Protein AF-C1EJH1-F1 (afdb_monomer)

pLDDT: mean 73.09, std 24.06, range [27.28, 98.69]

Secondary structure (DSSP, 8-state):
---------------------------PPPP---------------------------PPPPPP----------------TT--HHHHHHHHHS--HHHHHHHHHHHHHHHHHHHHHHHHHHHHHHHHHHHHHHTTSEEE-SSSS-EEEEEHHHHHHHHHH-TT-PPPHHHHHHHHHHHTTS-HHHHHHHHHHTTT--SEEEEETTHHHHHHHHHHHHHHHHHHHHHHHHHHHTTSHHHHTTT--HHHHHHH-TT--TT-SS--HHHHHHHHHHHHHHHHHHHHHH-SSS-SSTT--HHHHHHHHHHHHHHHHHHHT--HHHHHHHHHHHHHHHHHHHHHHHTT--EEESS--BTTB-TTHHHHHHHHHHHHHHHHHHHHHHHHHHTTPPSSSS---PPPP----PPPP---TTS----------PPP---------------------------------------PPPPP----PPPP---HHHHHHHHHHHHHHHHHHHHHHHHHHHHHHHHHHHHHHHHHHSPPHHHHHHHHHHHHS-HHHHHHHHHHHHHHHHHTGGGS-HHHHHHH-SSPPPHHHHHHHHHHHHHHHHHHHHHHHHHHHHHHHHHHHHHTTS--------------------------

Foldseek 3Di:
DPDDDDDDDDDDDDDDDDDDDDDDDDDDDDDDDDDDDDDDDDDDDDDDDDDDDDDDDDDDDDDDDDDDDDDDDDDDDDDDVPDDVVVVVVVVVPPPVVNVLQVVLLVVLLVVLLVVLLQVQLVVQLVLVQLLVLLQFKFFDPPPLQKDKDQQLQVVLCVVPNPVSDDPPVVVVVVVVVVVPDPPVVCVVVCVVCVSVRSIRIDHPCRSVVRSVLLSCLAVLLLVVVVVQLQVLLPPVVCLAPVDPPVRSQVPRPQAFPCGLAHDPVLLVVLVVLLSVLSSVLSQCNRPPPRPCPPDDLVNSQVVLQVSLVVSCVNQGVGPSLQVSLQVQLPVVVVVVLCCCVPVVRMATPDDDPSRHNNNVSSSRSSVNSSSNNVSQNSSCVSCVVSVHDDGSHDRDRPHRPPPDDPDPPPPVPPDPDDDDDDDDDDDDDDDDDDDDDDDDDDDDDDDDDDDDDDDDDDDDDDDDDDDDDDDDDDDDDDDPDDPPVVVVVVVVVVVLVVVVVVLVVLVVVLVVVVVVLVVLLLLLDFAPQVVVVVVCVVVPDPVCVVVVVVVLVCCVVPPLVVDDPSNSSNNDNDDDDPVSNVVSVVSVVVSVVVVVVSVVSVVVSVVVVVVSVVVPPDDPPPPDDDDDDDDDDDDDDDDDDDD

Organism: Micromonas commoda (strain RCC299 / NOUM17 / CCMP2709) (NCBI:txid296587)

Structure (mmCIF, N/CA/C/O backbone):
data_AF-C1EJH1-F1
#
_entry.id   AF-C1EJH1-F1
#
loop_
_atom_site.group_PDB
_atom_site.id
_atom_site.type_symbol
_atom_site.label_atom_id
_atom_site.label_alt_id
_atom_site.label_comp_id
_atom_site.label_asym_id
_atom_site.label_entity_id
_atom_site.label_seq_id
_atom_site.pdbx_PDB_ins_code
_atom_site.Cartn_x
_atom_site.Cartn_y
_atom_site.Cartn_z
_atom_site.occupancy
_atom_site.B_iso_or_equiv
_atom_site.auth_seq_id
_atom_site.auth_comp_id
_atom_site.auth_asym_id
_atom_site.auth_atom_id
_atom_site.pdbx_PDB_model_num
ATOM 1 N N . MET A 1 1 ? 18.820 15.569 -5.818 1.00 30.77 1 MET A N 1
ATOM 2 C CA . MET A 1 1 ? 19.125 16.672 -4.866 1.00 30.77 1 MET A CA 1
ATOM 3 C C . MET A 1 1 ? 17.969 17.104 -3.935 1.00 30.77 1 MET A C 1
ATOM 5 O O . MET A 1 1 ? 18.160 18.037 -3.172 1.00 30.77 1 MET A O 1
ATOM 9 N N . TRP A 1 2 ? 16.808 16.431 -3.879 1.00 27.72 2 TRP A N 1
ATOM 10 C CA . TRP A 1 2 ? 15.700 16.804 -2.962 1.00 27.72 2 TRP A CA 1
ATOM 11 C C . TRP A 1 2 ? 15.635 16.005 -1.639 1.00 27.72 2 TRP A C 1
ATOM 13 O O . TRP A 1 2 ? 14.628 16.042 -0.941 1.00 27.72 2 TRP A O 1
ATOM 23 N N . ALA A 1 3 ? 16.705 15.296 -1.260 1.00 33.50 3 ALA A N 1
ATOM 24 C CA . ALA A 1 3 ? 16.705 14.400 -0.095 1.00 33.50 3 ALA A CA 1
ATOM 25 C C . ALA A 1 3 ? 17.981 14.478 0.768 1.00 33.50 3 ALA A C 1
ATOM 27 O O . ALA A 1 3 ? 18.499 13.455 1.203 1.00 33.50 3 ALA A O 1
ATOM 28 N N . LEU A 1 4 ? 18.495 15.681 1.045 1.00 31.20 4 LEU A N 1
ATOM 29 C CA . LEU A 1 4 ? 19.572 15.866 2.027 1.00 31.20 4 LEU A CA 1
ATOM 30 C C . LEU A 1 4 ? 19.236 16.987 3.015 1.00 31.20 4 LEU A C 1
ATOM 32 O O . LEU A 1 4 ? 19.604 18.141 2.830 1.00 31.20 4 LEU A O 1
ATOM 36 N N . ALA A 1 5 ? 18.559 16.613 4.098 1.00 27.28 5 ALA A N 1
ATOM 37 C CA . ALA A 1 5 ? 18.646 17.315 5.373 1.00 27.28 5 ALA A CA 1
ATOM 38 C C . ALA A 1 5 ? 18.456 16.297 6.510 1.00 27.28 5 ALA A C 1
ATOM 40 O O . ALA A 1 5 ? 17.319 15.929 6.811 1.00 27.28 5 ALA A O 1
ATOM 41 N N . PRO A 1 6 ? 19.531 15.804 7.151 1.00 42.44 6 PRO A N 1
ATOM 42 C CA . PRO A 1 6 ? 19.397 15.100 8.406 1.00 42.44 6 PRO A CA 1
ATOM 43 C C . PRO A 1 6 ? 19.318 16.092 9.565 1.00 42.44 6 PRO A C 1
ATOM 45 O O . PRO A 1 6 ? 20.044 17.084 9.650 1.00 42.44 6 PRO A O 1
ATOM 48 N N . ALA A 1 7 ? 18.422 15.753 10.482 1.00 33.81 7 ALA A N 1
ATOM 49 C CA . ALA A 1 7 ? 18.310 16.302 11.813 1.00 33.81 7 ALA A CA 1
ATOM 50 C C . ALA A 1 7 ? 19.667 16.315 12.539 1.00 33.81 7 ALA A C 1
ATOM 52 O O . ALA A 1 7 ? 20.223 15.268 12.867 1.00 33.81 7 ALA A O 1
ATOM 53 N N . LEU A 1 8 ? 20.158 17.510 12.861 1.00 30.53 8 LEU A N 1
ATOM 54 C CA . LEU A 1 8 ? 21.131 17.714 13.929 1.00 30.53 8 LEU A CA 1
ATOM 55 C C . LEU A 1 8 ? 20.372 18.223 15.156 1.00 30.53 8 LEU A C 1
ATOM 57 O O . LEU A 1 8 ? 20.209 19.424 15.362 1.00 30.53 8 LEU A O 1
ATOM 61 N N . GLY A 1 9 ? 19.871 17.283 15.959 1.00 31.33 9 GLY A N 1
ATOM 62 C CA . GLY A 1 9 ? 19.553 17.553 17.358 1.00 31.33 9 GLY A CA 1
ATOM 63 C C . GLY A 1 9 ? 20.850 17.794 18.147 1.00 31.33 9 GLY A C 1
ATOM 64 O O . GLY A 1 9 ? 21.896 17.243 17.789 1.00 31.33 9 GLY A O 1
ATOM 65 N N . PRO A 1 10 ? 20.830 18.631 19.196 1.00 34.19 10 PRO A N 1
ATOM 66 C CA . PRO A 1 10 ? 22.038 18.977 19.933 1.00 34.19 10 PRO A CA 1
ATOM 67 C C . PRO A 1 10 ? 22.596 17.754 20.674 1.00 34.19 10 PRO A C 1
ATOM 69 O O . PRO A 1 10 ? 21.930 17.155 21.513 1.00 34.19 10 PRO A O 1
ATOM 72 N N . ARG A 1 11 ? 23.849 17.399 20.363 1.00 32.12 11 ARG A N 1
ATOM 73 C CA . ARG A 1 11 ? 24.659 16.439 21.124 1.00 32.12 11 ARG A CA 1
ATOM 74 C C . ARG A 1 11 ? 24.927 16.996 22.525 1.00 32.12 11 ARG A C 1
ATOM 76 O O . ARG A 1 11 ? 25.729 17.917 22.677 1.00 32.12 11 ARG A O 1
ATOM 83 N N . GLU A 1 12 ? 24.319 16.390 23.538 1.00 32.16 12 GLU A N 1
ATOM 84 C CA . GLU A 1 12 ? 24.797 16.466 24.918 1.00 32.16 12 GLU A CA 1
ATOM 85 C C . GLU A 1 12 ? 26.183 15.807 24.995 1.00 32.16 12 GLU A C 1
ATOM 87 O O . GLU A 1 12 ? 26.357 14.624 24.699 1.00 32.16 12 GLU A O 1
ATOM 92 N N . ARG A 1 13 ? 27.202 16.597 25.347 1.00 32.41 13 ARG A N 1
ATOM 93 C CA . ARG A 1 13 ? 28.521 16.080 25.717 1.00 32.41 13 ARG A CA 1
ATOM 94 C C . ARG A 1 13 ? 28.478 15.682 27.187 1.00 32.41 13 ARG A C 1
ATOM 96 O O . ARG A 1 13 ? 28.413 16.547 28.054 1.00 32.41 13 ARG A O 1
ATOM 103 N N . ALA A 1 14 ? 28.581 14.384 27.448 1.00 33.09 14 ALA A N 1
ATOM 104 C CA . ALA A 1 14 ? 29.063 13.884 28.724 1.00 33.09 14 ALA A CA 1
ATOM 105 C C . ALA A 1 14 ? 30.534 14.308 28.885 1.00 33.09 14 ALA A C 1
ATOM 107 O O . ALA A 1 14 ? 31.383 13.931 28.077 1.00 33.09 14 ALA A O 1
ATOM 108 N N . VAL A 1 15 ? 30.825 15.110 29.909 1.00 32.56 15 VAL A N 1
ATOM 109 C CA . VAL A 1 15 ? 32.185 15.367 30.392 1.00 32.56 15 VAL A CA 1
ATOM 110 C C . VAL A 1 15 ? 32.234 14.961 31.856 1.00 32.56 15 VAL A C 1
ATOM 112 O O . VAL A 1 15 ? 31.387 15.351 32.656 1.00 32.56 15 VAL A O 1
ATOM 115 N N . SER A 1 16 ? 33.230 14.132 32.147 1.00 32.09 16 SER A N 1
ATOM 116 C CA . SER A 1 16 ? 33.605 13.600 33.447 1.00 32.09 16 SER A CA 1
ATOM 117 C C . SER A 1 16 ? 33.819 14.687 34.498 1.00 32.09 16 SER A C 1
ATOM 119 O O . SER A 1 16 ? 34.498 15.684 34.247 1.00 32.09 16 SER A O 1
ATOM 121 N N . GLU A 1 17 ? 33.329 14.431 35.707 1.00 32.72 17 GLU A N 1
ATOM 122 C CA . GLU A 1 17 ? 33.696 15.172 36.907 1.00 32.72 17 GLU A CA 1
ATOM 123 C C . GLU A 1 17 ? 35.190 14.983 37.220 1.00 32.72 17 GLU A C 1
ATOM 125 O O . GLU A 1 17 ? 35.638 13.897 37.584 1.00 32.72 17 GLU A O 1
ATOM 130 N N . SER A 1 18 ? 35.965 16.065 37.149 1.00 33.28 18 SER A N 1
ATOM 131 C CA . SER A 1 18 ? 37.193 16.200 37.928 1.00 33.28 18 SER A CA 1
ATOM 132 C C . SER A 1 18 ? 37.259 17.594 38.545 1.00 33.28 18 SER A C 1
ATOM 134 O O . SER A 1 18 ? 37.080 18.603 37.869 1.00 33.28 18 SER A O 1
ATOM 136 N N . ARG A 1 19 ? 37.493 17.596 39.857 1.00 33.97 19 ARG A N 1
ATOM 137 C CA . ARG A 1 19 ? 37.612 18.717 40.797 1.00 33.97 19 ARG A CA 1
ATOM 138 C C . ARG A 1 19 ? 38.368 19.949 40.272 1.00 33.97 19 ARG A C 1
ATOM 140 O O . ARG A 1 19 ? 39.470 19.817 39.758 1.00 33.97 19 ARG A O 1
ATOM 147 N N . GLY A 1 20 ? 37.878 21.130 40.669 1.00 30.69 20 GLY A N 1
ATOM 148 C CA . GLY A 1 20 ? 38.735 22.237 41.115 1.00 30.69 20 GLY A CA 1
ATOM 149 C C . GLY A 1 20 ? 38.479 23.609 40.480 1.00 30.69 20 GLY A C 1
ATOM 150 O O . GLY A 1 20 ? 38.650 23.781 39.285 1.00 30.69 20 GLY A O 1
ATOM 151 N N . GLY A 1 21 ? 38.199 24.608 41.329 1.00 30.22 21 GLY A N 1
ATOM 152 C CA . GLY A 1 21 ? 38.791 25.946 41.174 1.00 30.22 21 GLY A CA 1
ATOM 153 C C . GLY A 1 21 ? 37.998 27.034 40.439 1.00 30.22 21 GLY A C 1
ATOM 154 O O . GLY A 1 21 ? 38.168 27.240 39.250 1.00 30.22 21 GLY A O 1
ATOM 155 N N . ILE A 1 22 ? 37.205 27.786 41.211 1.00 33.47 22 ILE A N 1
ATOM 156 C CA . ILE A 1 22 ? 37.147 29.265 41.292 1.00 33.47 22 ILE A CA 1
ATOM 157 C C . ILE A 1 22 ? 37.414 30.077 40.001 1.00 33.47 22 ILE A C 1
ATOM 159 O O . ILE A 1 22 ? 38.546 30.199 39.551 1.00 33.47 22 ILE A O 1
ATOM 163 N N . GLY A 1 23 ? 36.402 30.835 39.558 1.00 30.97 23 GLY A N 1
ATOM 164 C CA . GLY A 1 23 ? 36.593 32.000 38.685 1.00 30.97 23 GLY A CA 1
ATOM 165 C C . GLY A 1 23 ? 35.280 32.648 38.247 1.00 30.97 23 GLY A C 1
ATOM 166 O O . GLY A 1 23 ? 34.603 32.149 37.358 1.00 30.97 23 GLY A O 1
ATOM 167 N N . ARG A 1 24 ? 34.896 33.758 38.890 1.00 35.34 24 ARG A N 1
ATOM 168 C CA . ARG A 1 24 ? 33.700 34.558 38.568 1.00 35.34 24 ARG A CA 1
ATOM 169 C C . ARG A 1 24 ? 33.836 35.219 37.194 1.00 35.34 24 ARG A C 1
ATOM 171 O O . ARG A 1 24 ? 34.768 35.992 37.021 1.00 35.34 24 ARG A O 1
ATOM 178 N N . PHE A 1 25 ? 32.831 35.092 36.328 1.00 30.38 25 PHE A N 1
ATOM 179 C CA . PHE A 1 25 ? 32.495 36.139 35.357 1.00 30.38 25 PHE A CA 1
ATOM 180 C C . PHE A 1 25 ? 30.972 36.254 35.190 1.00 30.38 25 PHE A C 1
ATOM 182 O O . PHE A 1 25 ? 30.255 35.270 35.037 1.00 30.38 25 PHE A O 1
ATOM 189 N N . ARG A 1 26 ? 30.483 37.490 35.336 1.00 36.41 26 ARG A N 1
ATOM 190 C CA . ARG A 1 26 ? 29.085 37.925 35.209 1.00 36.41 26 ARG A CA 1
ATOM 191 C C . ARG A 1 26 ? 28.746 38.064 33.728 1.00 36.41 26 ARG A C 1
ATOM 193 O O . ARG A 1 26 ? 29.386 38.879 33.075 1.00 36.41 26 ARG A O 1
ATOM 200 N N . GLU A 1 27 ? 27.661 37.451 33.263 1.00 33.56 27 GLU A N 1
ATOM 201 C CA . GLU A 1 27 ? 27.009 37.863 32.015 1.00 33.56 27 GLU A CA 1
ATOM 202 C C . GLU A 1 27 ? 25.487 37.960 32.156 1.00 33.56 27 GLU A C 1
ATOM 204 O O . GLU A 1 27 ? 24.825 37.184 32.847 1.00 33.56 27 GLU A O 1
ATOM 209 N N . ARG A 1 28 ? 24.963 39.034 31.561 1.00 30.11 28 ARG A N 1
ATOM 210 C CA . ARG A 1 28 ? 23.601 39.554 31.687 1.00 30.11 28 ARG A CA 1
ATOM 211 C C . ARG A 1 28 ? 22.670 38.807 30.728 1.00 30.11 28 ARG A C 1
ATOM 213 O O . ARG A 1 28 ? 22.976 38.683 29.549 1.00 30.11 28 ARG A O 1
ATOM 220 N N . ARG A 1 29 ? 21.493 38.387 31.208 1.00 30.97 29 ARG A N 1
ATOM 221 C CA . ARG A 1 29 ? 20.389 37.909 30.356 1.00 30.97 29 ARG A CA 1
ATOM 222 C C . ARG A 1 29 ? 19.698 39.089 29.674 1.00 30.97 29 ARG A C 1
ATOM 224 O O . ARG A 1 29 ? 19.120 39.928 30.360 1.00 30.97 29 ARG A O 1
ATOM 231 N N . PHE A 1 30 ? 19.682 39.088 28.344 1.00 29.56 30 PHE A N 1
ATOM 232 C CA . PHE A 1 30 ? 18.676 39.784 27.543 1.00 29.56 30 PHE A CA 1
ATOM 233 C C . PHE A 1 30 ? 17.573 38.785 27.165 1.00 29.56 30 PHE A C 1
ATOM 235 O O . PHE A 1 30 ? 17.845 37.738 26.583 1.00 29.56 30 PHE A O 1
ATOM 242 N N . LEU A 1 31 ? 16.330 39.101 27.531 1.00 30.08 31 LEU A N 1
ATOM 243 C CA . LEU A 1 31 ? 15.117 38.418 27.080 1.00 30.08 31 LEU A CA 1
ATOM 244 C C . LEU A 1 31 ? 14.571 39.181 25.870 1.00 30.08 31 LEU A C 1
ATOM 246 O O . LEU A 1 31 ? 14.210 40.347 26.003 1.00 30.08 31 LEU A O 1
ATOM 250 N N . LEU A 1 32 ? 14.470 38.525 24.715 1.00 28.95 32 LEU A N 1
ATOM 251 C CA . LEU A 1 32 ? 13.699 39.023 23.577 1.00 28.95 32 LEU A CA 1
ATOM 252 C C . LEU A 1 32 ? 12.573 38.039 23.267 1.00 28.95 32 LEU A C 1
ATOM 254 O O . LEU A 1 32 ? 12.783 36.924 22.798 1.00 28.95 32 LEU A O 1
ATOM 258 N N . SER A 1 33 ? 11.362 38.487 23.580 1.00 30.20 33 SER A N 1
ATOM 259 C CA . SER A 1 33 ? 10.090 37.889 23.203 1.00 30.20 33 SER A CA 1
ATOM 260 C C . SER A 1 33 ? 9.748 38.247 21.756 1.00 30.20 33 SER A C 1
ATOM 262 O O . SER A 1 33 ? 9.619 39.430 21.439 1.00 30.20 33 SER A O 1
ATOM 264 N N . THR A 1 34 ? 9.495 37.262 20.900 1.00 29.55 34 THR A N 1
ATOM 265 C CA . THR A 1 34 ? 8.888 37.488 19.582 1.00 29.55 34 THR A CA 1
ATOM 266 C C . THR A 1 34 ? 7.441 36.995 19.574 1.00 29.55 34 THR A C 1
ATOM 268 O O . THR A 1 34 ? 7.141 35.804 19.595 1.00 29.55 34 THR A O 1
ATOM 271 N N . ARG A 1 35 ? 6.516 37.964 19.567 1.00 30.08 35 ARG A N 1
ATOM 272 C CA . ARG A 1 35 ? 5.097 37.789 19.230 1.00 30.08 35 ARG A CA 1
ATOM 273 C C . ARG A 1 35 ? 4.972 37.615 17.716 1.00 30.08 35 ARG A C 1
ATOM 275 O O . ARG A 1 35 ? 5.335 38.525 16.978 1.00 30.08 35 ARG A O 1
ATOM 282 N N . VAL A 1 36 ? 4.374 36.517 17.257 1.00 30.34 36 VAL A N 1
ATOM 283 C CA . VAL A 1 36 ? 3.947 36.365 15.857 1.00 30.34 36 VAL A CA 1
ATOM 284 C C . VAL A 1 36 ? 2.446 36.644 15.755 1.00 30.34 36 VAL A C 1
ATOM 286 O O . VAL A 1 36 ? 1.614 35.930 16.312 1.00 30.34 36 VAL A O 1
ATOM 289 N N . ARG A 1 37 ? 2.118 37.734 15.052 1.00 28.91 37 ARG A N 1
ATOM 290 C CA . ARG A 1 37 ? 0.768 38.170 14.667 1.00 28.91 37 ARG A CA 1
ATOM 291 C C . ARG A 1 37 ? 0.235 37.257 13.556 1.00 28.91 37 ARG A C 1
ATOM 293 O O . ARG A 1 37 ? 0.826 37.182 12.485 1.00 28.91 37 ARG A O 1
ATOM 300 N N . ARG A 1 38 ? -0.918 36.624 13.784 1.00 30.23 38 ARG A N 1
ATOM 301 C CA . ARG A 1 38 ? -1.699 35.906 12.764 1.00 30.23 38 ARG A CA 1
ATOM 302 C C . ARG A 1 38 ? -2.661 36.905 12.113 1.00 30.23 38 ARG A C 1
ATOM 304 O O . ARG A 1 38 ? -3.591 37.362 12.773 1.00 30.23 38 ARG A O 1
ATOM 311 N N . ARG A 1 39 ? -2.425 37.287 10.852 1.00 29.36 39 ARG A N 1
ATOM 312 C CA . ARG A 1 39 ? -3.415 38.025 10.049 1.00 29.36 39 ARG A CA 1
ATOM 313 C C . ARG A 1 39 ? -4.393 37.033 9.422 1.00 29.36 39 ARG A C 1
ATOM 315 O O . ARG A 1 39 ? -3.994 36.048 8.811 1.00 29.36 39 ARG A O 1
ATOM 322 N N . ARG A 1 40 ? -5.669 37.322 9.647 1.00 30.80 40 ARG A N 1
ATOM 323 C CA . ARG A 1 40 ? -6.866 36.699 9.086 1.00 30.80 40 ARG A CA 1
ATOM 324 C C . ARG A 1 40 ? -7.254 37.531 7.859 1.00 30.80 40 ARG A C 1
ATOM 326 O O . ARG A 1 40 ? -7.234 38.755 7.959 1.00 30.80 40 ARG A O 1
ATOM 333 N N . ALA A 1 41 ? -7.570 36.892 6.741 1.00 29.66 41 ALA A N 1
ATOM 334 C CA . ALA A 1 41 ? -8.164 37.549 5.583 1.00 29.66 41 ALA A CA 1
ATOM 335 C C . ALA A 1 41 ? -9.447 36.797 5.215 1.00 29.66 41 ALA A C 1
ATOM 337 O O . ALA A 1 41 ? -9.413 35.595 4.957 1.00 29.66 41 ALA A O 1
ATOM 338 N N . GLU A 1 42 ? -10.564 37.517 5.258 1.00 32.00 42 GLU A N 1
ATOM 339 C CA . GLU A 1 42 ? -11.883 37.140 4.753 1.00 32.00 42 GLU A CA 1
ATOM 340 C C . GLU A 1 42 ? -12.322 38.225 3.749 1.00 32.00 42 GLU A C 1
ATOM 342 O O . GLU A 1 42 ? -12.109 39.405 4.019 1.00 32.00 42 GLU A O 1
ATOM 347 N N . ALA A 1 43 ? -12.977 37.774 2.665 1.00 29.84 43 ALA A N 1
ATOM 348 C CA . ALA A 1 43 ? -13.869 38.482 1.722 1.00 29.84 43 ALA A CA 1
ATOM 349 C C . ALA A 1 43 ? -13.246 39.565 0.787 1.00 29.84 43 ALA A C 1
ATOM 351 O O . ALA A 1 43 ? -12.309 40.245 1.168 1.00 29.84 43 ALA A O 1
ATOM 352 N N . ALA A 1 44 ? -13.684 39.796 -0.465 1.00 30.50 44 ALA A N 1
ATOM 353 C CA . ALA A 1 44 ? -14.964 39.504 -1.122 1.00 30.50 44 ALA A CA 1
ATOM 354 C C . ALA A 1 44 ? -14.891 39.514 -2.684 1.00 30.50 44 ALA A C 1
ATOM 356 O O . ALA A 1 44 ? -14.081 40.223 -3.265 1.00 30.50 44 ALA A O 1
ATOM 357 N N . SER A 1 45 ? -15.792 38.738 -3.312 1.00 30.73 45 SER A N 1
ATOM 358 C CA . SER A 1 45 ? -16.715 39.036 -4.443 1.00 30.73 45 SER A CA 1
ATOM 359 C C . SER A 1 45 ? -16.327 39.968 -5.619 1.00 30.73 45 SER A C 1
ATOM 361 O O . SER A 1 45 ? -16.219 41.169 -5.407 1.00 30.73 45 SER A O 1
ATOM 363 N N . SER A 1 46 ? -16.445 39.490 -6.876 1.00 29.77 46 SER A N 1
ATOM 364 C CA . SER A 1 46 ? -17.412 40.037 -7.866 1.00 29.77 46 SER A CA 1
ATOM 365 C C . SER A 1 46 ? -17.644 39.109 -9.083 1.00 29.77 46 SER A C 1
ATOM 367 O O . SER A 1 46 ? -16.891 38.177 -9.347 1.00 29.77 46 SER A O 1
ATOM 369 N N . SER A 1 47 ? -18.771 39.349 -9.752 1.00 30.78 47 SER A N 1
ATOM 370 C CA . SER A 1 47 ? -19.524 38.567 -10.742 1.00 30.78 47 SER A CA 1
ATOM 371 C C . SER A 1 47 ? -19.000 38.577 -12.186 1.00 30.78 47 SER A C 1
ATOM 373 O O . SER A 1 47 ? -18.560 39.622 -12.658 1.00 30.78 47 SER A O 1
ATOM 375 N N . GLN A 1 48 ? -19.290 37.515 -12.954 1.00 31.17 48 GLN A N 1
ATOM 376 C CA . GLN A 1 48 ? -19.768 37.661 -14.339 1.00 31.17 48 GLN A CA 1
ATOM 377 C C . GLN A 1 48 ? -20.573 36.436 -14.807 1.00 31.17 48 GLN A C 1
ATOM 379 O O . GLN A 1 48 ? -20.078 35.310 -14.836 1.00 31.17 48 GLN A O 1
ATOM 384 N N . ASP A 1 49 ? -21.826 36.695 -15.183 1.00 33.59 49 ASP A N 1
ATOM 385 C CA . ASP A 1 49 ? -22.703 35.813 -15.948 1.00 33.59 49 ASP A CA 1
ATOM 386 C C . ASP A 1 49 ? -22.128 35.528 -17.341 1.00 33.59 49 ASP A C 1
ATOM 388 O O . ASP A 1 49 ? -21.671 36.449 -18.021 1.00 33.59 49 ASP A O 1
ATOM 392 N N . LYS A 1 50 ? -22.271 34.283 -17.816 1.00 33.47 50 LYS A N 1
ATOM 393 C CA . LYS A 1 50 ? -22.664 33.989 -19.205 1.00 33.47 50 LYS A CA 1
ATOM 394 C C . LYS A 1 50 ? -23.120 32.539 -19.377 1.00 33.47 50 LYS A C 1
ATOM 396 O O . LYS A 1 50 ? -22.499 31.581 -18.931 1.00 33.47 50 LYS A O 1
ATOM 401 N N . SER A 1 51 ? -24.253 32.434 -20.056 1.00 32.81 51 SER A N 1
ATOM 402 C CA . SER A 1 51 ? -24.997 31.249 -20.466 1.00 32.81 51 SER A CA 1
ATOM 403 C C . SER A 1 51 ? -24.226 30.297 -21.386 1.00 32.81 51 SER A C 1
ATOM 405 O O . SER A 1 51 ? -23.559 30.748 -22.315 1.00 32.81 51 SER A O 1
ATOM 407 N N . GLY A 1 52 ? -24.472 28.990 -21.254 1.00 30.38 52 GLY A N 1
ATOM 408 C CA . GLY A 1 52 ? -24.123 28.000 -22.276 1.00 30.38 52 GLY A CA 1
ATOM 409 C C . GLY A 1 52 ? -24.646 26.600 -21.950 1.00 30.38 52 GLY A C 1
ATOM 410 O O . GLY A 1 52 ? -24.059 25.882 -21.150 1.00 30.38 52 GLY A O 1
ATOM 411 N N . LYS A 1 53 ? -25.767 26.215 -22.571 1.00 35.44 53 LYS A N 1
ATOM 412 C CA . LYS A 1 53 ? -26.334 24.856 -22.560 1.00 35.44 53 LYS A CA 1
ATOM 413 C C . LYS A 1 53 ? -25.371 23.865 -23.231 1.00 35.44 53 LYS A C 1
ATOM 415 O O . LYS A 1 53 ? -25.029 24.074 -24.389 1.00 35.44 53 LYS A O 1
ATOM 420 N N . SER A 1 54 ? 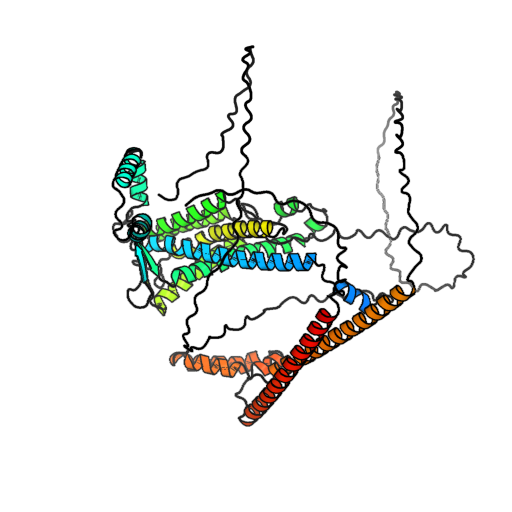-25.083 22.725 -22.601 1.00 32.03 54 SER A N 1
ATOM 421 C CA . SER A 1 54 ? -24.975 21.447 -23.323 1.00 32.03 54 SER A CA 1
ATOM 422 C C . SER A 1 54 ? -25.192 20.255 -22.380 1.00 32.03 54 SER A C 1
ATOM 424 O O . SER A 1 54 ? -24.815 20.254 -21.210 1.00 32.03 54 SER A O 1
ATOM 426 N N . SER A 1 55 ? -25.921 19.275 -22.895 1.00 36.41 55 SER A N 1
ATOM 427 C CA . SER A 1 55 ? -26.443 18.088 -22.230 1.00 36.41 55 SER A CA 1
ATOM 428 C C . SER A 1 55 ? -25.549 16.874 -22.492 1.00 36.41 55 SER A C 1
ATOM 430 O O . SER A 1 55 ? -25.347 16.524 -23.652 1.00 36.41 55 SER A O 1
ATOM 432 N N . ALA A 1 56 ? -25.104 16.172 -21.444 1.00 36.75 56 ALA A N 1
ATOM 433 C CA . ALA A 1 56 ? -24.569 14.808 -21.547 1.00 36.75 56 ALA A CA 1
ATOM 434 C C . ALA A 1 56 ? -24.795 14.012 -20.238 1.00 36.75 56 ALA A C 1
ATOM 436 O O . ALA A 1 56 ? -24.805 14.602 -19.152 1.00 36.75 56 ALA A O 1
ATOM 437 N N . PRO A 1 57 ? -25.029 12.685 -20.305 1.00 36.03 57 PRO A N 1
ATOM 438 C CA . PRO A 1 57 ? -25.648 11.926 -19.221 1.00 36.03 57 PRO A CA 1
ATOM 439 C C . PRO A 1 57 ? -24.641 11.481 -18.150 1.00 36.03 57 PRO A C 1
ATOM 441 O O . PRO A 1 57 ? -23.634 10.833 -18.435 1.00 36.03 57 PRO A O 1
ATOM 444 N N . LYS A 1 58 ? -24.955 11.764 -16.881 1.00 34.25 58 LYS A N 1
ATOM 445 C CA . LYS A 1 58 ? -24.199 11.277 -15.718 1.00 34.25 58 LYS A CA 1
ATOM 446 C C . LYS A 1 58 ? -24.422 9.770 -15.523 1.00 34.25 58 LYS A C 1
ATOM 448 O O . LYS A 1 58 ? -25.529 9.334 -15.205 1.00 34.25 58 LYS A O 1
ATOM 453 N N . LYS A 1 59 ? -23.354 8.981 -15.683 1.00 37.50 59 LYS A N 1
ATOM 454 C CA . LYS A 1 59 ? -23.284 7.568 -15.276 1.00 37.50 59 LYS A CA 1
ATOM 455 C C . LYS A 1 59 ? -23.420 7.461 -13.750 1.00 37.50 59 LYS A C 1
ATOM 457 O O . LYS A 1 59 ? -22.774 8.199 -13.010 1.00 37.50 59 LYS A O 1
ATOM 462 N N . LYS A 1 60 ? -24.275 6.545 -13.289 1.00 42.72 60 LYS A N 1
ATOM 463 C CA . LYS A 1 60 ? -24.458 6.201 -11.870 1.00 42.72 60 LYS A CA 1
ATOM 464 C C . LYS A 1 60 ? -23.283 5.338 -11.379 1.00 42.72 60 LYS A C 1
ATOM 466 O O . LYS A 1 60 ? -22.862 4.461 -12.134 1.00 42.72 60 LYS A O 1
ATOM 471 N N . PRO A 1 61 ? -22.792 5.511 -10.140 1.00 45.84 61 PRO A N 1
ATOM 472 C CA . PRO A 1 61 ? -21.879 4.549 -9.527 1.00 45.84 61 PRO A CA 1
ATOM 473 C C . PRO A 1 61 ? -22.625 3.261 -9.108 1.00 45.84 61 PRO A C 1
ATOM 475 O O . PRO A 1 61 ? -23.826 3.320 -8.819 1.00 45.84 61 PRO A O 1
ATOM 478 N N . PRO A 1 62 ? -21.952 2.095 -9.082 1.00 45.50 62 PRO A N 1
ATOM 479 C CA . PRO A 1 62 ? -22.555 0.832 -8.656 1.00 45.50 62 PRO A CA 1
ATOM 480 C C . PRO A 1 62 ? -22.782 0.778 -7.129 1.00 45.50 62 PRO A C 1
ATOM 482 O O . PRO A 1 62 ? -22.069 1.447 -6.379 1.00 45.50 62 PRO A O 1
ATOM 485 N N . PRO A 1 63 ? -23.758 -0.017 -6.647 1.00 38.06 63 PRO A N 1
ATOM 486 C CA . PRO A 1 63 ? -24.028 -0.168 -5.221 1.00 38.06 63 PRO A CA 1
ATOM 487 C C . PRO A 1 63 ? -22.954 -1.019 -4.529 1.00 38.06 63 PRO A C 1
ATOM 489 O O . PRO A 1 63 ? -22.598 -2.103 -4.991 1.00 38.06 63 PRO A O 1
ATOM 492 N N . SER A 1 64 ? -22.474 -0.535 -3.385 1.00 31.19 64 SER A N 1
ATOM 493 C CA . SER A 1 64 ? -21.595 -1.262 -2.476 1.00 31.19 64 SER A CA 1
ATOM 494 C C . SER A 1 64 ? -22.353 -2.387 -1.759 1.00 31.19 64 SER A C 1
ATOM 496 O O . SER A 1 64 ? -23.425 -2.193 -1.184 1.00 31.19 64 SER A O 1
ATOM 498 N N . VAL A 1 65 ? -21.779 -3.589 -1.800 1.00 29.33 65 VAL A N 1
ATOM 499 C CA . VAL A 1 65 ? -22.257 -4.776 -1.084 1.00 29.33 65 VAL A CA 1
ATOM 500 C C . VAL A 1 65 ? -21.797 -4.685 0.373 1.00 29.33 65 VAL A C 1
ATOM 502 O O . VAL A 1 65 ? -20.612 -4.792 0.674 1.00 29.33 65 VAL A O 1
ATOM 505 N N . LEU A 1 66 ? -22.747 -4.486 1.286 1.00 30.09 66 LEU A N 1
ATOM 506 C CA . LEU A 1 66 ? -22.554 -4.626 2.730 1.00 30.09 66 LEU A CA 1
ATOM 507 C C . LEU A 1 66 ? -22.526 -6.119 3.095 1.00 30.09 66 LEU A C 1
ATOM 509 O O . LEU A 1 66 ? -23.568 -6.772 3.134 1.00 30.09 66 LEU A O 1
ATOM 513 N N . VAL A 1 67 ? -21.339 -6.653 3.386 1.00 30.94 67 VAL A N 1
ATOM 514 C CA . VAL A 1 67 ? -21.172 -7.964 4.030 1.00 30.94 67 VAL A CA 1
ATOM 515 C C . VAL A 1 67 ? -21.262 -7.759 5.542 1.00 30.94 67 VAL A C 1
ATOM 517 O O . VAL A 1 67 ? -20.340 -7.250 6.172 1.00 30.94 67 VAL A O 1
ATOM 520 N N . GLY A 1 68 ? -22.411 -8.110 6.120 1.00 28.45 68 GLY A N 1
ATOM 521 C CA . GLY A 1 68 ? -22.626 -8.136 7.562 1.00 28.45 68 GLY A CA 1
ATOM 522 C C . GLY A 1 68 ? -22.512 -9.556 8.103 1.00 28.45 68 GLY A C 1
ATOM 523 O O . GLY A 1 68 ? -23.320 -10.411 7.756 1.00 28.45 68 GLY A O 1
ATOM 524 N N . THR A 1 69 ? -21.560 -9.796 9.002 1.00 34.00 69 THR A N 1
ATOM 525 C CA . THR A 1 69 ? -21.542 -10.987 9.862 1.00 34.00 69 THR A CA 1
ATOM 526 C C . THR A 1 69 ? -21.129 -10.583 11.270 1.00 34.00 69 THR A C 1
ATOM 528 O O . THR A 1 69 ? -20.019 -10.087 11.454 1.00 34.00 69 THR A O 1
ATOM 531 N N . ASN A 1 70 ? -22.046 -10.748 12.232 1.00 30.62 70 ASN A N 1
ATOM 532 C CA . ASN A 1 70 ? -21.827 -11.304 13.579 1.00 30.62 70 ASN A CA 1
ATOM 533 C C . ASN A 1 70 ? -23.056 -11.029 14.466 1.00 30.62 70 ASN A C 1
ATOM 535 O O . ASN A 1 70 ? -23.106 -10.049 15.205 1.00 30.62 70 ASN A O 1
ATOM 539 N N . PHE A 1 71 ? -24.046 -11.924 14.394 1.00 27.73 71 PHE A N 1
ATOM 540 C CA . PHE A 1 71 ? -25.031 -12.110 15.460 1.00 27.73 71 PHE A CA 1
ATOM 541 C C . PHE A 1 71 ? -24.466 -13.156 16.425 1.00 27.73 71 PHE A C 1
ATOM 543 O O . PHE A 1 71 ? -24.273 -14.309 16.046 1.00 27.73 71 PHE A O 1
ATOM 550 N N . VAL A 1 72 ? -24.182 -12.749 17.660 1.00 30.75 72 VAL A N 1
ATOM 551 C CA . VAL A 1 72 ? -23.880 -13.664 18.766 1.00 30.75 72 VAL A CA 1
ATOM 552 C C . VAL A 1 72 ? -25.189 -13.913 19.506 1.00 30.75 72 VAL A C 1
ATOM 554 O O . VAL A 1 72 ? -25.793 -12.978 20.029 1.00 30.75 72 VAL A O 1
ATOM 557 N N . ALA A 1 73 ? -25.640 -15.166 19.522 1.00 33.62 73 ALA A N 1
ATOM 558 C CA . ALA A 1 73 ? -26.757 -15.607 20.345 1.00 33.62 73 ALA A CA 1
ATOM 559 C C . ALA A 1 73 ? -26.320 -15.603 21.820 1.00 33.62 73 ALA A C 1
ATOM 561 O O . ALA A 1 73 ? -25.412 -16.337 22.207 1.00 33.62 73 ALA A O 1
ATOM 562 N N . GLY A 1 74 ? -26.934 -14.739 22.631 1.00 30.09 74 GLY A N 1
ATOM 563 C CA . GLY A 1 74 ? -26.762 -14.742 24.081 1.00 30.09 74 GLY A CA 1
ATOM 564 C C . GLY A 1 74 ? -27.541 -15.898 24.707 1.00 30.09 74 GLY A C 1
ATOM 565 O O . GLY A 1 74 ? -28.704 -16.112 24.378 1.00 30.09 74 GLY A O 1
ATOM 566 N N . SER A 1 75 ? -26.888 -16.639 25.598 1.00 33.84 75 SER A N 1
ATOM 567 C CA . SER A 1 75 ? -27.466 -17.736 26.374 1.00 33.84 75 SER A CA 1
ATOM 568 C C . SER A 1 75 ? -28.613 -17.255 27.268 1.00 33.84 75 SER A C 1
ATOM 570 O O . SER A 1 75 ? -28.424 -16.362 28.096 1.00 33.84 75 SER A O 1
ATOM 572 N N . GLU A 1 76 ? -29.783 -17.879 27.134 1.00 40.09 76 GLU A N 1
ATOM 573 C CA . GLU A 1 76 ? -30.921 -17.701 28.034 1.00 40.09 76 GLU A CA 1
ATOM 574 C C . GLU A 1 76 ? -30.584 -18.237 29.433 1.00 40.09 76 GLU A C 1
ATOM 576 O O . GLU A 1 76 ? -30.407 -19.438 29.631 1.00 40.09 76 GLU A O 1
ATOM 581 N N . GLY A 1 77 ? -30.507 -17.348 30.423 1.00 41.31 77 GLY A N 1
ATOM 582 C CA . GLY A 1 77 ? -30.279 -17.721 31.815 1.00 41.31 77 GLY A CA 1
ATOM 583 C C . GLY A 1 77 ? -30.957 -16.751 32.776 1.00 41.31 77 GLY A C 1
ATOM 584 O O . GLY A 1 77 ? -30.505 -15.626 32.940 1.00 41.31 77 GLY A O 1
ATOM 585 N N . VAL A 1 78 ? -32.008 -17.246 33.440 1.00 39.38 78 VAL A N 1
ATOM 586 C CA . VAL A 1 78 ? -32.729 -16.660 34.590 1.00 39.38 78 VAL A CA 1
ATOM 587 C C . VAL A 1 78 ? -33.608 -15.438 34.272 1.00 39.38 78 VAL A C 1
ATOM 589 O O . VAL A 1 78 ? -33.188 -14.284 34.308 1.00 39.38 78 VAL A O 1
ATOM 592 N N . LYS A 1 79 ? -34.899 -15.710 34.029 1.00 38.31 79 LYS A N 1
ATOM 593 C CA . LYS A 1 79 ? -35.969 -14.706 33.927 1.00 38.31 79 LYS A CA 1
ATOM 594 C C . LYS A 1 79 ? -36.196 -14.043 35.289 1.00 38.31 79 LYS A C 1
ATOM 596 O O . LYS A 1 79 ? -36.873 -14.603 36.148 1.00 38.31 79 LYS A O 1
ATOM 601 N N . ASN A 1 80 ? -35.640 -12.850 35.473 1.00 45.56 80 ASN A N 1
ATOM 602 C CA . ASN A 1 80 ? -35.999 -11.973 36.582 1.00 45.56 80 ASN A CA 1
ATOM 603 C C . ASN A 1 80 ? -37.388 -11.373 36.283 1.00 45.56 80 ASN A C 1
ATOM 605 O O . ASN A 1 80 ? -37.570 -10.759 35.232 1.00 45.56 80 ASN A O 1
ATOM 609 N N . LYS A 1 81 ? -38.381 -11.602 37.153 1.00 46.56 81 LYS A N 1
ATOM 610 C CA . LYS A 1 81 ? -39.797 -11.248 36.900 1.00 46.56 81 LYS A CA 1
ATOM 611 C C . LYS A 1 81 ? -40.080 -9.738 36.859 1.00 46.56 81 LYS A C 1
ATOM 613 O O . LYS A 1 81 ? -41.141 -9.359 36.380 1.00 46.56 81 LYS A O 1
ATOM 618 N N . ASP A 1 82 ? -39.113 -8.909 37.244 1.00 52.81 82 ASP A N 1
ATOM 619 C CA . ASP A 1 82 ? -39.235 -7.444 37.248 1.00 52.81 82 ASP A CA 1
ATOM 620 C C . ASP A 1 82 ? -38.524 -6.768 36.058 1.00 52.81 82 ASP A C 1
ATOM 622 O O . ASP A 1 82 ? -38.369 -5.547 36.023 1.00 52.81 82 ASP A O 1
ATOM 626 N N . TYR A 1 83 ? -38.062 -7.539 35.066 1.00 47.03 83 TYR A N 1
ATOM 627 C CA . TYR A 1 83 ? -37.426 -6.973 33.877 1.00 47.03 83 TYR A CA 1
ATOM 628 C C . TYR A 1 83 ? -38.485 -6.386 32.938 1.00 47.03 83 TYR A C 1
ATOM 630 O O . TYR A 1 83 ? -39.203 -7.127 32.268 1.00 47.03 83 TYR A O 1
ATOM 638 N N . ASN A 1 84 ? -38.580 -5.055 32.881 1.00 54.25 84 ASN A N 1
ATOM 639 C CA . ASN A 1 84 ? -39.389 -4.350 31.892 1.00 54.25 84 ASN A CA 1
ATOM 640 C C . ASN A 1 84 ? -38.569 -4.164 30.596 1.00 54.25 84 ASN A C 1
ATOM 642 O O . ASN A 1 84 ? -37.699 -3.289 30.540 1.00 54.25 84 ASN A O 1
ATOM 646 N N . PRO A 1 85 ? -38.825 -4.950 29.532 1.00 54.44 85 PRO A N 1
ATOM 647 C CA . PRO A 1 85 ? -38.042 -4.895 28.300 1.00 54.44 85 PRO A CA 1
ATOM 648 C C . PRO A 1 85 ? -38.248 -3.594 27.511 1.00 54.44 85 PRO A C 1
ATOM 650 O O . PRO A 1 85 ? -37.493 -3.336 26.576 1.00 54.44 85 PRO A O 1
ATOM 653 N N . TYR A 1 86 ? -39.246 -2.773 27.857 1.00 50.47 86 TYR A N 1
ATOM 654 C CA . TYR A 1 86 ? -39.506 -1.509 27.170 1.00 50.47 86 TYR A CA 1
ATOM 655 C C . TYR A 1 86 ? -38.618 -0.372 27.684 1.00 50.47 86 TYR A C 1
ATOM 657 O O . TYR A 1 86 ? -38.061 0.365 26.878 1.00 50.47 86 TYR A O 1
ATOM 665 N N . THR A 1 87 ? -38.395 -0.247 28.993 1.00 54.88 87 THR A N 1
ATOM 666 C CA . THR A 1 87 ? -37.591 0.861 29.544 1.00 54.88 87 THR A CA 1
ATOM 667 C C . THR A 1 87 ? -36.098 0.705 29.264 1.00 54.88 87 THR A C 1
ATOM 669 O O . THR A 1 87 ? -35.424 1.689 28.982 1.00 54.88 87 THR A O 1
ATOM 672 N N . ASP A 1 88 ? -35.583 -0.526 29.267 1.00 52.72 88 ASP A N 1
ATOM 673 C CA . ASP A 1 88 ? -34.153 -0.796 29.056 1.00 52.72 88 ASP A CA 1
ATOM 674 C C . ASP A 1 88 ? -33.759 -0.717 27.568 1.00 52.72 88 ASP A C 1
ATOM 676 O O . ASP A 1 88 ? -32.632 -0.371 27.223 1.00 52.72 88 ASP A O 1
ATOM 680 N N . LYS A 1 89 ? -34.713 -0.970 26.661 1.00 49.09 89 LYS A N 1
ATOM 681 C CA . LYS A 1 89 ? -34.515 -0.824 25.212 1.00 49.09 89 LYS A CA 1
ATOM 682 C C . LYS A 1 89 ? -34.558 0.646 24.780 1.00 49.09 89 LYS A C 1
ATOM 684 O O . LYS A 1 89 ? -33.719 1.053 23.988 1.00 49.09 89 LYS A O 1
ATOM 689 N N . PHE A 1 90 ? -35.445 1.450 25.376 1.00 49.44 90 PHE A N 1
ATOM 690 C CA . PHE A 1 90 ? -35.465 2.906 25.184 1.00 49.44 90 PHE A CA 1
ATOM 691 C C . PHE A 1 90 ? -34.274 3.612 25.852 1.00 49.44 90 PHE A C 1
ATOM 693 O O . PHE A 1 90 ? -33.746 4.563 25.285 1.00 49.44 90 PHE A O 1
ATOM 700 N N . ALA A 1 91 ? -33.790 3.129 27.003 1.00 52.56 91 ALA A N 1
ATOM 701 C CA . ALA A 1 91 ? -32.564 3.641 27.624 1.00 52.56 91 ALA A CA 1
ATOM 702 C C . ALA A 1 91 ? -31.290 3.274 26.834 1.00 52.56 91 ALA A C 1
ATOM 704 O O . ALA A 1 91 ? -30.307 4.007 26.887 1.00 52.56 91 ALA A O 1
ATOM 705 N N . LYS A 1 92 ? -31.309 2.172 26.069 1.00 50.31 92 LYS A N 1
ATOM 706 C CA . LYS A 1 92 ? -30.221 1.783 25.154 1.00 50.31 92 LYS A CA 1
ATOM 707 C C . LYS A 1 92 ? -30.210 2.541 23.825 1.00 50.31 92 LYS A C 1
ATOM 709 O O . LYS A 1 92 ? -29.147 2.625 23.216 1.00 50.31 92 LYS A O 1
ATOM 714 N N . ASP A 1 93 ? -31.361 3.043 23.374 1.00 47.88 93 ASP A N 1
ATOM 715 C CA . ASP A 1 93 ? -31.508 3.737 22.084 1.00 47.88 93 ASP A CA 1
ATOM 716 C C . ASP A 1 93 ? -31.107 5.221 22.134 1.00 47.88 93 ASP A C 1
ATOM 718 O O . ASP A 1 93 ? -30.877 5.821 21.084 1.00 47.88 93 ASP A O 1
ATOM 722 N N . TRP A 1 94 ? -30.914 5.803 23.324 1.00 53.44 94 TRP A N 1
ATOM 723 C CA . TRP A 1 94 ? -30.102 7.015 23.458 1.00 53.44 94 TRP A CA 1
ATOM 724 C C . TRP A 1 94 ? -28.641 6.616 23.297 1.00 53.44 94 TRP A C 1
ATOM 726 O O . TRP A 1 94 ? -27.920 6.373 24.264 1.00 53.44 94 TRP A O 1
ATOM 736 N N . SER A 1 95 ? -28.225 6.490 22.038 1.00 60.00 95 SER A N 1
ATOM 737 C CA . SER A 1 95 ? -26.829 6.351 21.663 1.00 60.00 95 SER A CA 1
ATOM 738 C C . SER A 1 95 ? -26.039 7.433 22.385 1.00 60.00 95 SER A C 1
ATOM 740 O O . SER A 1 95 ? -26.241 8.618 22.114 1.00 60.00 95 SER A O 1
ATOM 742 N N . ASP A 1 96 ? -25.183 7.017 23.318 1.00 76.81 96 ASP A N 1
ATOM 743 C CA . ASP A 1 96 ? -24.219 7.887 23.979 1.00 76.81 96 ASP A CA 1
ATOM 744 C C . ASP A 1 96 ? -23.601 8.802 22.900 1.00 76.81 96 ASP A C 1
ATOM 746 O O . ASP A 1 96 ? -22.991 8.287 21.950 1.00 76.81 96 ASP A O 1
ATOM 750 N N . PRO A 1 97 ? -23.825 10.131 22.951 1.00 83.88 97 PRO A N 1
ATOM 751 C CA . PRO A 1 97 ? -23.362 11.039 21.907 1.00 83.88 97 PRO A CA 1
ATOM 752 C C . PRO A 1 97 ? -21.843 10.943 21.717 1.00 83.88 97 PRO A C 1
ATOM 754 O O . PRO A 1 97 ? -21.344 11.138 20.603 1.00 83.88 97 PRO A O 1
ATOM 757 N N . ASP A 1 98 ? -21.105 10.544 22.758 1.00 87.62 98 ASP A N 1
ATOM 758 C CA . ASP A 1 98 ? -19.681 10.253 22.650 1.00 87.62 98 ASP A CA 1
ATOM 759 C C . ASP A 1 98 ? -19.406 8.959 21.874 1.00 87.62 98 ASP A C 1
ATOM 761 O O . ASP A 1 98 ? -18.461 8.916 21.082 1.00 87.62 98 ASP A O 1
ATOM 765 N N . ALA A 1 99 ? -20.233 7.921 22.012 1.00 87.38 99 ALA A N 1
ATOM 766 C CA . ALA A 1 99 ? -20.113 6.691 21.230 1.00 87.38 99 ALA A CA 1
ATOM 767 C C . ALA A 1 99 ? -20.374 6.933 19.735 1.00 87.38 99 ALA A C 1
ATOM 769 O O . ALA A 1 99 ? -19.625 6.439 18.885 1.00 87.38 99 ALA A O 1
ATOM 770 N N . GLU A 1 100 ? -21.383 7.738 19.386 1.00 89.31 100 GLU A N 1
ATOM 771 C CA . GLU A 1 100 ? -21.607 8.127 17.990 1.00 89.31 100 GLU A CA 1
ATOM 772 C C . GLU A 1 100 ? -20.455 8.961 17.433 1.00 89.31 100 GLU A C 1
ATOM 774 O O . GLU A 1 100 ? -19.996 8.723 16.310 1.00 89.31 100 GLU A O 1
ATOM 779 N N . ARG A 1 101 ? -19.972 9.934 18.212 1.00 92.94 101 ARG A N 1
ATOM 780 C CA . ARG A 1 101 ? -18.830 10.768 17.837 1.00 92.94 101 ARG A CA 1
ATOM 781 C C . ARG A 1 101 ? -17.584 9.919 17.602 1.00 92.94 101 ARG A C 1
ATOM 783 O O . ARG A 1 101 ? -16.921 10.099 16.581 1.00 92.94 101 ARG A O 1
ATOM 790 N N . LYS A 1 102 ? -17.292 8.964 18.490 1.00 92.44 102 LYS A N 1
ATOM 791 C CA . LYS A 1 102 ? -16.181 8.012 18.340 1.00 92.44 102 LYS A CA 1
ATOM 792 C C . LYS A 1 102 ? -16.334 7.164 17.082 1.00 92.44 102 LYS A C 1
ATOM 794 O O . LYS A 1 102 ? -15.390 7.058 16.308 1.00 92.44 102 LYS A O 1
ATOM 799 N N . LYS A 1 103 ? -17.530 6.629 16.816 1.00 93.00 103 LYS A N 1
ATOM 800 C CA . LYS A 1 103 ? -17.818 5.841 15.605 1.00 93.00 103 LYS A CA 1
ATOM 801 C C . LYS A 1 103 ? -17.611 6.652 14.322 1.00 93.00 103 LYS A C 1
ATOM 803 O O . LYS A 1 103 ? -17.004 6.156 13.368 1.00 93.00 103 LYS A O 1
ATOM 808 N N . ARG A 1 104 ? -18.087 7.903 14.287 1.00 94.75 104 ARG A N 1
ATOM 809 C CA . ARG A 1 104 ? -17.845 8.820 13.159 1.00 94.75 104 ARG A CA 1
ATOM 810 C C . ARG A 1 104 ? -16.358 9.131 13.011 1.00 94.75 104 ARG A C 1
ATOM 812 O O . ARG A 1 104 ? -15.845 9.081 11.894 1.00 94.75 104 ARG A O 1
ATOM 819 N N . GLY A 1 105 ? -15.663 9.376 14.121 1.00 95.12 105 GLY A N 1
ATOM 820 C CA . GLY A 1 105 ? -14.223 9.611 14.124 1.00 95.12 105 GLY A CA 1
ATOM 821 C C . GLY A 1 105 ? -13.436 8.421 13.578 1.00 95.12 105 GLY A C 1
ATOM 822 O O . GLY A 1 105 ? -12.564 8.601 12.736 1.00 95.12 105 GLY A O 1
ATOM 823 N N . GLU A 1 106 ? -13.791 7.201 13.983 1.00 94.88 106 GLU A N 1
ATOM 824 C CA . GLU A 1 106 ? -13.163 5.957 13.523 1.00 94.88 106 GLU A CA 1
ATOM 825 C C . GLU A 1 106 ? -13.326 5.759 12.011 1.00 94.88 106 GLU A C 1
ATOM 827 O O . GLU A 1 106 ? -12.372 5.432 11.302 1.00 94.88 106 GLU A O 1
ATOM 832 N N . THR A 1 107 ? -14.543 6.001 11.515 1.00 95.94 107 THR A N 1
ATOM 833 C CA . THR A 1 107 ? -14.880 5.902 10.087 1.00 95.94 107 THR A CA 1
ATOM 834 C C . THR A 1 107 ? -14.118 6.947 9.276 1.00 95.94 107 THR A C 1
ATOM 836 O O . THR A 1 107 ? -13.593 6.654 8.201 1.00 95.94 107 THR A O 1
ATOM 839 N N . THR A 1 108 ? -14.007 8.162 9.815 1.00 96.38 108 THR A N 1
ATOM 840 C CA . THR A 1 108 ? -13.269 9.255 9.176 1.00 96.38 108 THR A CA 1
ATOM 841 C C . THR A 1 108 ? -11.769 8.965 9.155 1.00 96.38 108 THR A C 1
ATOM 843 O O . THR A 1 108 ? -11.136 9.131 8.117 1.00 96.38 108 THR A O 1
ATOM 846 N N . ALA A 1 109 ? -11.204 8.463 10.258 1.00 96.56 109 ALA A N 1
ATOM 847 C CA . ALA A 1 109 ? -9.802 8.058 10.326 1.00 96.56 109 ALA A CA 1
ATOM 848 C C . ALA A 1 109 ? -9.483 6.952 9.310 1.00 96.56 109 ALA A C 1
ATOM 850 O O . ALA A 1 109 ? -8.469 7.036 8.631 1.00 96.56 109 ALA A O 1
ATOM 851 N N . LEU A 1 110 ? -10.364 5.956 9.148 1.00 96.94 110 LEU A N 1
ATOM 852 C CA . LEU A 1 110 ? -10.185 4.884 8.157 1.00 96.94 110 LEU A CA 1
ATOM 853 C C . LEU A 1 110 ? -10.279 5.383 6.718 1.00 96.94 110 LEU A C 1
ATOM 855 O O . LEU A 1 110 ? -9.479 4.986 5.877 1.00 96.94 110 LEU A O 1
ATOM 859 N N . SER A 1 111 ? -11.219 6.283 6.446 1.00 97.88 111 SER A N 1
ATOM 860 C CA . SER A 1 111 ? -11.367 6.872 5.114 1.00 97.88 111 SER A CA 1
ATOM 861 C C . SER A 1 111 ? -10.137 7.702 4.739 1.00 97.88 111 SER A C 1
ATOM 863 O O . SER A 1 111 ? -9.617 7.576 3.634 1.00 97.88 111 SER A O 1
ATOM 865 N N . TYR A 1 112 ? -9.636 8.519 5.669 1.00 98.25 112 TYR A N 1
ATOM 866 C CA . TYR A 1 112 ? -8.435 9.324 5.447 1.00 98.25 112 TYR A CA 1
ATOM 867 C C . TYR A 1 112 ? -7.165 8.488 5.376 1.00 98.25 112 TYR A C 1
ATOM 869 O O . TYR A 1 112 ? -6.307 8.805 4.566 1.00 98.25 112 TYR A O 1
ATOM 877 N N . GLU A 1 113 ? -7.065 7.401 6.139 1.00 98.31 113 GLU A N 1
ATOM 878 C CA . GLU A 1 113 ? -5.968 6.445 6.003 1.00 98.31 113 GLU A CA 1
ATOM 879 C C . GLU A 1 113 ? -5.935 5.868 4.586 1.00 98.31 113 GLU A C 1
ATOM 881 O O . GLU A 1 113 ? -4.912 5.973 3.920 1.00 98.31 113 GLU A O 1
ATOM 886 N N . ALA A 1 114 ? -7.062 5.356 4.080 1.00 98.56 114 ALA A N 1
ATOM 887 C CA . ALA A 1 114 ? -7.138 4.831 2.719 1.00 98.56 114 ALA A CA 1
ATOM 888 C C . ALA A 1 114 ? -6.763 5.892 1.667 1.00 98.56 114 ALA A C 1
ATOM 890 O O . ALA A 1 114 ? -5.980 5.612 0.765 1.00 98.56 114 ALA A O 1
ATOM 891 N N . ILE A 1 115 ? -7.254 7.128 1.799 1.00 98.44 115 ILE A N 1
ATOM 892 C CA . ILE A 1 115 ? -6.897 8.220 0.878 1.00 98.44 115 ILE A CA 1
ATOM 893 C C . ILE A 1 115 ? -5.397 8.536 0.950 1.00 98.44 115 ILE A C 1
ATOM 895 O O . ILE A 1 115 ? -4.749 8.665 -0.085 1.00 98.44 115 ILE A O 1
ATOM 899 N N . SER A 1 116 ? -4.830 8.644 2.152 1.00 98.31 116 SER A N 1
ATOM 900 C CA . SER A 1 116 ? -3.404 8.916 2.339 1.00 98.31 116 SER A CA 1
ATOM 901 C C . SER A 1 116 ? -2.530 7.800 1.775 1.00 98.31 116 SER A C 1
ATOM 903 O O . SER A 1 116 ? -1.555 8.099 1.093 1.00 98.31 116 SER A O 1
ATOM 905 N N . MET A 1 117 ? -2.895 6.536 2.004 1.00 98.50 117 MET A N 1
ATOM 906 C CA . MET A 1 117 ? -2.169 5.388 1.460 1.00 98.50 117 MET A CA 1
ATOM 907 C C . MET A 1 117 ? -2.259 5.336 -0.064 1.00 98.50 117 MET A C 1
ATOM 909 O O . MET A 1 117 ? -1.241 5.136 -0.720 1.00 98.50 117 MET A O 1
ATOM 913 N N . TYR A 1 118 ? -3.442 5.594 -0.629 1.00 98.62 118 TYR A N 1
ATOM 914 C CA . TYR A 1 118 ? -3.615 5.681 -2.076 1.00 98.62 118 TYR A CA 1
ATOM 915 C C . TYR A 1 118 ? -2.707 6.751 -2.679 1.00 98.62 118 TYR A C 1
ATOM 917 O O . TYR A 1 118 ? -1.959 6.464 -3.603 1.00 98.62 118 TYR A O 1
ATOM 925 N N . LEU A 1 119 ? -2.740 7.976 -2.145 1.00 98.19 119 LEU A N 1
ATOM 926 C CA . LEU A 1 119 ? -1.946 9.087 -2.672 1.00 98.19 119 LEU A CA 1
ATOM 927 C C . LEU A 1 119 ? -0.443 8.847 -2.509 1.00 98.19 119 LEU A C 1
ATOM 929 O O . LEU A 1 119 ? 0.309 9.073 -3.450 1.00 98.19 119 LEU A O 1
ATOM 933 N N . ALA A 1 120 ? -0.006 8.365 -1.343 1.00 97.50 120 ALA A N 1
ATOM 934 C CA . ALA A 1 120 ? 1.403 8.083 -1.093 1.00 97.50 120 ALA A CA 1
ATOM 935 C C . ALA A 1 120 ? 1.944 7.038 -2.077 1.00 97.50 120 ALA A C 1
ATOM 937 O O . ALA A 1 120 ? 2.984 7.260 -2.693 1.00 97.50 120 ALA A O 1
ATOM 938 N N . SER A 1 121 ? 1.220 5.934 -2.278 1.00 97.69 121 SER A N 1
ATOM 939 C CA . SER A 1 121 ? 1.640 4.883 -3.206 1.00 97.69 121 SER A CA 1
ATOM 940 C C . SER A 1 121 ? 1.453 5.271 -4.673 1.00 97.69 121 SER A C 1
ATOM 942 O O . SER A 1 121 ? 2.301 4.923 -5.482 1.00 97.69 121 SER A O 1
ATOM 944 N N . ALA A 1 122 ? 0.421 6.040 -5.029 1.00 97.06 122 ALA A N 1
ATOM 945 C CA . ALA A 1 122 ? 0.229 6.544 -6.391 1.00 97.06 122 ALA A CA 1
ATOM 946 C C . ALA A 1 122 ? 1.326 7.531 -6.820 1.00 97.06 122 ALA A C 1
ATOM 948 O O . ALA A 1 122 ? 1.599 7.654 -8.009 1.00 97.06 122 ALA A O 1
ATOM 949 N N . ILE A 1 123 ? 1.950 8.229 -5.864 1.00 94.75 123 ILE A N 1
ATOM 950 C CA . ILE A 1 123 ? 3.098 9.109 -6.113 1.00 94.75 123 ILE A CA 1
ATOM 951 C C . ILE A 1 123 ? 4.400 8.307 -6.108 1.00 94.75 123 ILE A C 1
ATOM 953 O O . ILE A 1 123 ? 5.197 8.435 -7.029 1.00 94.75 123 ILE A O 1
ATOM 957 N N . LEU A 1 124 ? 4.627 7.483 -5.082 1.00 94.12 124 LEU A N 1
ATOM 958 C CA . LEU A 1 124 ? 5.884 6.749 -4.931 1.00 94.12 124 LEU A CA 1
ATOM 959 C C . LEU A 1 124 ? 6.046 5.644 -5.983 1.00 94.12 124 LEU A C 1
ATOM 961 O O . LEU A 1 124 ? 7.144 5.455 -6.487 1.00 94.12 124 LEU A O 1
ATOM 965 N N . GLY A 1 125 ? 4.968 4.937 -6.324 1.00 95.00 125 GLY A N 1
ATOM 966 C CA . GLY A 1 125 ? 4.973 3.810 -7.257 1.00 95.00 125 GLY A CA 1
ATOM 967 C C . GLY A 1 125 ? 5.626 4.138 -8.598 1.00 95.00 125 GLY A C 1
ATOM 968 O O . GLY A 1 125 ? 6.642 3.529 -8.906 1.00 95.00 125 GLY A O 1
ATOM 969 N N . PRO A 1 126 ? 5.142 5.149 -9.343 1.00 94.25 126 PRO A N 1
ATOM 970 C CA . PRO A 1 126 ? 5.759 5.566 -10.601 1.00 94.25 126 PRO A CA 1
ATOM 971 C C . PRO A 1 126 ? 7.233 5.967 -10.477 1.00 94.25 126 PRO A C 1
ATOM 973 O O . PRO A 1 126 ? 8.008 5.713 -11.389 1.00 94.25 126 PRO A O 1
ATOM 976 N N . LEU A 1 127 ? 7.641 6.576 -9.355 1.00 91.56 127 LEU A N 1
ATOM 977 C CA . LEU A 1 127 ? 9.044 6.952 -9.131 1.00 91.56 127 LEU A CA 1
ATOM 978 C C . LEU A 1 127 ? 9.950 5.726 -8.975 1.00 91.56 127 LEU A C 1
ATOM 980 O O . LEU A 1 127 ? 11.093 5.745 -9.431 1.00 91.56 127 LEU A O 1
ATOM 984 N N . LEU A 1 128 ? 9.447 4.685 -8.306 1.00 94.12 128 LEU A N 1
ATOM 985 C CA . LEU A 1 128 ? 10.153 3.416 -8.147 1.00 94.12 128 LEU A CA 1
ATOM 986 C C . LEU A 1 128 ? 10.179 2.641 -9.456 1.00 94.12 128 LEU A C 1
ATOM 988 O O . LEU A 1 128 ? 11.237 2.201 -9.888 1.00 94.12 128 LEU A O 1
ATOM 992 N N . ASP A 1 129 ? 9.025 2.536 -10.099 1.00 93.94 129 ASP A N 1
ATOM 993 C CA . ASP A 1 129 ? 8.852 1.808 -11.344 1.00 93.94 129 ASP A CA 1
ATOM 994 C C . ASP A 1 129 ? 9.702 2.389 -12.483 1.00 93.94 129 ASP A C 1
ATOM 996 O O . ASP A 1 129 ? 10.377 1.652 -13.198 1.00 93.94 129 ASP A O 1
ATOM 1000 N N . HIS A 1 130 ? 9.818 3.719 -12.544 1.00 91.69 130 HIS A N 1
ATOM 1001 C CA . HIS A 1 130 ? 10.737 4.389 -13.458 1.00 91.69 130 HIS A CA 1
ATOM 1002 C C . HIS A 1 130 ? 12.190 3.918 -13.312 1.00 91.69 130 HIS A C 1
ATOM 1004 O O . HIS A 1 130 ? 12.917 3.919 -14.302 1.00 91.69 130 HIS A O 1
ATOM 1010 N N . GLN A 1 131 ? 12.636 3.479 -12.127 1.00 91.69 131 GLN A N 1
ATOM 1011 C CA . GLN A 1 131 ? 13.989 2.934 -11.998 1.00 91.69 131 GLN A CA 1
ATOM 1012 C C . GLN A 1 131 ? 14.171 1.683 -12.869 1.00 91.69 131 GLN A C 1
ATOM 1014 O O . GLN A 1 131 ? 15.233 1.516 -13.457 1.00 91.69 131 GLN A O 1
ATOM 1019 N N . HIS A 1 132 ? 13.151 0.834 -13.032 1.00 94.50 132 HIS A N 1
ATOM 1020 C CA . HIS A 1 132 ? 13.240 -0.326 -13.929 1.00 94.50 132 HIS A CA 1
ATOM 1021 C C . HIS A 1 132 ? 13.294 0.090 -15.398 1.00 94.50 132 HIS A C 1
ATOM 1023 O O . HIS A 1 132 ? 14.121 -0.442 -16.134 1.00 94.50 132 HIS A O 1
ATOM 1029 N N . SER A 1 133 ? 12.521 1.095 -15.816 1.00 92.06 133 SER A N 1
ATOM 1030 C CA . SER A 1 133 ? 12.638 1.640 -17.179 1.00 92.06 133 SER A CA 1
ATOM 1031 C C . SER A 1 133 ? 13.986 2.324 -17.426 1.00 92.06 133 SER A C 1
ATOM 1033 O O . SER A 1 133 ? 14.610 2.118 -18.462 1.00 92.06 133 SER A O 1
ATOM 1035 N N . ARG A 1 134 ? 14.502 3.081 -16.451 1.00 89.69 134 ARG A N 1
ATOM 1036 C CA . ARG A 1 134 ? 15.814 3.749 -16.522 1.00 89.69 134 ARG A CA 1
ATOM 1037 C C . ARG A 1 134 ? 16.972 2.763 -16.693 1.00 89.69 134 ARG A C 1
ATOM 1039 O O . ARG A 1 134 ? 17.974 3.093 -17.333 1.00 89.69 134 ARG A O 1
ATOM 1046 N N . PHE A 1 135 ? 16.856 1.575 -16.111 1.00 91.69 135 PHE A N 1
ATOM 1047 C CA . PHE A 1 135 ? 17.851 0.513 -16.239 1.00 91.69 135 PHE A CA 1
ATOM 1048 C C . PHE A 1 135 ? 17.544 -0.478 -17.368 1.00 91.69 135 PHE A C 1
ATOM 1050 O O . PHE A 1 135 ? 18.176 -1.527 -17.410 1.00 91.69 135 PHE A O 1
ATOM 1057 N N . ASP A 1 136 ? 16.657 -0.142 -18.310 1.00 92.50 136 ASP A N 1
ATOM 1058 C CA . ASP A 1 136 ? 16.345 -0.997 -19.467 1.00 92.50 136 ASP A CA 1
ATOM 1059 C C . ASP A 1 136 ? 15.844 -2.393 -19.055 1.00 92.50 136 ASP A C 1
ATOM 1061 O O . ASP A 1 136 ? 16.150 -3.400 -19.682 1.00 92.50 136 ASP A O 1
ATOM 1065 N N . VAL A 1 137 ? 15.135 -2.469 -17.925 1.00 94.00 137 VAL A N 1
ATOM 1066 C CA . VAL A 1 137 ? 14.572 -3.719 -17.394 1.00 94.00 137 VAL A CA 1
ATOM 1067 C C . VAL A 1 137 ? 13.104 -3.860 -17.784 1.00 94.00 137 VAL A C 1
ATOM 1069 O O . VAL A 1 137 ? 12.633 -4.976 -17.989 1.00 94.00 137 VAL A O 1
ATOM 1072 N N . LEU A 1 138 ? 12.380 -2.741 -17.885 1.00 94.06 138 LEU A N 1
ATOM 1073 C CA . LEU A 1 138 ? 10.941 -2.698 -18.136 1.00 94.06 138 LEU A CA 1
ATOM 1074 C C . LEU A 1 138 ? 10.597 -1.672 -19.217 1.00 94.06 138 LEU A C 1
ATOM 1076 O O . LEU A 1 138 ? 10.956 -0.497 -19.102 1.00 94.06 138 LEU A O 1
ATOM 1080 N N . HIS A 1 139 ? 9.809 -2.100 -20.205 1.00 93.75 139 HIS A N 1
ATOM 1081 C CA . HIS A 1 139 ? 9.402 -1.288 -21.350 1.00 93.75 139 HIS A CA 1
ATOM 1082 C C . HIS A 1 139 ? 7.885 -1.229 -21.495 1.00 93.75 139 HIS A C 1
ATOM 1084 O O . HIS A 1 139 ? 7.227 -2.251 -21.689 1.00 93.75 139 HIS A O 1
ATOM 1090 N N . TYR A 1 140 ? 7.327 -0.019 -21.442 1.00 93.12 140 TYR A N 1
ATOM 1091 C CA . TYR A 1 140 ? 5.919 0.221 -21.750 1.00 93.12 140 TYR A CA 1
ATOM 1092 C C . TYR A 1 140 ? 5.671 0.164 -23.257 1.00 93.12 140 TYR A C 1
ATOM 1094 O O . TYR A 1 140 ? 6.434 0.735 -24.031 1.00 93.12 140 TYR A O 1
ATOM 1102 N N . GLU A 1 141 ? 4.570 -0.463 -23.674 1.00 89.94 141 GLU A N 1
ATOM 1103 C CA . GLU A 1 141 ? 4.202 -0.511 -25.093 1.00 89.94 141 GLU A CA 1
ATOM 1104 C C . GLU A 1 141 ? 3.829 0.879 -25.627 1.00 89.94 141 GLU A C 1
ATOM 1106 O O . GLU A 1 141 ? 3.073 1.618 -24.993 1.00 89.94 141 GLU A O 1
ATOM 1111 N N . ASP A 1 142 ? 4.307 1.240 -26.818 1.00 76.25 142 ASP A N 1
ATOM 1112 C CA . ASP A 1 142 ? 4.140 2.592 -27.380 1.00 76.25 142 ASP A CA 1
ATOM 1113 C C . ASP A 1 142 ? 2.702 2.913 -27.814 1.00 76.25 142 ASP A C 1
ATOM 1115 O O . ASP A 1 142 ? 2.306 4.080 -27.892 1.00 76.25 142 ASP A O 1
ATOM 1119 N N . SER A 1 143 ? 1.887 1.890 -28.082 1.00 62.56 143 SER A N 1
ATOM 1120 C CA . SER A 1 143 ? 0.520 2.057 -28.578 1.00 62.56 143 SER A CA 1
ATOM 1121 C C . SER A 1 143 ? -0.512 1.485 -27.602 1.00 62.56 143 SER A C 1
ATOM 1123 O O . SER A 1 143 ? -0.488 0.316 -27.242 1.00 62.56 143 SER A O 1
ATOM 1125 N N . GLY A 1 144 ? -1.437 2.329 -27.133 1.00 67.44 144 GLY A N 1
ATOM 1126 C CA . GLY A 1 144 ? -2.596 1.907 -26.329 1.00 67.44 144 GLY A CA 1
ATOM 1127 C C . GLY A 1 144 ? -2.361 1.697 -24.826 1.00 67.44 144 GLY A C 1
ATOM 1128 O O . GLY A 1 144 ? -3.334 1.722 -24.074 1.00 67.44 144 GLY A O 1
ATOM 1129 N N . SER A 1 145 ? -1.113 1.585 -24.359 1.00 68.06 145 SER A N 1
ATOM 1130 C CA . SER A 1 145 ? -0.788 1.396 -22.930 1.00 68.06 145 SER A CA 1
ATOM 1131 C C . SER A 1 145 ? -1.010 2.648 -22.066 1.00 68.06 145 SER A C 1
ATOM 1133 O O . SER A 1 145 ? -1.082 2.563 -20.839 1.00 68.06 145 SER A O 1
ATOM 1135 N N . GLY A 1 146 ? -1.120 3.824 -22.697 1.00 81.25 146 GLY A N 1
ATOM 1136 C CA . GLY A 1 146 ? -1.169 5.106 -21.999 1.00 81.25 146 GLY A CA 1
ATOM 1137 C C . GLY A 1 146 ? 0.177 5.516 -21.397 1.00 81.25 146 GLY A C 1
ATOM 1138 O O . GLY A 1 146 ? 0.173 6.117 -20.320 1.00 81.25 146 GLY A O 1
ATOM 1139 N N . ARG A 1 147 ? 1.295 5.177 -22.062 1.00 88.56 147 ARG A N 1
ATOM 1140 C CA . ARG A 1 147 ? 2.659 5.639 -21.747 1.00 88.56 147 ARG A CA 1
ATOM 1141 C C . ARG A 1 147 ? 2.694 7.163 -21.583 1.00 88.56 147 ARG A C 1
ATOM 1143 O O . ARG A 1 147 ? 2.165 7.912 -22.404 1.00 88.56 147 ARG A O 1
ATOM 1150 N N . VAL A 1 148 ? 3.314 7.615 -20.501 1.00 85.75 148 VAL A N 1
ATOM 1151 C CA . VAL A 1 148 ? 3.510 9.013 -20.124 1.00 85.75 148 VAL A CA 1
ATOM 1152 C C . VAL A 1 148 ? 4.985 9.221 -19.839 1.00 85.75 148 VAL A C 1
ATOM 1154 O O . VAL A 1 148 ? 5.568 8.554 -18.988 1.00 85.75 148 VAL A O 1
ATOM 1157 N N . ILE A 1 149 ? 5.562 10.195 -20.530 1.00 86.94 149 ILE A N 1
ATOM 1158 C CA . ILE A 1 149 ? 6.936 10.631 -20.331 1.00 86.94 149 ILE A CA 1
ATOM 1159 C C . ILE A 1 149 ? 6.873 12.043 -19.750 1.00 86.94 149 ILE A C 1
ATOM 1161 O O . ILE A 1 149 ? 6.425 12.977 -20.416 1.00 86.94 149 ILE A O 1
ATOM 1165 N N . LEU A 1 150 ? 7.274 12.202 -18.490 1.00 83.50 150 LEU A N 1
ATOM 1166 C CA . LEU A 1 150 ? 7.353 13.497 -17.819 1.00 83.50 150 LEU A CA 1
ATOM 1167 C C . LEU A 1 150 ? 8.812 13.923 -17.723 1.00 83.50 150 LEU A C 1
ATOM 1169 O O . LEU A 1 150 ? 9.570 13.412 -16.905 1.00 83.50 150 LEU A O 1
ATOM 1173 N N . ASN A 1 151 ? 9.203 14.901 -18.527 1.00 85.75 151 ASN A N 1
ATOM 1174 C CA . ASN A 1 151 ? 10.518 15.516 -18.423 1.00 85.75 151 ASN A CA 1
ATOM 1175 C C . ASN A 1 151 ? 10.513 16.532 -17.269 1.00 85.75 151 ASN A C 1
ATOM 1177 O O . ASN A 1 151 ? 10.145 17.692 -17.459 1.00 85.75 151 ASN A O 1
ATOM 1181 N N . PHE A 1 152 ? 10.858 16.101 -16.051 1.00 76.75 152 PHE A N 1
ATOM 1182 C CA . PHE A 1 152 ? 10.855 16.983 -14.883 1.00 76.75 152 PHE A CA 1
ATOM 1183 C C . PHE A 1 152 ? 11.803 18.173 -15.024 1.00 76.75 152 PHE A C 1
ATOM 1185 O O . PHE A 1 152 ? 11.372 19.261 -14.650 1.00 76.75 152 PHE A O 1
ATOM 1192 N N . PRO A 1 153 ? 13.035 18.042 -15.556 1.00 76.88 153 PRO A N 1
ATOM 1193 C CA . PRO A 1 153 ? 13.879 19.191 -15.853 1.00 76.88 153 PRO A CA 1
ATOM 1194 C C . PRO A 1 153 ? 13.160 20.216 -16.717 1.00 76.88 153 PRO A C 1
ATOM 1196 O O . PRO A 1 153 ? 13.134 21.383 -16.356 1.00 76.88 153 PRO A O 1
ATOM 1199 N N . GLU A 1 154 ? 12.501 19.790 -17.792 1.00 79.06 154 GLU A N 1
ATOM 1200 C CA . GLU A 1 154 ? 11.761 20.692 -18.674 1.00 79.06 154 GLU A CA 1
ATOM 1201 C C . GLU A 1 154 ? 10.535 21.310 -17.986 1.00 79.06 154 GLU A C 1
ATOM 1203 O O . GLU A 1 154 ? 10.306 22.514 -18.089 1.00 79.06 154 GLU A O 1
ATOM 1208 N N . VAL A 1 155 ? 9.756 20.519 -17.243 1.00 78.00 155 VAL A N 1
ATOM 1209 C CA . VAL A 1 155 ? 8.571 21.000 -16.513 1.00 78.00 155 VAL A CA 1
ATOM 1210 C C . VAL A 1 155 ? 8.966 21.971 -15.400 1.00 78.00 155 VAL A C 1
ATOM 1212 O O . VAL A 1 155 ? 8.370 23.039 -15.273 1.00 78.00 155 VAL A O 1
ATOM 1215 N N . ALA A 1 156 ? 9.975 21.627 -14.602 1.00 73.56 156 ALA A N 1
ATOM 1216 C CA . ALA A 1 156 ? 10.488 22.462 -13.524 1.00 73.56 156 ALA A CA 1
ATOM 1217 C C . ALA A 1 156 ? 11.149 23.723 -14.079 1.00 73.56 156 ALA A C 1
ATOM 1219 O O . ALA A 1 156 ? 10.915 24.804 -13.550 1.00 73.56 156 ALA A O 1
ATOM 1220 N N . ALA A 1 157 ? 11.914 23.605 -15.165 1.00 75.94 157 ALA A N 1
ATOM 1221 C CA . ALA A 1 157 ? 12.505 24.741 -15.849 1.00 75.94 157 ALA A CA 1
ATOM 1222 C C . ALA A 1 157 ? 11.428 25.700 -16.359 1.00 75.94 157 ALA A C 1
ATOM 1224 O O . ALA A 1 157 ? 11.506 26.896 -16.090 1.00 75.94 157 ALA A O 1
ATOM 1225 N N . LYS A 1 158 ? 10.377 25.182 -17.005 1.00 81.81 158 LYS A N 1
ATOM 1226 C CA . LYS A 1 158 ? 9.254 25.999 -17.476 1.00 81.81 158 LYS A CA 1
ATOM 1227 C C . LYS A 1 158 ? 8.472 26.652 -16.337 1.00 81.81 158 LYS A C 1
ATOM 1229 O O . LYS A 1 158 ? 8.048 27.799 -16.450 1.00 81.81 158 LYS A O 1
ATOM 1234 N N . ALA A 1 159 ? 8.291 25.934 -15.229 1.00 80.19 159 ALA A N 1
ATOM 1235 C CA . ALA A 1 159 ? 7.573 26.431 -14.059 1.00 80.19 159 ALA A CA 1
ATOM 1236 C C . ALA A 1 159 ? 8.367 27.482 -13.264 1.00 80.19 159 ALA A C 1
ATOM 1238 O O . ALA A 1 159 ? 7.780 28.439 -12.767 1.00 80.19 159 ALA A O 1
ATOM 1239 N N . LEU A 1 160 ? 9.683 27.302 -13.125 1.00 76.12 160 LEU A N 1
ATOM 1240 C CA . LEU A 1 160 ? 10.551 28.184 -12.340 1.00 76.12 160 LEU A CA 1
ATOM 1241 C C . LEU A 1 160 ? 11.059 29.382 -13.146 1.00 76.12 160 LEU A C 1
ATOM 1243 O O . LEU A 1 160 ? 11.203 30.466 -12.586 1.00 76.12 160 LEU A O 1
ATOM 1247 N N . TRP A 1 161 ? 11.327 29.195 -14.440 1.00 80.75 161 TRP A N 1
ATOM 1248 C CA . TRP A 1 161 ? 12.054 30.163 -15.270 1.00 80.75 161 TRP A CA 1
ATOM 1249 C C . TRP A 1 161 ? 11.263 30.671 -16.480 1.00 80.75 161 TRP A C 1
ATOM 1251 O O . TRP A 1 161 ? 11.789 31.435 -17.283 1.00 80.75 161 TRP A O 1
ATOM 1261 N N . GLY A 1 162 ? 9.986 30.303 -16.591 1.00 79.44 162 GLY A N 1
ATOM 1262 C CA . GLY A 1 162 ? 9.113 30.741 -17.677 1.00 79.44 162 GLY A CA 1
ATOM 1263 C C . GLY A 1 162 ? 9.222 29.869 -18.934 1.00 79.44 162 GLY A C 1
ATOM 1264 O O . GLY A 1 162 ? 9.915 28.855 -18.925 1.00 79.44 162 GLY A O 1
ATOM 1265 N N . PRO A 1 163 ? 8.524 30.232 -20.025 1.00 80.38 163 PRO A N 1
ATOM 1266 C CA . PRO A 1 163 ? 8.309 29.365 -21.192 1.00 80.38 163 PRO A CA 1
ATOM 1267 C C . PRO A 1 163 ? 9.589 28.805 -21.821 1.00 80.38 163 PRO A C 1
ATOM 1269 O O . PRO A 1 163 ? 9.577 27.684 -22.329 1.00 80.38 163 PRO A O 1
ATOM 1272 N N . ASP A 1 164 ? 10.678 29.570 -21.737 1.00 79.06 164 ASP A N 1
ATOM 1273 C CA . ASP A 1 164 ? 11.966 29.247 -22.350 1.00 79.06 164 ASP A CA 1
ATOM 1274 C C . ASP A 1 164 ? 12.810 28.289 -21.493 1.00 79.06 164 ASP A C 1
ATOM 1276 O O . ASP A 1 164 ? 13.788 27.726 -21.976 1.00 79.06 164 ASP A O 1
ATOM 1280 N N . GLY A 1 165 ? 12.451 28.084 -20.219 1.00 73.50 165 GLY A N 1
ATOM 1281 C CA . GLY A 1 165 ? 13.116 27.131 -19.328 1.00 73.50 165 GLY A CA 1
ATOM 1282 C C . GLY A 1 165 ? 14.582 27.449 -19.003 1.00 73.50 165 GLY A C 1
ATOM 1283 O O . GLY A 1 165 ? 15.290 26.600 -18.462 1.00 73.50 165 GLY A O 1
ATOM 1284 N N . VAL A 1 166 ? 15.067 28.652 -19.315 1.00 75.81 166 VAL A N 1
ATOM 1285 C CA . VAL A 1 166 ? 16.470 29.019 -19.094 1.00 75.81 166 VAL A CA 1
ATOM 1286 C C . VAL A 1 166 ? 16.640 29.616 -17.693 1.00 75.81 166 VAL A C 1
ATOM 1288 O O . VAL A 1 166 ? 16.090 30.687 -17.425 1.00 75.81 166 VAL A O 1
ATOM 1291 N N . PRO A 1 167 ? 17.407 28.980 -16.785 1.00 74.81 167 PRO A N 1
ATOM 1292 C CA . PRO A 1 167 ? 17.702 29.574 -15.490 1.00 74.81 167 PRO A CA 1
ATOM 1293 C C . PRO A 1 167 ? 18.515 30.871 -15.663 1.00 74.81 167 PRO A C 1
ATOM 1295 O O . PRO A 1 167 ? 19.399 30.937 -16.520 1.00 74.81 167 PRO A O 1
ATOM 1298 N N . PRO A 1 168 ? 18.281 31.904 -14.834 1.00 78.19 168 PRO A N 1
ATOM 1299 C CA . PRO A 1 168 ? 19.095 33.107 -14.849 1.00 78.19 168 PRO A CA 1
ATOM 1300 C C . PRO A 1 168 ? 20.566 32.760 -14.594 1.00 78.19 168 PRO A C 1
ATOM 1302 O O . PRO A 1 168 ? 20.873 31.886 -13.782 1.00 78.19 168 PRO A O 1
ATOM 1305 N N . ALA A 1 169 ? 21.488 33.490 -15.227 1.00 80.06 169 ALA A N 1
ATOM 1306 C CA . ALA A 1 169 ? 22.931 33.241 -15.119 1.00 80.06 169 ALA A CA 1
ATOM 1307 C C . ALA A 1 169 ? 23.443 33.181 -13.663 1.00 80.06 169 ALA A C 1
ATOM 1309 O O . ALA A 1 169 ? 24.372 32.439 -13.355 1.00 80.06 169 ALA A O 1
ATOM 1310 N N . SER A 1 170 ? 22.804 33.911 -12.745 1.00 75.25 170 SER A N 1
ATOM 1311 C CA . SER A 1 170 ? 23.116 33.895 -11.312 1.00 75.25 170 SER A CA 1
ATOM 1312 C C . SER A 1 170 ? 22.853 32.545 -10.632 1.00 75.25 170 SER A C 1
ATOM 1314 O O . SER A 1 170 ? 23.551 32.197 -9.680 1.00 75.25 170 SER A O 1
ATOM 1316 N N . VAL A 1 171 ? 21.870 31.783 -11.113 1.00 69.50 171 VAL A N 1
ATOM 1317 C CA . VAL A 1 171 ? 21.501 30.460 -10.593 1.00 69.50 171 VAL A CA 1
ATOM 1318 C C . VAL A 1 171 ? 22.485 29.408 -11.085 1.00 69.50 171 VAL A C 1
ATOM 1320 O O . VAL A 1 171 ? 22.941 28.596 -10.288 1.00 69.50 171 VAL A O 1
ATOM 1323 N N . VAL A 1 172 ? 22.882 29.475 -12.359 1.00 78.06 172 VAL A N 1
ATOM 1324 C CA . VAL A 1 172 ? 23.924 28.603 -12.930 1.00 78.06 172 VAL A CA 1
ATOM 1325 C C . VAL A 1 172 ? 25.240 28.785 -12.166 1.00 78.06 172 VAL A C 1
ATOM 1327 O O . VAL A 1 172 ? 25.761 27.832 -11.599 1.00 78.06 172 VAL A O 1
ATOM 1330 N N . GLN A 1 173 ? 25.682 30.034 -11.985 1.00 76.19 173 GLN A N 1
ATOM 1331 C CA . GLN A 1 173 ? 26.878 30.358 -11.193 1.00 76.19 173 GLN A CA 1
ATOM 1332 C C . GLN A 1 173 ? 26.777 29.940 -9.716 1.00 76.19 173 GLN A C 1
ATOM 1334 O O . GLN A 1 173 ? 27.787 29.804 -9.022 1.00 76.19 173 GLN A O 1
ATOM 1339 N N . TRP A 1 174 ? 25.567 29.824 -9.166 1.00 76.38 174 TRP A N 1
ATOM 1340 C CA . TRP A 1 174 ? 25.370 29.293 -7.820 1.00 76.38 174 TRP A CA 1
ATOM 1341 C C . TRP A 1 174 ? 25.508 27.768 -7.797 1.00 76.38 174 TRP A C 1
ATOM 1343 O O . TRP A 1 174 ? 26.213 27.261 -6.929 1.00 76.38 174 TRP A O 1
ATOM 1353 N N . PHE A 1 175 ? 24.926 27.056 -8.767 1.00 73.56 175 PHE A N 1
ATOM 1354 C CA . PHE A 1 175 ? 25.098 25.608 -8.913 1.00 73.56 175 PHE A CA 1
ATOM 1355 C C . PHE A 1 175 ? 26.564 25.219 -9.101 1.00 73.56 175 PHE A C 1
ATOM 1357 O O . PHE A 1 175 ? 27.030 24.330 -8.394 1.00 73.56 175 PHE A O 1
ATOM 1364 N N . ASP A 1 176 ? 27.308 25.936 -9.944 1.00 76.50 176 ASP A N 1
ATOM 1365 C CA . ASP A 1 176 ? 28.741 25.690 -10.155 1.00 76.50 176 ASP A CA 1
ATOM 1366 C C . ASP A 1 176 ? 29.542 25.843 -8.852 1.00 76.50 176 ASP A C 1
ATOM 1368 O O . ASP A 1 176 ? 30.416 25.037 -8.538 1.00 76.50 176 ASP A O 1
ATOM 1372 N N . ARG A 1 177 ? 29.198 26.848 -8.032 1.00 78.12 177 ARG A N 1
ATOM 1373 C CA . ARG A 1 177 ? 29.817 27.053 -6.712 1.00 78.12 177 ARG A CA 1
ATOM 1374 C C . ARG A 1 177 ? 29.451 25.967 -5.709 1.00 78.12 177 ARG A C 1
ATOM 1376 O O . ARG A 1 177 ? 30.279 25.640 -4.870 1.00 78.12 177 ARG A O 1
ATOM 1383 N N . VAL A 1 178 ? 28.231 25.436 -5.760 1.00 72.00 178 VAL A N 1
ATOM 1384 C CA . VAL A 1 178 ? 27.810 24.329 -4.890 1.00 72.00 178 VAL A CA 1
ATOM 1385 C C . VAL A 1 178 ? 28.513 23.039 -5.301 1.00 72.00 178 VAL A C 1
ATOM 1387 O O . VAL A 1 178 ? 29.047 22.362 -4.427 1.00 72.00 178 VAL A O 1
ATOM 1390 N N . HIS A 1 179 ? 28.579 22.736 -6.602 1.00 70.81 179 HIS A N 1
ATOM 1391 C CA . HIS A 1 179 ? 29.303 21.573 -7.122 1.00 70.81 179 HIS A CA 1
ATOM 1392 C C . HIS A 1 179 ? 30.790 21.619 -6.762 1.00 70.81 179 HIS A C 1
ATOM 1394 O O . HIS A 1 179 ? 31.334 20.618 -6.315 1.00 70.81 179 HIS A O 1
ATOM 1400 N N . ALA A 1 180 ? 31.425 22.793 -6.830 1.00 77.00 180 ALA A N 1
ATOM 1401 C CA . ALA A 1 180 ? 32.829 22.966 -6.445 1.00 77.00 180 ALA A CA 1
ATOM 1402 C C . ALA A 1 180 ? 33.128 22.691 -4.953 1.00 77.00 180 ALA A C 1
ATOM 1404 O O . ALA A 1 180 ? 34.291 22.591 -4.571 1.00 77.00 180 ALA A O 1
ATOM 1405 N N . VAL A 1 181 ? 32.104 22.604 -4.096 1.00 79.69 181 VAL A N 1
ATOM 1406 C CA . VAL A 1 181 ? 32.241 22.323 -2.653 1.00 79.69 181 VAL A CA 1
ATOM 1407 C C . VAL A 1 181 ? 31.930 20.852 -2.331 1.00 79.69 181 VAL A C 1
ATOM 1409 O O . VAL A 1 181 ? 32.120 20.410 -1.195 1.00 79.69 181 VAL A O 1
ATOM 1412 N N . ILE A 1 182 ? 31.474 20.070 -3.313 1.00 73.06 182 ILE A N 1
ATOM 1413 C CA . ILE A 1 182 ? 31.225 18.640 -3.140 1.00 73.06 182 ILE A CA 1
ATOM 1414 C C . ILE A 1 182 ? 32.580 17.905 -3.083 1.00 73.06 182 ILE A C 1
ATOM 1416 O O . ILE A 1 182 ? 33.408 18.090 -3.970 1.00 73.06 182 ILE A O 1
ATOM 1420 N N . PRO A 1 183 ? 32.852 17.088 -2.044 1.00 82.69 183 PRO A N 1
ATOM 1421 C CA . PRO A 1 183 ? 34.093 16.318 -1.961 1.00 82.69 183 PRO A CA 1
ATOM 1422 C C . PRO A 1 183 ? 34.256 15.375 -3.161 1.00 82.69 183 PRO A C 1
ATOM 1424 O O . PRO A 1 183 ? 33.291 14.709 -3.530 1.00 82.69 183 PRO A O 1
ATOM 1427 N N . GLU A 1 184 ? 35.478 15.239 -3.690 1.00 74.44 184 GLU A N 1
ATOM 1428 C CA . GLU A 1 184 ? 35.786 14.465 -4.914 1.00 74.44 184 GLU A CA 1
ATOM 1429 C C . GLU A 1 184 ? 35.311 12.994 -4.881 1.00 74.44 184 GLU A C 1
ATOM 1431 O O . GLU A 1 184 ? 35.049 12.418 -5.925 1.00 74.44 184 GLU A O 1
ATOM 1436 N N . GLY A 1 185 ? 35.097 12.386 -3.707 1.00 67.94 185 GLY A N 1
ATOM 1437 C CA . GLY A 1 185 ? 34.530 11.029 -3.600 1.00 67.94 185 GLY A CA 1
ATOM 1438 C C . GLY A 1 185 ? 32.998 10.955 -3.527 1.00 67.94 185 GLY A C 1
ATOM 1439 O O . GLY A 1 185 ? 32.423 9.882 -3.701 1.00 67.94 185 GLY A O 1
ATOM 1440 N N . LEU A 1 186 ? 32.314 12.066 -3.233 1.00 68.31 186 LEU A N 1
ATOM 1441 C CA . LEU A 1 186 ? 30.850 12.100 -3.192 1.00 68.31 186 LEU A CA 1
ATOM 1442 C C . LEU A 1 186 ? 30.276 12.196 -4.608 1.00 68.31 186 LEU A C 1
ATOM 1444 O O . LEU A 1 186 ? 29.230 11.608 -4.862 1.00 68.31 186 LEU A O 1
ATOM 1448 N N . ASP A 1 187 ? 30.962 12.889 -5.518 1.00 66.94 187 ASP A N 1
ATOM 1449 C CA . ASP A 1 187 ? 30.534 12.996 -6.913 1.00 66.94 187 ASP A CA 1
ATOM 1450 C C . ASP A 1 187 ? 30.586 11.643 -7.623 1.00 66.94 187 ASP A C 1
ATOM 1452 O O . ASP A 1 187 ? 29.645 11.333 -8.340 1.00 66.94 187 ASP A O 1
ATOM 1456 N N . ASP A 1 188 ? 31.564 10.776 -7.354 1.00 64.00 188 ASP A N 1
ATOM 1457 C CA . ASP A 1 188 ? 31.579 9.413 -7.910 1.00 64.00 188 ASP A CA 1
ATOM 1458 C C . ASP A 1 188 ? 30.406 8.566 -7.397 1.00 64.00 188 ASP A C 1
ATOM 1460 O O . ASP A 1 188 ? 29.756 7.853 -8.161 1.00 64.00 188 ASP A O 1
ATOM 1464 N N . VAL A 1 189 ? 30.083 8.673 -6.104 1.00 56.47 189 VAL A N 1
ATOM 1465 C CA . VAL A 1 189 ? 28.961 7.946 -5.487 1.00 56.47 189 VAL A CA 1
ATOM 1466 C C . VAL A 1 189 ? 27.615 8.486 -5.968 1.00 56.47 189 VAL A C 1
ATOM 1468 O O . VAL A 1 189 ? 26.698 7.708 -6.230 1.00 56.47 189 VAL A O 1
ATOM 1471 N N . LEU A 1 190 ? 27.475 9.807 -6.097 1.00 59.28 190 LEU A N 1
ATOM 1472 C CA . LEU A 1 190 ? 26.280 10.441 -6.646 1.00 59.28 190 LEU A CA 1
ATOM 1473 C C . LEU A 1 190 ? 26.143 10.119 -8.128 1.00 59.28 190 LEU A C 1
ATOM 1475 O O . LEU A 1 190 ? 25.063 9.733 -8.555 1.00 59.28 190 LEU A O 1
ATOM 1479 N N . SER A 1 191 ? 27.225 10.200 -8.891 1.00 64.75 191 SER A N 1
ATOM 1480 C CA . SER A 1 191 ? 27.246 9.828 -10.301 1.00 64.75 191 SER A CA 1
ATOM 1481 C C . SER A 1 191 ? 26.828 8.378 -10.460 1.00 64.75 191 SER A C 1
ATOM 1483 O O . SER A 1 191 ? 25.922 8.136 -11.240 1.00 64.75 191 SER A O 1
ATOM 1485 N N . ALA A 1 192 ? 27.375 7.453 -9.656 1.00 61.91 192 ALA A N 1
ATOM 1486 C CA . ALA A 1 192 ? 26.980 6.044 -9.591 1.00 61.91 192 ALA A CA 1
ATOM 1487 C C . ALA A 1 192 ? 25.485 5.860 -9.252 1.00 61.91 192 ALA A C 1
ATOM 1489 O O . ALA A 1 192 ? 24.766 5.152 -9.956 1.00 61.91 192 ALA A O 1
ATOM 1490 N N . ALA A 1 193 ? 24.992 6.524 -8.202 1.00 54.97 193 ALA A N 1
ATOM 1491 C CA . ALA A 1 193 ? 23.599 6.428 -7.754 1.00 54.97 193 ALA A CA 1
ATOM 1492 C C . ALA A 1 193 ? 22.601 7.053 -8.751 1.00 54.97 193 ALA A C 1
ATOM 1494 O O . ALA A 1 193 ? 21.470 6.586 -8.902 1.00 54.97 193 ALA A O 1
ATOM 1495 N N . PHE A 1 194 ? 23.027 8.090 -9.466 1.00 67.12 194 PHE A N 1
ATOM 1496 C CA . PHE A 1 194 ? 22.261 8.802 -10.484 1.00 67.12 194 PHE A CA 1
ATOM 1497 C C . PHE A 1 194 ? 22.691 8.417 -11.915 1.00 67.12 194 PHE A C 1
ATOM 1499 O O . PHE A 1 194 ? 22.327 9.109 -12.865 1.00 67.12 194 PHE A O 1
ATOM 1506 N N . VAL A 1 195 ? 23.390 7.282 -12.111 1.00 67.19 195 VAL A N 1
ATOM 1507 C CA . VAL A 1 195 ? 23.762 6.769 -13.448 1.00 67.19 195 VAL A CA 1
ATOM 1508 C C . VAL A 1 195 ? 22.496 6.593 -14.281 1.00 67.19 195 VAL A C 1
ATOM 1510 O O . VAL A 1 195 ? 21.654 5.764 -13.945 1.00 67.19 195 VAL A O 1
ATOM 1513 N N . ARG A 1 196 ? 22.374 7.342 -15.383 1.00 69.25 196 ARG A N 1
ATOM 1514 C CA . ARG A 1 196 ? 21.196 7.388 -16.281 1.00 69.25 196 ARG A CA 1
ATOM 1515 C C . ARG A 1 196 ? 19.979 8.154 -15.751 1.00 69.25 196 ARG A C 1
ATOM 1517 O O . ARG A 1 196 ? 18.913 8.061 -16.346 1.00 69.25 196 ARG A O 1
ATOM 1524 N N . GLU A 1 197 ? 20.106 8.926 -14.673 1.00 74.19 197 GLU A N 1
ATOM 1525 C CA . GLU A 1 197 ? 19.034 9.834 -14.258 1.00 74.19 197 GLU A CA 1
ATOM 1526 C C . GLU A 1 197 ? 18.996 11.031 -15.212 1.00 74.19 197 GLU A C 1
ATOM 1528 O O . GLU A 1 197 ? 19.785 11.966 -15.104 1.00 74.19 197 GLU A O 1
ATOM 1533 N N . THR A 1 198 ? 18.078 10.999 -16.173 1.00 72.44 198 THR A N 1
ATOM 1534 C CA . THR A 1 198 ? 17.850 12.106 -17.115 1.00 72.44 198 THR A CA 1
ATOM 1535 C C . THR A 1 198 ? 16.826 13.112 -16.583 1.00 72.44 198 THR A C 1
ATOM 1537 O O . THR A 1 198 ? 16.584 14.137 -17.216 1.00 72.44 198 THR A O 1
ATOM 1540 N N . GLY A 1 199 ? 16.201 12.824 -15.432 1.00 72.31 199 GLY A N 1
ATOM 1541 C CA . GLY A 1 199 ? 15.045 13.554 -14.914 1.00 72.31 199 GLY A CA 1
ATOM 1542 C C . GLY A 1 199 ? 13.760 13.300 -15.711 1.00 72.31 199 GLY A C 1
ATOM 1543 O O . GLY A 1 199 ? 12.741 13.950 -15.470 1.00 72.31 199 GLY A O 1
ATOM 1544 N N . VAL A 1 200 ? 13.793 12.373 -16.668 1.00 83.44 200 VAL A N 1
ATOM 1545 C CA . VAL A 1 200 ? 12.633 11.967 -17.453 1.00 83.44 200 VAL A CA 1
ATOM 1546 C C . VAL A 1 200 ? 11.962 10.794 -16.760 1.00 83.44 200 VAL A C 1
ATOM 1548 O O . VAL A 1 200 ? 12.484 9.692 -16.788 1.00 83.44 200 VAL A O 1
ATOM 1551 N N . LEU A 1 201 ? 10.791 11.017 -16.174 1.00 87.25 201 LEU A N 1
ATOM 1552 C CA . LEU A 1 201 ? 9.978 9.953 -15.603 1.00 87.25 201 LEU A CA 1
ATOM 1553 C C . LEU A 1 201 ? 9.164 9.273 -16.694 1.00 87.25 201 LEU A C 1
ATOM 1555 O O . LEU A 1 201 ? 8.261 9.876 -17.273 1.00 87.25 201 LEU A O 1
ATOM 1559 N N . GLU A 1 202 ? 9.450 8.003 -16.918 1.00 89.38 202 GLU A N 1
ATOM 1560 C CA . GLU A 1 202 ? 8.654 7.135 -17.773 1.00 89.38 202 GLU A CA 1
ATOM 1561 C C . GLU A 1 202 ? 7.717 6.272 -16.924 1.00 89.38 202 GLU A C 1
ATOM 1563 O O . GLU A 1 202 ? 8.153 5.611 -15.986 1.00 89.38 202 GLU A O 1
ATOM 1568 N N . THR A 1 203 ? 6.420 6.312 -17.225 1.00 92.00 203 THR A N 1
ATOM 1569 C CA . THR A 1 203 ? 5.388 5.503 -16.561 1.00 92.00 203 THR A CA 1
ATOM 1570 C C . THR A 1 203 ? 4.159 5.368 -17.468 1.00 92.00 203 THR A C 1
ATOM 1572 O O . THR A 1 203 ? 4.161 5.870 -18.588 1.00 92.00 203 THR A O 1
ATOM 1575 N N . ALA A 1 204 ? 3.073 4.750 -17.005 1.00 92.94 204 ALA A N 1
ATOM 1576 C CA . ALA A 1 204 ? 1.785 4.747 -17.701 1.00 92.94 204 ALA A CA 1
ATOM 1577 C C . ALA A 1 204 ? 0.651 5.266 -16.804 1.00 92.94 204 ALA A C 1
ATOM 1579 O O . ALA A 1 204 ? 0.705 5.160 -15.580 1.00 92.94 204 ALA A O 1
ATOM 1580 N N . LEU A 1 205 ? -0.417 5.816 -17.395 1.00 92.38 205 LEU A N 1
ATOM 1581 C CA . LEU A 1 205 ? -1.524 6.442 -16.644 1.00 92.38 205 LEU A CA 1
ATOM 1582 C C . LEU A 1 205 ? -2.209 5.511 -15.629 1.00 92.38 205 LEU A C 1
ATOM 1584 O O . LEU A 1 205 ? -2.765 5.980 -14.634 1.00 92.38 205 LEU A O 1
ATOM 1588 N N . TRP A 1 206 ? -2.196 4.201 -15.874 1.00 94.38 206 TRP A N 1
ATOM 1589 C CA . TRP A 1 206 ? -2.787 3.204 -14.979 1.00 94.38 206 TRP A CA 1
ATOM 1590 C C . TRP A 1 206 ? -1.867 2.821 -13.812 1.00 94.38 206 TRP A C 1
ATOM 1592 O O . TRP A 1 206 ? -2.362 2.336 -12.794 1.00 94.38 206 TRP A O 1
ATOM 1602 N N . VAL A 1 207 ? -0.561 3.078 -13.913 1.00 95.06 207 VAL A N 1
ATOM 1603 C CA . VAL A 1 207 ? 0.443 2.693 -12.908 1.00 95.06 207 VAL A CA 1
ATOM 1604 C C . VAL A 1 207 ? 0.174 3.385 -11.568 1.00 95.06 207 VAL A C 1
ATOM 1606 O O . VAL A 1 207 ? -0.002 2.672 -10.577 1.00 95.06 207 VAL A O 1
ATOM 1609 N N . PRO A 1 208 ? -0.010 4.725 -11.490 1.00 96.00 208 PRO A N 1
ATOM 1610 C CA . PRO A 1 208 ? -0.417 5.375 -10.244 1.00 96.00 208 PRO A CA 1
ATOM 1611 C C . PRO A 1 208 ? -1.698 4.786 -9.636 1.00 96.00 208 PRO A C 1
ATOM 1613 O O . PRO A 1 208 ? -1.825 4.712 -8.415 1.00 96.00 208 PRO A O 1
ATOM 1616 N N . LEU A 1 209 ? -2.655 4.360 -10.471 1.00 96.88 209 LEU A N 1
ATOM 1617 C CA . LEU A 1 209 ? -3.929 3.807 -10.004 1.00 96.88 209 LEU A CA 1
ATOM 1618 C C . LEU A 1 209 ? -3.738 2.426 -9.364 1.00 96.88 209 LEU A C 1
ATOM 1620 O O . LEU A 1 209 ? -4.287 2.171 -8.290 1.00 96.88 209 LEU A O 1
ATOM 1624 N N . LEU A 1 210 ? -2.947 1.552 -9.996 1.00 97.00 210 LEU A N 1
ATOM 1625 C CA . LEU A 1 210 ? -2.646 0.221 -9.464 1.00 97.00 210 LEU A CA 1
ATOM 1626 C C . LEU A 1 210 ? -1.794 0.302 -8.198 1.00 97.00 210 LEU A C 1
ATOM 1628 O O . LEU A 1 210 ? -2.155 -0.308 -7.191 1.00 97.00 210 LEU A O 1
ATOM 1632 N N . PHE A 1 211 ? -0.731 1.110 -8.201 1.00 97.44 211 PHE A N 1
ATOM 1633 C CA . PHE A 1 211 ? 0.095 1.318 -7.011 1.00 97.44 211 PHE A CA 1
ATOM 1634 C C . PHE A 1 211 ? -0.697 1.964 -5.873 1.00 97.44 211 PHE A C 1
ATOM 1636 O O . PHE A 1 211 ? -0.586 1.529 -4.727 1.00 97.44 211 PHE A O 1
ATOM 1643 N N . GLY A 1 212 ? -1.550 2.951 -6.166 1.00 98.00 212 GLY A N 1
ATOM 1644 C CA . GLY A 1 212 ? -2.455 3.539 -5.180 1.00 98.00 212 GLY A CA 1
ATOM 1645 C C . GLY A 1 212 ? -3.403 2.499 -4.576 1.00 98.00 212 GLY A C 1
ATOM 1646 O O . GLY A 1 212 ? -3.541 2.413 -3.355 1.00 98.00 212 GLY A O 1
ATOM 1647 N N . GLY A 1 213 ? -4.016 1.656 -5.413 1.00 98.25 213 GLY A N 1
ATOM 1648 C CA . GLY A 1 213 ? -4.869 0.552 -4.966 1.00 98.25 213 GLY A CA 1
ATOM 1649 C C . GLY A 1 213 ? -4.125 -0.455 -4.083 1.00 98.25 213 GLY A C 1
ATOM 1650 O O . GLY A 1 213 ? -4.609 -0.802 -3.002 1.00 98.25 213 GLY A O 1
ATOM 1651 N N . ALA A 1 214 ? -2.926 -0.872 -4.495 1.00 97.94 214 ALA A N 1
ATOM 1652 C CA . ALA A 1 214 ? -2.066 -1.759 -3.717 1.00 97.94 214 ALA A CA 1
ATOM 1653 C C . ALA A 1 214 ? -1.686 -1.136 -2.364 1.00 97.94 214 ALA A C 1
ATOM 1655 O O . ALA A 1 214 ? -1.797 -1.796 -1.331 1.00 97.94 214 ALA A O 1
ATOM 1656 N N . GLY A 1 215 ? -1.339 0.154 -2.346 1.00 98.25 215 GLY A N 1
ATOM 1657 C CA . GLY A 1 215 ? -1.054 0.914 -1.129 1.00 98.25 215 GLY A CA 1
ATOM 1658 C C . GLY A 1 215 ? -2.188 0.857 -0.108 1.00 98.25 215 GLY A C 1
ATOM 1659 O O . GLY A 1 215 ? -1.945 0.624 1.077 1.00 98.25 215 GLY A O 1
ATOM 1660 N N . VAL A 1 216 ? -3.437 0.991 -0.566 1.00 98.56 216 VAL A N 1
ATOM 1661 C CA . VAL A 1 216 ? -4.627 0.852 0.288 1.00 98.56 216 VAL A CA 1
ATOM 1662 C C . VAL A 1 216 ? -4.764 -0.568 0.821 1.00 98.56 216 VAL A C 1
ATOM 1664 O O . VAL A 1 216 ? -4.924 -0.743 2.027 1.00 98.56 216 VAL A O 1
ATOM 1667 N N . VAL A 1 217 ? -4.704 -1.578 -0.051 1.00 98.12 217 VAL A N 1
ATOM 1668 C CA . VAL A 1 217 ? -4.897 -2.985 0.342 1.00 98.12 217 VAL A CA 1
ATOM 1669 C C . VAL A 1 217 ? -3.842 -3.418 1.355 1.00 98.12 217 VAL A C 1
ATOM 1671 O O . VAL A 1 217 ? -4.179 -3.993 2.391 1.00 98.12 217 VAL A O 1
ATOM 1674 N N . ILE A 1 218 ? -2.575 -3.106 1.087 1.00 98.25 218 ILE A N 1
ATOM 1675 C CA . ILE A 1 218 ? -1.457 -3.454 1.961 1.00 98.25 218 ILE A CA 1
ATOM 1676 C C . ILE A 1 218 ? -1.551 -2.647 3.256 1.00 98.25 218 ILE A C 1
ATOM 1678 O O . ILE A 1 218 ? -1.554 -3.235 4.336 1.00 98.25 218 ILE A O 1
ATOM 1682 N N . GLY A 1 219 ? -1.665 -1.319 3.172 1.00 98.00 219 GLY A N 1
ATOM 1683 C CA . GLY A 1 219 ? -1.669 -0.437 4.338 1.00 98.00 219 GLY A CA 1
ATOM 1684 C C . GLY A 1 219 ? -2.833 -0.714 5.287 1.00 98.00 219 GLY A C 1
ATOM 1685 O O . GLY A 1 219 ? -2.622 -1.101 6.441 1.00 98.00 219 GLY A O 1
ATOM 1686 N N . VAL A 1 220 ? -4.065 -0.611 4.780 1.00 98.06 220 VAL A N 1
ATOM 1687 C CA . VAL A 1 220 ? -5.282 -0.864 5.567 1.00 98.06 220 VAL A CA 1
ATOM 1688 C C . VAL A 1 220 ? -5.343 -2.328 6.014 1.00 98.06 220 VAL A C 1
ATOM 1690 O O . VAL A 1 220 ? -5.805 -2.622 7.115 1.00 98.06 220 VAL A O 1
ATOM 1693 N N . GLY A 1 221 ? -4.825 -3.264 5.212 1.00 97.88 221 GLY A N 1
ATOM 1694 C CA . GLY A 1 221 ? -4.696 -4.668 5.605 1.00 97.88 221 GLY A CA 1
ATOM 1695 C C . GLY A 1 221 ? -3.869 -4.857 6.881 1.00 97.88 221 GLY A C 1
ATOM 1696 O O . GLY A 1 221 ? -4.269 -5.625 7.760 1.00 97.88 221 GLY A O 1
ATOM 1697 N N . HIS A 1 222 ? -2.768 -4.114 7.037 1.00 97.94 222 HIS A N 1
ATOM 1698 C CA . HIS A 1 222 ? -1.962 -4.151 8.260 1.00 97.94 222 HIS A CA 1
ATOM 1699 C C . HIS A 1 222 ? -2.710 -3.581 9.462 1.00 97.94 222 HIS A C 1
ATOM 1701 O O . HIS A 1 222 ? -2.788 -4.241 10.498 1.00 97.94 222 HIS A O 1
ATOM 1707 N N . THR A 1 223 ? -3.326 -2.405 9.337 1.00 97.69 223 THR A N 1
ATOM 1708 C CA . THR A 1 223 ? -3.997 -1.764 10.479 1.00 97.69 223 THR A CA 1
ATOM 1709 C C . THR A 1 223 ? -5.281 -2.485 10.897 1.00 97.69 223 THR A C 1
ATOM 1711 O O . THR A 1 223 ? -5.587 -2.553 12.092 1.00 97.69 223 THR A O 1
ATOM 1714 N N . LEU A 1 224 ? -6.005 -3.108 9.959 1.00 96.75 224 LEU A N 1
ATOM 1715 C CA . LEU A 1 224 ? -7.120 -4.008 10.271 1.00 96.75 224 LEU A CA 1
ATOM 1716 C C . LEU A 1 224 ? -6.644 -5.295 10.956 1.00 96.75 224 LEU A C 1
ATOM 1718 O O . LEU A 1 224 ? -7.285 -5.749 11.909 1.00 96.75 224 LEU A O 1
ATOM 1722 N N . GLY A 1 225 ? -5.519 -5.860 10.509 1.00 96.50 225 GLY A N 1
ATOM 1723 C CA . GLY A 1 225 ? -4.874 -6.999 11.162 1.00 96.50 225 GLY A CA 1
ATOM 1724 C C . GLY A 1 225 ? -4.471 -6.682 12.605 1.00 96.50 225 GLY A C 1
ATOM 1725 O O . GLY A 1 225 ? -4.776 -7.452 13.520 1.00 96.50 225 GLY A O 1
ATOM 1726 N N . ASP A 1 226 ? -3.873 -5.512 12.824 1.00 96.31 226 ASP A N 1
ATOM 1727 C CA . ASP A 1 226 ? -3.506 -5.010 14.148 1.00 96.31 226 ASP A CA 1
ATOM 1728 C C . ASP A 1 226 ? -4.747 -4.807 15.031 1.00 96.31 226 ASP A C 1
ATOM 1730 O O . ASP A 1 226 ? -4.777 -5.259 16.176 1.00 96.31 226 ASP A O 1
ATOM 1734 N N . MET A 1 227 ? -5.817 -4.211 14.491 1.00 95.19 227 MET A N 1
ATOM 1735 C CA . MET A 1 227 ? -7.087 -4.048 15.206 1.00 95.19 227 MET A CA 1
ATOM 1736 C C . MET A 1 227 ? -7.675 -5.396 15.637 1.00 95.19 227 MET A C 1
ATOM 1738 O O . MET A 1 227 ? -8.165 -5.530 16.762 1.00 95.19 227 MET A O 1
ATOM 1742 N N . PHE A 1 228 ? -7.668 -6.394 14.751 1.00 94.88 228 PHE A N 1
ATOM 1743 C CA . PHE A 1 228 ? -8.170 -7.726 15.075 1.00 94.88 228 PHE A CA 1
ATOM 1744 C C . PHE A 1 228 ? -7.361 -8.361 16.212 1.00 94.88 228 PHE A C 1
ATOM 1746 O O . PHE A 1 228 ? -7.943 -8.916 17.147 1.00 94.88 228 PHE A O 1
ATOM 1753 N N . ARG A 1 229 ? -6.033 -8.224 16.176 1.00 93.50 229 ARG A N 1
ATOM 1754 C CA . ARG A 1 229 ? -5.137 -8.728 17.225 1.00 93.50 229 ARG A CA 1
ATOM 1755 C C . ARG A 1 229 ? -5.350 -8.043 18.559 1.00 93.50 229 ARG A C 1
ATOM 1757 O O . ARG A 1 229 ? -5.549 -8.739 19.545 1.00 93.50 229 ARG A O 1
ATOM 1764 N N . LEU A 1 230 ? -5.388 -6.714 18.589 1.00 93.81 230 LEU A N 1
ATOM 1765 C CA . LEU A 1 230 ? -5.630 -5.956 19.816 1.00 93.81 230 LEU A CA 1
ATOM 1766 C C . LEU A 1 230 ? -6.979 -6.326 20.442 1.00 93.81 230 LEU A C 1
ATOM 1768 O O . LEU A 1 230 ? -7.061 -6.566 21.644 1.00 93.81 230 LEU A O 1
ATOM 1772 N N . LYS A 1 231 ? -8.035 -6.450 19.629 1.00 92.25 231 LYS A N 1
ATOM 1773 C CA . LYS A 1 231 ? -9.363 -6.867 20.108 1.00 92.25 231 LYS A CA 1
ATOM 1774 C C . LYS A 1 231 ? -9.400 -8.309 20.601 1.00 92.25 231 LYS A C 1
ATOM 1776 O O . LYS A 1 231 ? -10.193 -8.615 21.489 1.00 92.25 231 LYS A O 1
ATOM 1781 N N . THR A 1 232 ? -8.606 -9.192 20.005 1.00 91.88 232 THR A N 1
ATOM 1782 C CA . THR A 1 232 ? -8.523 -10.597 20.421 1.00 91.88 232 THR A CA 1
ATOM 1783 C C . THR A 1 232 ? -7.713 -10.717 21.707 1.00 91.88 232 THR A C 1
ATOM 1785 O O . THR A 1 232 ? -8.219 -11.276 22.673 1.00 91.88 232 THR A O 1
ATOM 1788 N N . GLY A 1 233 ? -6.540 -10.084 21.777 1.00 90.06 233 GLY A N 1
ATOM 1789 C CA . GLY A 1 233 ? -5.698 -10.050 22.974 1.00 90.06 233 GLY A CA 1
ATOM 1790 C C . GLY A 1 233 ? -6.396 -9.411 24.175 1.00 90.06 233 GLY A C 1
ATOM 1791 O O . GLY A 1 233 ? -6.283 -9.909 25.287 1.00 90.06 233 GLY A O 1
ATOM 1792 N N . ALA A 1 234 ? -7.208 -8.369 23.967 1.00 89.00 234 ALA A N 1
ATOM 1793 C CA . ALA A 1 234 ? -7.985 -7.743 25.043 1.00 89.00 234 ALA A CA 1
ATOM 1794 C C . ALA A 1 234 ? -9.074 -8.653 25.643 1.00 89.00 234 ALA A C 1
ATOM 1796 O O . ALA A 1 234 ? -9.590 -8.363 26.724 1.00 89.00 234 ALA A O 1
ATOM 1797 N N . LYS A 1 235 ? -9.448 -9.733 24.943 1.00 86.94 235 LYS A N 1
ATOM 1798 C CA . LYS A 1 235 ? -10.401 -10.742 25.425 1.00 86.94 235 LYS A CA 1
ATOM 1799 C C . LYS A 1 235 ? -9.722 -11.921 26.119 1.00 86.94 235 LYS A C 1
ATOM 1801 O O . LYS A 1 235 ? -10.426 -12.723 26.725 1.00 86.94 235 LYS A O 1
ATOM 1806 N N . GLU A 1 236 ? -8.404 -12.062 26.014 1.00 84.94 236 GLU A N 1
ATOM 1807 C CA . GLU A 1 236 ? -7.682 -13.163 26.649 1.00 84.94 236 GLU A CA 1
ATOM 1808 C C . GLU A 1 236 ? -7.650 -12.965 28.174 1.00 84.94 236 GLU A C 1
ATOM 1810 O O . GLU A 1 236 ? -7.272 -11.898 28.665 1.00 84.94 236 GLU A O 1
ATOM 1815 N N . ASP A 1 237 ? -8.029 -14.005 28.933 1.00 66.19 237 ASP A N 1
ATOM 1816 C CA . ASP A 1 237 ? -8.228 -13.940 30.395 1.00 66.19 237 ASP A CA 1
ATOM 1817 C C . ASP A 1 237 ? -6.997 -13.398 31.156 1.00 66.19 237 ASP A C 1
ATOM 1819 O O . ASP A 1 237 ? -7.153 -12.722 32.175 1.00 66.19 237 ASP A O 1
ATOM 1823 N N . ARG A 1 238 ? -5.779 -13.589 30.619 1.00 77.44 238 ARG A N 1
ATOM 1824 C CA . ARG A 1 238 ? -4.515 -13.109 31.211 1.00 77.44 238 ARG A CA 1
ATOM 1825 C C . ARG A 1 238 ? -4.518 -11.603 31.512 1.00 77.44 238 ARG A C 1
ATOM 1827 O O . ARG A 1 238 ? -3.915 -11.186 32.497 1.00 77.44 238 ARG A O 1
ATOM 1834 N N . PHE A 1 239 ? -5.180 -10.787 30.693 1.00 75.19 239 PHE A N 1
ATOM 1835 C CA . PHE A 1 239 ? -5.225 -9.331 30.890 1.00 75.19 239 PHE A CA 1
ATOM 1836 C C . PHE A 1 239 ? -6.437 -8.867 31.703 1.00 75.19 239 PHE A C 1
ATOM 1838 O O . PHE A 1 239 ? -6.423 -7.772 32.266 1.00 75.19 239 PHE A O 1
ATOM 1845 N N . ILE A 1 240 ? -7.466 -9.711 31.802 1.00 67.88 240 ILE A N 1
ATOM 1846 C CA . ILE A 1 240 ? -8.715 -9.423 32.516 1.00 67.88 240 ILE A CA 1
ATOM 1847 C C . ILE A 1 240 ? -8.509 -9.542 34.031 1.00 67.88 240 ILE A C 1
ATOM 1849 O O . ILE A 1 240 ? -9.055 -8.752 34.802 1.00 67.88 240 ILE A O 1
ATOM 1853 N N . GLU A 1 241 ? -7.702 -10.508 34.471 1.00 62.19 241 GLU A N 1
ATOM 1854 C CA . GLU A 1 241 ? -7.474 -10.779 35.897 1.00 62.19 241 GLU A CA 1
ATOM 1855 C C . GLU A 1 241 ? -6.535 -9.762 36.566 1.00 62.19 241 GLU A C 1
ATOM 1857 O O . GLU A 1 241 ? -6.644 -9.516 37.767 1.00 62.19 241 GLU A O 1
ATOM 1862 N N . GLY A 1 242 ? -5.645 -9.128 35.796 1.00 63.91 242 GLY A N 1
ATOM 1863 C CA . GLY A 1 242 ? -4.587 -8.257 36.321 1.00 63.91 242 GLY A CA 1
ATOM 1864 C C . GLY A 1 242 ? -4.941 -6.776 36.479 1.00 63.91 242 GLY A C 1
ATOM 1865 O O . GLY A 1 242 ? -4.109 -6.024 36.983 1.00 63.91 242 GLY A O 1
ATOM 1866 N N . ASN A 1 243 ? -6.126 -6.330 36.032 1.00 73.94 243 ASN A N 1
ATOM 1867 C CA . ASN A 1 243 ? -6.444 -4.900 35.860 1.00 73.94 243 ASN A CA 1
ATOM 1868 C C . ASN A 1 243 ? -5.295 -4.145 35.155 1.00 73.94 243 ASN A C 1
ATOM 1870 O O . ASN A 1 243 ? -4.866 -3.069 35.581 1.00 73.94 243 ASN A O 1
ATOM 1874 N N . THR A 1 244 ? -4.730 -4.776 34.121 1.00 80.06 244 THR A N 1
ATOM 1875 C CA . THR A 1 244 ? -3.502 -4.317 33.477 1.00 80.06 244 THR A CA 1
ATOM 1876 C C . THR A 1 244 ? -3.745 -2.956 32.823 1.00 80.06 244 THR A C 1
ATOM 1878 O O . THR A 1 244 ? -4.663 -2.830 32.009 1.00 80.06 244 THR A O 1
ATOM 1881 N N . PRO A 1 245 ? -2.949 -1.918 33.139 1.00 87.44 245 PRO A N 1
ATOM 1882 C CA . PRO A 1 245 ? -3.120 -0.615 32.516 1.00 87.44 245 PRO A CA 1
ATOM 1883 C C . PRO A 1 245 ? -2.846 -0.719 31.011 1.00 87.44 245 PRO A C 1
ATOM 1885 O O . PRO A 1 245 ? -1.958 -1.458 30.582 1.00 87.44 245 PRO A O 1
ATOM 1888 N N . LEU A 1 246 ? -3.585 0.050 30.205 1.00 88.19 246 LEU A N 1
ATOM 1889 C CA . LEU A 1 246 ? -3.510 -0.008 28.741 1.00 88.19 246 LEU A CA 1
ATOM 1890 C C . LEU A 1 246 ? -2.075 0.041 28.172 1.00 88.19 246 LEU A C 1
ATOM 1892 O O . LEU A 1 246 ? -1.795 -0.768 27.291 1.00 88.19 246 LEU A O 1
ATOM 1896 N N . PRO A 1 247 ? -1.146 0.896 28.654 1.00 91.19 247 PRO A N 1
ATOM 1897 C CA . PRO A 1 247 ? 0.229 0.905 28.146 1.00 91.19 247 PRO A CA 1
ATOM 1898 C C . PRO A 1 247 ? 0.930 -0.448 28.290 1.00 91.19 247 PRO A C 1
ATOM 1900 O O . PRO A 1 247 ? 1.563 -0.919 27.349 1.00 91.19 247 PRO A O 1
ATOM 1903 N N . ARG A 1 248 ? 0.741 -1.113 29.436 1.00 91.38 248 ARG A N 1
ATOM 1904 C CA . ARG A 1 248 ? 1.315 -2.433 29.704 1.00 91.38 248 ARG A CA 1
ATOM 1905 C C . ARG A 1 248 ? 0.660 -3.515 28.845 1.00 91.38 248 ARG A C 1
ATOM 1907 O O . ARG A 1 248 ? 1.360 -4.368 28.316 1.00 91.38 248 ARG A O 1
ATOM 1914 N N . PHE A 1 249 ? -0.658 -3.444 28.637 1.00 92.69 249 PHE A N 1
ATOM 1915 C CA . PHE A 1 249 ? -1.342 -4.329 27.687 1.00 92.69 249 PHE A CA 1
ATOM 1916 C C . PHE A 1 249 ? -0.768 -4.184 26.272 1.00 92.69 249 PHE A C 1
ATOM 1918 O O . PHE A 1 249 ? -0.445 -5.182 25.640 1.00 92.69 249 PHE A O 1
ATOM 1925 N N . LEU A 1 250 ? -0.611 -2.955 25.775 1.00 93.06 250 LEU A N 1
ATOM 1926 C CA . LEU A 1 250 ? -0.080 -2.709 24.430 1.00 93.06 250 LEU A CA 1
ATOM 1927 C C . LEU A 1 250 ? 1.358 -3.211 24.270 1.00 93.06 250 LEU A C 1
ATOM 1929 O O . LEU A 1 250 ? 1.738 -3.618 23.171 1.00 93.06 250 LEU A O 1
ATOM 1933 N N . GLU A 1 251 ? 2.149 -3.170 25.342 1.00 93.38 251 GLU A N 1
ATOM 1934 C CA . GLU A 1 251 ? 3.519 -3.669 25.371 1.00 93.38 251 GLU A CA 1
ATOM 1935 C C . GLU A 1 251 ? 3.598 -5.199 25.378 1.00 93.38 251 GLU A C 1
ATOM 1937 O O . GLU A 1 251 ? 4.402 -5.762 24.636 1.00 93.38 251 GLU A O 1
ATOM 1942 N N . GLU A 1 252 ? 2.738 -5.857 26.156 1.00 92.88 252 GLU A N 1
ATOM 1943 C CA . GLU A 1 252 ? 2.698 -7.315 26.316 1.00 92.88 252 GLU A CA 1
ATOM 1944 C C . GLU A 1 252 ? 1.795 -8.021 25.282 1.00 92.88 252 GLU A C 1
ATOM 1946 O O . GLU A 1 252 ? 1.765 -9.253 25.228 1.00 92.88 252 GLU A O 1
ATOM 1951 N N . CYS A 1 253 ? 1.043 -7.272 24.465 1.00 91.69 253 CYS A N 1
ATOM 1952 C CA . CYS A 1 253 ? 0.087 -7.835 23.514 1.00 91.69 253 CYS A CA 1
ATOM 1953 C C . CYS A 1 253 ? 0.794 -8.765 22.509 1.00 91.69 253 CYS A C 1
ATOM 1955 O O . CYS A 1 253 ? 1.738 -8.344 21.825 1.00 91.69 253 CYS A O 1
ATOM 1957 N N . PRO A 1 254 ? 0.328 -10.018 22.349 1.00 89.94 254 PRO A N 1
ATOM 1958 C CA . PRO A 1 254 ? 0.947 -10.964 21.434 1.00 89.94 254 PRO A CA 1
ATOM 1959 C C . PRO A 1 254 ? 0.892 -10.451 19.992 1.00 89.94 254 PRO A C 1
ATOM 1961 O O . PRO A 1 254 ? -0.139 -9.984 19.505 1.00 89.94 254 PRO A O 1
ATOM 1964 N N . GLY A 1 255 ? 2.021 -10.559 19.289 1.00 89.94 255 GLY A N 1
ATOM 1965 C CA . GLY A 1 255 ? 2.132 -10.101 17.904 1.00 89.94 255 GLY A CA 1
ATOM 1966 C C . GLY A 1 255 ? 2.249 -8.585 17.743 1.00 89.94 255 GLY A C 1
ATOM 1967 O O . GLY A 1 255 ? 1.989 -8.101 16.641 1.00 89.94 255 GLY A O 1
ATOM 1968 N N . LYS A 1 256 ? 2.641 -7.860 18.802 1.00 95.19 256 LYS A N 1
ATOM 1969 C CA . LYS A 1 256 ? 3.116 -6.473 18.716 1.00 95.19 256 LYS A CA 1
ATOM 1970 C C . LYS A 1 256 ? 4.198 -6.357 17.628 1.00 95.19 256 LYS A C 1
ATOM 1972 O O . LYS A 1 256 ? 5.164 -7.124 17.676 1.00 95.19 256 LYS A O 1
ATOM 1977 N N . PRO A 1 257 ? 4.067 -5.421 16.669 1.00 95.88 257 PRO A N 1
ATOM 1978 C CA . PRO A 1 257 ? 5.126 -5.150 15.707 1.00 95.88 257 PRO A CA 1
ATOM 1979 C C . PRO A 1 257 ? 6.421 -4.744 16.398 1.00 95.88 257 PRO A C 1
ATOM 1981 O O . PRO A 1 257 ? 6.396 -4.083 17.437 1.00 95.88 257 PRO A O 1
ATOM 1984 N N . ARG A 1 258 ? 7.564 -5.119 15.817 1.00 95.19 258 ARG A N 1
ATOM 1985 C CA . ARG A 1 258 ? 8.893 -4.868 16.396 1.00 95.19 258 ARG A CA 1
ATOM 1986 C C . ARG A 1 258 ? 9.123 -3.397 16.742 1.00 95.19 258 ARG A C 1
ATOM 1988 O O . ARG A 1 258 ? 9.715 -3.094 17.771 1.00 95.19 258 ARG A O 1
ATOM 1995 N N . LEU A 1 259 ? 8.609 -2.503 15.904 1.00 93.81 259 LEU A N 1
ATOM 1996 C CA . LEU A 1 259 ? 8.704 -1.051 16.063 1.00 93.81 259 LEU A CA 1
ATOM 1997 C C . LEU A 1 259 ? 7.529 -0.439 16.841 1.00 93.81 259 LEU A C 1
ATOM 1999 O O . LEU A 1 259 ? 7.378 0.777 16.894 1.00 93.81 259 LEU A O 1
ATOM 2003 N N . GLY A 1 260 ? 6.687 -1.278 17.442 1.00 94.50 260 GLY A N 1
ATOM 2004 C CA . GLY A 1 260 ? 5.462 -0.871 18.109 1.00 94.50 260 GLY A CA 1
ATOM 2005 C C . GLY A 1 260 ? 4.288 -0.656 17.155 1.00 94.50 260 GLY A C 1
ATOM 2006 O O . GLY A 1 260 ? 4.385 -0.782 15.938 1.00 94.50 260 GLY A O 1
ATOM 2007 N N . TRP A 1 261 ? 3.137 -0.351 17.747 1.00 95.44 261 TRP A N 1
ATOM 2008 C CA . TRP A 1 261 ? 1.883 -0.139 17.020 1.00 95.44 261 TRP A CA 1
ATOM 2009 C C . TRP A 1 261 ? 1.808 1.224 16.314 1.00 95.44 261 TRP A C 1
ATOM 2011 O O . TRP A 1 261 ? 0.980 1.410 15.428 1.00 95.44 261 TRP A O 1
ATOM 2021 N N . GLU A 1 262 ? 2.660 2.168 16.716 1.00 95.25 262 GLU A N 1
ATOM 2022 C CA . GLU A 1 262 ? 2.800 3.507 16.137 1.00 95.25 262 GLU A CA 1
ATOM 2023 C C . GLU A 1 262 ? 4.291 3.759 15.880 1.00 95.25 262 GLU A C 1
ATOM 2025 O O . GLU A 1 262 ? 4.960 4.350 16.730 1.00 95.25 262 GLU A O 1
ATOM 2030 N N . PRO A 1 263 ? 4.845 3.262 14.761 1.00 96.75 263 PRO A N 1
ATOM 2031 C CA . PRO A 1 263 ? 6.258 3.444 14.467 1.00 96.75 263 PRO A CA 1
ATOM 2032 C C . PRO A 1 263 ? 6.583 4.931 14.292 1.00 96.75 263 PRO A C 1
ATOM 2034 O O . PRO A 1 263 ? 5.792 5.704 13.744 1.00 96.75 263 PRO A O 1
ATOM 2037 N N . GLU A 1 264 ? 7.768 5.336 14.743 1.00 96.44 264 GLU A N 1
ATOM 2038 C CA . GLU A 1 264 ? 8.244 6.705 14.566 1.00 96.44 264 GLU A CA 1
ATOM 2039 C C . GLU A 1 264 ? 8.497 7.021 13.087 1.00 96.44 264 GLU A C 1
ATOM 2041 O O . GLU A 1 264 ? 8.987 6.182 12.329 1.00 96.44 264 GLU A O 1
ATOM 2046 N N . TRP A 1 265 ? 8.236 8.267 12.682 1.00 96.75 265 TRP A N 1
ATOM 2047 C CA . TRP A 1 265 ? 8.400 8.708 11.293 1.00 96.75 265 TRP A CA 1
ATOM 2048 C C . TRP A 1 265 ? 9.809 8.484 10.745 1.00 96.75 265 TRP A C 1
ATOM 2050 O O . TRP A 1 265 ? 9.943 8.082 9.595 1.00 96.75 265 TRP A O 1
ATOM 2060 N N . GLY A 1 266 ? 10.852 8.680 11.559 1.00 96.44 266 GLY A N 1
ATOM 2061 C CA . GLY A 1 266 ? 12.227 8.399 11.141 1.00 96.44 266 GLY A CA 1
ATOM 2062 C C . GLY A 1 266 ? 12.413 6.941 10.718 1.00 96.44 266 GLY A C 1
ATOM 2063 O O . GLY A 1 266 ? 13.033 6.666 9.697 1.00 96.44 266 GLY A O 1
ATOM 2064 N N . VAL A 1 267 ? 11.796 6.007 11.443 1.00 96.19 267 VAL A N 1
ATOM 2065 C CA . VAL A 1 267 ? 11.867 4.582 11.115 1.00 96.19 267 VAL A CA 1
ATOM 2066 C C . VAL A 1 267 ? 11.006 4.241 9.899 1.00 96.19 267 VAL A C 1
ATOM 2068 O O . VAL A 1 267 ? 11.425 3.446 9.061 1.00 96.19 267 VAL A O 1
ATOM 2071 N N . VAL A 1 268 ? 9.838 4.875 9.754 1.00 97.56 268 VAL A N 1
ATOM 2072 C CA . VAL A 1 268 ? 8.999 4.747 8.549 1.00 97.56 268 VAL A CA 1
ATOM 2073 C C . VAL A 1 268 ? 9.762 5.206 7.306 1.00 97.56 268 VAL A C 1
ATOM 2075 O O . VAL A 1 268 ? 9.800 4.476 6.317 1.00 97.56 268 VAL A O 1
ATOM 2078 N N . TYR A 1 269 ? 10.417 6.368 7.359 1.00 97.19 269 TYR A N 1
ATOM 2079 C CA . TYR A 1 269 ? 11.214 6.882 6.245 1.00 97.19 269 TYR A CA 1
ATOM 2080 C C . TYR A 1 269 ? 12.408 5.986 5.928 1.00 97.19 269 TYR A C 1
ATOM 2082 O O . TYR A 1 269 ? 12.648 5.718 4.756 1.00 97.19 269 TYR A O 1
ATOM 2090 N N . SER A 1 270 ? 13.101 5.453 6.938 1.00 97.00 270 SER A N 1
ATOM 2091 C CA . SER A 1 270 ? 14.160 4.460 6.721 1.00 97.00 270 SER A CA 1
ATOM 2092 C C . SER A 1 270 ? 13.629 3.193 6.048 1.00 97.00 270 SER A C 1
ATOM 2094 O O . SER A 1 270 ? 14.252 2.686 5.121 1.00 97.00 270 SER A O 1
ATOM 2096 N N . GLY A 1 271 ? 12.456 2.704 6.460 1.00 97.81 271 GLY A N 1
ATOM 2097 C CA . GLY A 1 271 ? 11.810 1.551 5.835 1.00 97.81 271 GLY A CA 1
ATOM 2098 C C . GLY A 1 271 ? 11.468 1.806 4.364 1.00 97.81 271 GLY A C 1
ATOM 2099 O O . GLY A 1 271 ? 11.817 1.004 3.502 1.00 97.81 271 GLY A O 1
ATOM 2100 N N . ILE A 1 272 ? 10.844 2.946 4.058 1.00 97.88 272 ILE A N 1
ATOM 2101 C CA . ILE A 1 272 ? 10.535 3.349 2.676 1.00 97.88 272 ILE A CA 1
ATOM 2102 C C . ILE A 1 272 ? 11.819 3.530 1.860 1.00 97.88 272 ILE A C 1
ATOM 2104 O O . ILE A 1 272 ? 11.885 3.057 0.731 1.00 97.88 272 ILE A O 1
ATOM 2108 N N . GLY A 1 273 ? 12.847 4.161 2.430 1.00 96.75 273 GLY A N 1
ATOM 2109 C CA . GLY A 1 273 ? 14.133 4.378 1.772 1.00 96.75 273 GLY A CA 1
ATOM 2110 C C . GLY A 1 273 ? 14.845 3.072 1.425 1.00 96.75 273 GLY A C 1
ATOM 2111 O O . GLY A 1 273 ? 15.308 2.916 0.301 1.00 96.75 273 GLY A O 1
ATOM 2112 N N . LEU A 1 274 ? 14.876 2.101 2.341 1.00 97.44 274 LEU A N 1
ATOM 2113 C CA . LEU A 1 274 ? 15.459 0.781 2.078 1.00 97.44 274 LEU A CA 1
ATOM 2114 C C . LEU A 1 274 ? 14.660 -0.024 1.050 1.00 97.44 274 LEU A C 1
ATOM 2116 O O . LEU A 1 274 ? 15.257 -0.750 0.261 1.00 97.44 274 LEU A O 1
ATOM 2120 N N . PHE A 1 275 ? 13.332 0.115 1.032 1.00 98.25 275 PHE A N 1
ATOM 2121 C CA . PHE A 1 275 ? 12.501 -0.472 -0.018 1.00 98.25 275 PHE A CA 1
ATOM 2122 C C . PHE A 1 275 ? 12.786 0.174 -1.380 1.00 98.25 275 PHE A C 1
ATOM 2124 O O . PHE A 1 275 ? 13.030 -0.538 -2.348 1.00 98.25 275 PHE A O 1
ATOM 2131 N N . ALA A 1 276 ? 12.829 1.506 -1.447 1.00 96.81 276 ALA A N 1
ATOM 2132 C CA . ALA A 1 276 ? 13.155 2.233 -2.670 1.00 96.81 276 ALA A CA 1
ATOM 2133 C C . ALA A 1 276 ? 14.554 1.876 -3.193 1.00 96.81 276 ALA A C 1
ATOM 2135 O O . ALA A 1 276 ? 14.739 1.660 -4.387 1.00 96.81 276 ALA A O 1
ATOM 2136 N N . MET A 1 277 ? 15.523 1.751 -2.283 1.00 95.31 277 MET A N 1
ATOM 2137 C CA . MET A 1 277 ? 16.878 1.322 -2.607 1.00 95.31 277 MET A CA 1
ATOM 2138 C C . MET A 1 277 ? 16.899 -0.114 -3.131 1.00 95.31 277 MET A C 1
ATOM 2140 O O . MET A 1 277 ? 17.567 -0.368 -4.123 1.00 95.31 277 MET A O 1
ATOM 2144 N N . GLN A 1 278 ? 16.141 -1.040 -2.535 1.00 97.56 278 GLN A N 1
ATOM 2145 C CA . GLN A 1 278 ? 16.016 -2.393 -3.080 1.00 97.56 278 GLN A CA 1
ATOM 2146 C C . GLN A 1 278 ? 15.423 -2.378 -4.497 1.00 97.56 278 GLN A C 1
ATOM 2148 O O . GLN A 1 278 ? 15.932 -3.074 -5.369 1.00 97.56 278 GLN A O 1
ATOM 2153 N N . TYR A 1 279 ? 14.380 -1.578 -4.726 1.00 96.75 279 TYR A N 1
ATOM 2154 C CA . TYR A 1 279 ? 13.726 -1.452 -6.031 1.00 96.75 279 TYR A CA 1
ATOM 2155 C C . TYR A 1 279 ? 14.698 -0.937 -7.104 1.00 96.75 279 TYR A C 1
ATOM 2157 O O . TYR A 1 279 ? 14.755 -1.472 -8.208 1.00 96.75 279 TYR A O 1
ATOM 2165 N N . ALA A 1 280 ? 15.510 0.072 -6.773 1.00 94.06 280 ALA A N 1
ATOM 2166 C CA . ALA A 1 280 ? 16.552 0.569 -7.667 1.00 94.06 280 ALA A CA 1
ATOM 2167 C C . ALA A 1 280 ? 17.651 -0.481 -7.898 1.00 94.06 280 ALA A C 1
ATOM 2169 O O . ALA A 1 280 ? 18.044 -0.729 -9.037 1.00 94.06 280 ALA A O 1
ATOM 2170 N N . THR A 1 281 ? 18.112 -1.143 -6.832 1.00 94.75 281 THR A N 1
ATOM 2171 C CA . THR A 1 281 ? 19.121 -2.205 -6.910 1.00 94.75 281 THR A CA 1
ATOM 2172 C C . THR A 1 281 ? 18.651 -3.373 -7.771 1.00 94.75 281 THR A C 1
ATOM 2174 O O . THR A 1 281 ? 19.465 -3.919 -8.507 1.00 94.75 281 THR A O 1
ATOM 2177 N N . SER A 1 282 ? 17.368 -3.749 -7.748 1.00 96.50 282 SER A N 1
ATOM 2178 C CA . SER A 1 282 ? 16.878 -4.810 -8.634 1.00 96.50 282 SER A CA 1
ATOM 2179 C C . SER A 1 282 ? 16.971 -4.414 -10.108 1.00 96.50 282 SER A C 1
ATOM 2181 O O . SER A 1 282 ? 17.403 -5.230 -10.913 1.00 96.50 282 SER A O 1
ATOM 2183 N N . GLY A 1 283 ? 16.699 -3.148 -10.445 1.00 94.62 283 GLY A N 1
ATOM 2184 C CA . GLY A 1 283 ? 16.944 -2.613 -11.787 1.00 94.62 283 GLY A CA 1
ATOM 2185 C C . GLY A 1 283 ? 18.424 -2.655 -12.186 1.00 94.62 283 GLY A C 1
ATOM 2186 O O . GLY A 1 283 ? 18.760 -3.105 -13.275 1.00 94.62 283 GLY A O 1
ATOM 2187 N N . ILE A 1 284 ? 19.322 -2.246 -11.284 1.00 92.94 284 ILE A N 1
ATOM 2188 C CA . ILE A 1 284 ? 20.778 -2.247 -11.523 1.00 92.94 284 ILE A CA 1
ATOM 2189 C C . ILE A 1 284 ? 21.317 -3.666 -11.732 1.00 92.94 284 ILE A C 1
ATOM 2191 O O . ILE A 1 284 ? 22.158 -3.881 -12.601 1.00 92.94 284 ILE A O 1
ATOM 2195 N N . LEU A 1 285 ? 20.870 -4.626 -10.922 1.00 93.75 285 LEU A N 1
ATOM 2196 C CA . LEU A 1 285 ? 21.338 -6.010 -11.000 1.00 93.75 285 LEU A CA 1
ATOM 2197 C C . LEU A 1 285 ? 20.779 -6.746 -12.222 1.00 93.75 285 LEU A C 1
ATOM 2199 O O . LEU A 1 285 ? 21.467 -7.612 -12.749 1.00 93.75 285 LEU A O 1
ATOM 2203 N N . ALA A 1 286 ? 19.567 -6.403 -12.667 1.00 94.38 286 ALA A N 1
ATOM 2204 C CA . ALA A 1 286 ? 18.888 -7.057 -13.787 1.00 94.38 286 ALA A CA 1
ATOM 2205 C C . ALA A 1 286 ? 19.051 -6.332 -15.137 1.00 94.38 286 ALA A C 1
ATOM 2207 O O . ALA A 1 286 ? 18.461 -6.755 -16.128 1.00 94.38 286 ALA A O 1
ATOM 2208 N N . THR A 1 287 ? 19.806 -5.229 -15.195 1.00 93.00 287 THR A N 1
ATOM 2209 C CA . THR A 1 287 ? 19.995 -4.471 -16.441 1.00 93.00 287 THR A CA 1
ATOM 2210 C C . THR A 1 287 ? 20.731 -5.302 -17.490 1.00 93.00 287 THR A C 1
ATOM 2212 O O . THR A 1 287 ? 21.771 -5.897 -17.214 1.00 93.00 287 THR A O 1
ATOM 2215 N N . THR A 1 288 ? 20.228 -5.300 -18.721 1.00 88.56 288 THR A N 1
ATOM 2216 C CA . THR A 1 288 ? 20.885 -5.928 -19.880 1.00 88.56 288 THR A CA 1
ATOM 2217 C C . THR A 1 288 ? 21.861 -4.970 -20.571 1.00 88.56 288 THR A C 1
ATOM 2219 O O . THR A 1 288 ? 22.769 -5.390 -21.290 1.00 88.56 288 THR A O 1
ATOM 2222 N N . VAL A 1 289 ? 21.721 -3.664 -20.326 1.00 87.81 289 VAL A N 1
ATOM 2223 C CA . VAL A 1 289 ? 22.551 -2.621 -20.931 1.00 87.81 289 VAL A CA 1
ATOM 2224 C C . VAL A 1 289 ? 23.723 -2.314 -20.012 1.00 87.81 289 VAL A C 1
ATOM 2226 O O . VAL A 1 289 ? 23.556 -1.650 -18.990 1.00 87.81 289 VAL A O 1
ATOM 2229 N N . ASN A 1 290 ? 24.930 -2.715 -20.416 1.00 86.25 290 ASN A N 1
ATOM 2230 C CA . ASN A 1 290 ? 26.168 -2.557 -19.638 1.00 86.25 290 ASN A CA 1
ATOM 2231 C C . ASN A 1 290 ? 26.020 -3.066 -18.187 1.00 86.25 290 ASN A C 1
ATOM 2233 O O . ASN A 1 290 ? 26.165 -2.268 -17.253 1.00 86.25 290 ASN A O 1
ATOM 2237 N N . PRO A 1 291 ? 25.697 -4.360 -17.988 1.00 86.94 291 PRO A N 1
ATOM 2238 C CA . PRO A 1 291 ? 25.506 -4.927 -16.659 1.00 86.94 291 PRO A CA 1
ATOM 2239 C C . PRO A 1 291 ? 26.764 -4.737 -15.801 1.00 86.94 291 PRO A C 1
ATOM 2241 O O . PRO A 1 291 ? 27.866 -5.043 -16.263 1.00 86.94 291 PRO A O 1
ATOM 2244 N N . PRO A 1 292 ? 26.631 -4.285 -14.540 1.00 84.00 292 PRO A N 1
ATOM 2245 C CA . PRO A 1 292 ? 27.773 -4.177 -13.632 1.00 84.00 292 PRO A CA 1
ATOM 2246 C C . PRO A 1 292 ? 28.373 -5.550 -13.296 1.00 84.00 292 PRO A C 1
ATOM 2248 O O . PRO A 1 292 ? 29.548 -5.644 -12.948 1.00 84.00 292 PRO A O 1
ATOM 2251 N N . PHE A 1 293 ? 27.570 -6.611 -13.417 1.00 89.44 293 PHE A N 1
ATOM 2252 C CA . PHE A 1 293 ? 27.954 -7.991 -13.146 1.00 89.44 293 PHE A CA 1
ATOM 2253 C C . PHE A 1 293 ? 27.452 -8.909 -14.279 1.00 89.44 293 PHE A C 1
ATOM 2255 O O . PHE A 1 293 ? 26.439 -9.581 -14.104 1.00 89.44 293 PHE A O 1
ATOM 2262 N N . PRO A 1 294 ? 28.121 -8.936 -15.449 1.00 88.88 294 PRO A N 1
ATOM 2263 C CA . PRO A 1 294 ? 27.641 -9.652 -16.640 1.00 88.88 294 PRO A CA 1
ATOM 2264 C C . PRO A 1 294 ? 27.472 -11.162 -16.429 1.00 88.88 294 PRO A C 1
ATOM 2266 O O . PRO A 1 294 ? 26.578 -11.764 -17.011 1.00 88.88 294 PRO A O 1
ATOM 2269 N N . ASP A 1 295 ? 28.298 -11.763 -15.570 1.00 93.06 295 ASP A N 1
ATOM 2270 C CA . ASP A 1 295 ? 28.270 -13.202 -15.285 1.00 93.06 295 ASP A CA 1
ATOM 2271 C C . ASP A 1 295 ? 27.407 -13.557 -14.058 1.00 93.06 295 ASP A C 1
ATOM 2273 O O . ASP A 1 295 ? 27.454 -14.688 -13.568 1.00 93.06 295 ASP A O 1
ATOM 2277 N N . MET A 1 296 ? 26.653 -12.599 -13.498 1.00 92.00 296 MET A N 1
ATOM 2278 C CA . MET A 1 296 ? 25.813 -12.858 -12.329 1.00 92.00 296 MET A CA 1
ATOM 2279 C C . MET A 1 296 ? 24.586 -13.679 -12.738 1.00 92.00 296 MET A C 1
ATOM 2281 O O . MET A 1 296 ? 23.767 -13.207 -13.523 1.00 92.00 296 MET A O 1
ATOM 2285 N N . PRO A 1 297 ? 24.397 -14.889 -12.188 1.00 93.75 297 PRO A N 1
ATOM 2286 C CA . PRO A 1 297 ? 23.243 -15.695 -12.547 1.00 93.75 297 PRO A CA 1
ATOM 2287 C C . PRO A 1 297 ? 21.966 -15.159 -11.881 1.00 93.75 297 PRO A C 1
ATOM 2289 O O . PRO A 1 297 ? 22.007 -14.689 -10.742 1.00 93.75 297 PRO A O 1
ATOM 2292 N N . SER A 1 298 ? 20.807 -15.315 -12.529 1.00 92.12 298 SER A N 1
ATOM 2293 C CA . SER A 1 298 ? 19.518 -14.772 -12.051 1.00 92.12 298 SER A CA 1
ATOM 2294 C C . SER A 1 298 ? 19.153 -15.227 -10.631 1.00 92.12 298 SER A C 1
ATOM 2296 O O . SER A 1 298 ? 18.686 -14.435 -9.817 1.00 92.12 298 SER A O 1
ATOM 2298 N N . HIS A 1 299 ? 19.489 -16.468 -10.262 1.00 94.56 299 HIS A N 1
ATOM 2299 C CA . HIS A 1 299 ? 19.253 -16.979 -8.906 1.00 94.56 299 HIS A CA 1
ATOM 2300 C C . HIS A 1 299 ? 20.095 -16.275 -7.822 1.00 94.56 299 HIS A C 1
ATOM 2302 O O . HIS A 1 299 ? 19.720 -16.284 -6.649 1.00 94.56 299 HIS A O 1
ATOM 2308 N N . ALA A 1 300 ? 21.235 -15.671 -8.178 1.00 96.31 300 ALA A N 1
ATOM 2309 C CA . ALA A 1 300 ? 21.998 -14.840 -7.250 1.00 96.31 300 ALA A CA 1
ATOM 2310 C C . ALA A 1 300 ? 21.277 -13.508 -6.994 1.00 96.31 300 ALA A C 1
ATOM 2312 O O . ALA A 1 300 ? 21.217 -13.068 -5.846 1.00 96.31 300 ALA A O 1
ATOM 2313 N N . ILE A 1 301 ? 20.667 -12.918 -8.030 1.00 96.00 301 ILE A N 1
ATOM 2314 C CA . ILE A 1 301 ? 19.816 -11.724 -7.908 1.00 96.00 301 ILE A CA 1
ATOM 2315 C C . ILE A 1 301 ? 18.624 -12.031 -6.991 1.00 96.00 301 ILE A C 1
ATOM 2317 O O . ILE A 1 301 ? 18.388 -11.297 -6.027 1.00 96.00 301 ILE A O 1
ATOM 2321 N N . ASP A 1 302 ? 17.943 -13.163 -7.211 1.00 97.31 302 ASP A N 1
ATOM 2322 C CA . ASP A 1 302 ? 16.891 -13.665 -6.318 1.00 97.31 302 ASP A CA 1
ATOM 2323 C C . ASP A 1 302 ? 17.366 -13.773 -4.870 1.00 97.31 302 ASP A C 1
ATOM 2325 O O . ASP A 1 302 ? 16.720 -13.248 -3.968 1.00 97.31 302 ASP A O 1
ATOM 2329 N N . ALA A 1 303 ? 18.497 -14.441 -4.626 1.00 98.12 303 ALA A N 1
ATOM 2330 C CA . ALA A 1 303 ? 19.000 -14.666 -3.274 1.00 98.12 303 ALA A CA 1
ATOM 2331 C C . ALA A 1 303 ? 19.323 -13.351 -2.547 1.00 98.12 303 ALA A C 1
ATOM 2333 O O . ALA A 1 303 ? 18.991 -13.203 -1.367 1.00 98.12 303 ALA A O 1
ATOM 2334 N N . ILE A 1 304 ? 19.928 -12.385 -3.246 1.00 97.94 304 ILE A N 1
ATOM 2335 C CA . ILE A 1 304 ? 20.249 -11.058 -2.703 1.00 97.94 304 ILE A CA 1
ATOM 2336 C C . ILE A 1 304 ? 18.962 -10.314 -2.329 1.00 97.94 304 ILE A C 1
ATOM 2338 O O . ILE A 1 304 ? 18.832 -9.821 -1.203 1.00 97.94 304 ILE A O 1
ATOM 2342 N N . LEU A 1 305 ? 17.992 -10.255 -3.244 1.00 98.38 305 LEU A N 1
ATOM 2343 C CA . LEU A 1 305 ? 16.745 -9.520 -3.030 1.00 98.38 305 LEU A CA 1
ATOM 2344 C C . LEU A 1 305 ? 15.843 -10.211 -2.003 1.00 98.38 305 LEU A C 1
ATOM 2346 O O . LEU A 1 305 ? 15.242 -9.532 -1.172 1.00 98.38 305 LEU A O 1
ATOM 2350 N N . ALA A 1 306 ? 15.815 -11.543 -1.972 1.00 98.62 306 ALA A N 1
ATOM 2351 C CA . ALA A 1 306 ? 15.120 -12.323 -0.954 1.00 98.62 306 ALA A CA 1
ATOM 2352 C C . ALA A 1 306 ? 15.704 -12.074 0.441 1.00 98.62 306 ALA A C 1
ATOM 2354 O O . ALA A 1 306 ? 14.962 -11.773 1.379 1.00 98.62 306 ALA A O 1
ATOM 2355 N N . ALA A 1 307 ? 17.032 -12.152 0.588 1.00 98.69 307 ALA A N 1
ATOM 2356 C CA . ALA A 1 307 ? 17.706 -11.884 1.856 1.00 98.69 307 ALA A CA 1
ATOM 2357 C C . ALA A 1 307 ? 17.420 -10.459 2.348 1.00 98.69 307 ALA A C 1
ATOM 2359 O O . ALA A 1 307 ? 17.112 -10.257 3.526 1.00 98.69 307 ALA A O 1
ATOM 2360 N N . TRP A 1 308 ? 17.437 -9.479 1.441 1.00 98.62 308 TRP A N 1
ATOM 2361 C CA . TRP A 1 308 ? 17.070 -8.101 1.750 1.00 98.62 308 TRP A CA 1
ATOM 2362 C C . TRP A 1 308 ? 15.609 -7.985 2.182 1.00 98.62 308 TRP A C 1
ATOM 2364 O O . TRP A 1 308 ? 15.325 -7.411 3.229 1.00 98.62 308 TRP A O 1
ATOM 2374 N N . ALA A 1 309 ? 14.672 -8.536 1.412 1.00 98.62 309 ALA A N 1
ATOM 2375 C CA . ALA A 1 309 ? 13.240 -8.455 1.682 1.00 98.62 309 ALA A CA 1
ATOM 2376 C C . ALA A 1 309 ? 12.877 -9.104 3.033 1.00 98.62 309 ALA A C 1
ATOM 2378 O O . ALA A 1 309 ? 12.112 -8.543 3.825 1.00 98.62 309 ALA A O 1
ATOM 2379 N N . LEU A 1 310 ? 13.494 -10.246 3.351 1.00 98.62 310 LEU A N 1
ATOM 2380 C CA . LEU A 1 310 ? 13.378 -10.903 4.654 1.00 98.62 310 LEU A CA 1
ATOM 2381 C C . LEU A 1 310 ? 14.011 -10.071 5.773 1.00 98.62 310 LEU A C 1
ATOM 2383 O O . LEU A 1 310 ? 13.415 -9.946 6.843 1.00 98.62 310 LEU A O 1
ATOM 2387 N N . GLY A 1 311 ? 15.177 -9.467 5.529 1.00 98.50 311 GLY A N 1
ATOM 2388 C CA . GLY A 1 311 ? 15.826 -8.538 6.455 1.00 98.50 311 GLY A CA 1
ATOM 2389 C C . GLY A 1 311 ? 14.951 -7.321 6.760 1.00 98.50 311 GLY A C 1
ATOM 2390 O O . GLY A 1 311 ? 14.760 -6.971 7.924 1.00 98.50 311 GLY A O 1
ATOM 2391 N N . GLN A 1 312 ? 14.330 -6.740 5.733 1.00 98.19 312 GLN A N 1
ATOM 2392 C CA . GLN A 1 312 ? 13.380 -5.638 5.849 1.00 98.19 312 GLN A CA 1
ATOM 2393 C C . GLN A 1 312 ? 12.201 -6.033 6.744 1.00 98.19 312 GLN A C 1
ATOM 2395 O O . GLN A 1 312 ? 11.893 -5.339 7.713 1.00 98.19 312 GLN A O 1
ATOM 2400 N N . TRP A 1 313 ? 11.560 -7.177 6.484 1.00 98.56 313 TRP A N 1
ATOM 2401 C CA . TRP A 1 313 ? 10.499 -7.671 7.361 1.00 98.56 313 TRP A CA 1
ATOM 2402 C C . TRP A 1 313 ? 11.008 -7.899 8.790 1.00 98.56 313 TRP A C 1
ATOM 2404 O O . TRP A 1 313 ? 10.353 -7.475 9.743 1.00 98.56 313 TRP A O 1
ATOM 2414 N N . ALA A 1 314 ? 12.182 -8.511 8.959 1.00 98.31 314 ALA A N 1
ATOM 2415 C CA . ALA A 1 314 ? 12.713 -8.870 10.268 1.00 98.31 314 ALA A CA 1
ATOM 2416 C C . ALA A 1 314 ? 13.103 -7.668 11.139 1.00 98.31 314 ALA A C 1
ATOM 2418 O O . ALA A 1 314 ? 12.985 -7.723 12.369 1.00 98.31 314 ALA A O 1
ATOM 2419 N N . VAL A 1 315 ? 13.559 -6.583 10.517 1.00 98.06 315 VAL A N 1
ATOM 2420 C CA . VAL A 1 315 ? 13.937 -5.343 11.203 1.00 98.06 315 VAL A CA 1
ATOM 2421 C C . VAL A 1 315 ? 12.720 -4.456 11.455 1.00 98.06 315 VAL A C 1
ATOM 2423 O O . VAL A 1 315 ? 12.588 -3.910 12.550 1.00 98.06 31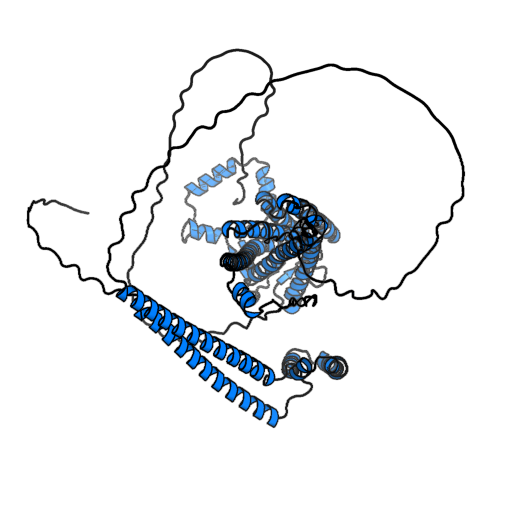5 VAL A O 1
ATOM 2426 N N . PHE A 1 316 ? 11.815 -4.328 10.481 1.00 97.81 316 PHE A N 1
ATOM 2427 C CA . PHE A 1 316 ? 10.771 -3.302 10.516 1.00 97.81 316 PHE A CA 1
ATOM 2428 C C . PHE A 1 316 ? 9.391 -3.794 10.977 1.00 97.81 316 PHE A C 1
ATOM 2430 O O . PHE A 1 316 ? 8.596 -2.979 11.435 1.00 97.81 316 PHE A O 1
ATOM 2437 N N . ASP A 1 317 ? 9.067 -5.084 10.897 1.00 97.31 317 ASP A N 1
ATOM 2438 C CA . ASP A 1 317 ? 7.744 -5.588 11.307 1.00 97.31 317 ASP A CA 1
ATOM 2439 C C . ASP A 1 317 ? 7.872 -6.776 12.269 1.00 97.31 317 ASP A C 1
ATOM 2441 O O . ASP A 1 317 ? 7.424 -6.706 13.414 1.00 97.31 317 ASP A O 1
ATOM 2445 N N . TYR A 1 318 ? 8.537 -7.843 11.824 1.00 97.25 318 TYR A N 1
ATOM 2446 C CA . TYR A 1 318 ? 8.763 -9.104 12.535 1.00 97.25 318 TYR A CA 1
ATOM 2447 C C . TYR A 1 318 ? 7.499 -9.761 13.115 1.00 97.25 318 TYR A C 1
ATOM 2449 O O . TYR A 1 318 ? 7.572 -10.582 14.031 1.00 97.25 318 TYR A O 1
ATOM 2457 N N . THR A 1 319 ? 6.312 -9.450 12.586 1.00 97.00 319 THR A N 1
ATOM 2458 C CA . THR A 1 319 ? 5.084 -10.148 12.970 1.00 97.00 319 THR A CA 1
ATOM 2459 C C . THR A 1 319 ? 4.686 -11.205 11.949 1.00 97.00 319 THR A C 1
ATOM 2461 O O . THR A 1 319 ? 4.900 -11.067 10.745 1.00 97.00 319 THR A O 1
ATOM 2464 N N . LYS A 1 320 ? 3.985 -12.247 12.418 1.00 96.88 320 LYS A N 1
ATOM 2465 C CA . LYS A 1 320 ? 3.408 -13.290 11.549 1.00 96.88 320 LYS A CA 1
ATOM 2466 C C . LYS A 1 320 ? 2.378 -12.752 10.544 1.00 96.88 320 LYS A C 1
ATOM 2468 O O . LYS A 1 320 ? 2.166 -13.366 9.510 1.00 96.88 320 LYS A O 1
ATOM 2473 N N . GLN A 1 321 ? 1.714 -11.635 10.859 1.00 95.88 321 GLN A N 1
ATOM 2474 C CA . GLN A 1 321 ? 0.698 -11.050 9.969 1.00 95.88 321 GLN A CA 1
ATOM 2475 C C . GLN A 1 321 ? 1.375 -10.160 8.938 1.00 95.88 321 GLN A C 1
ATOM 2477 O O . GLN A 1 321 ? 1.022 -10.267 7.774 1.00 95.88 321 GLN A O 1
ATOM 2482 N N . GLY A 1 322 ? 2.382 -9.377 9.335 1.00 97.12 322 GLY A N 1
ATOM 2483 C CA . GLY A 1 322 ? 3.249 -8.681 8.390 1.00 97.12 322 GLY A CA 1
ATOM 2484 C C . GLY A 1 322 ? 3.917 -9.653 7.417 1.00 97.12 322 GLY A C 1
ATOM 2485 O O . GLY A 1 322 ? 3.937 -9.390 6.222 1.00 97.12 322 GLY A O 1
ATOM 2486 N N . LEU A 1 323 ? 4.353 -10.829 7.894 1.00 98.25 323 LEU A N 1
ATOM 2487 C CA . LEU A 1 323 ? 4.878 -11.890 7.027 1.00 98.25 323 LEU A CA 1
ATOM 2488 C C . LEU A 1 323 ? 3.811 -12.407 6.055 1.00 98.25 323 LEU A C 1
ATOM 2490 O O . LEU A 1 323 ? 4.069 -12.506 4.862 1.00 98.25 323 LEU A O 1
ATOM 2494 N N . ALA A 1 324 ? 2.606 -12.708 6.546 1.00 97.94 324 ALA A N 1
ATOM 2495 C CA . ALA A 1 324 ? 1.507 -13.164 5.697 1.00 97.94 324 ALA A CA 1
ATOM 2496 C C . ALA A 1 324 ? 1.112 -12.117 4.640 1.00 97.94 324 ALA A C 1
ATOM 2498 O O . ALA A 1 324 ? 0.883 -12.476 3.489 1.00 97.94 324 ALA A O 1
ATOM 2499 N N . MET A 1 325 ? 1.080 -10.831 5.003 1.00 98.12 325 MET A N 1
ATOM 2500 C CA . MET A 1 325 ? 0.839 -9.737 4.059 1.00 98.12 325 MET A CA 1
ATOM 2501 C C . MET A 1 325 ? 1.980 -9.579 3.055 1.00 98.12 325 MET A C 1
ATOM 2503 O O . MET A 1 325 ? 1.715 -9.323 1.884 1.00 98.12 325 MET A O 1
ATOM 2507 N N . ALA A 1 326 ? 3.231 -9.773 3.477 1.00 98.44 326 ALA A N 1
ATOM 2508 C CA . ALA A 1 326 ? 4.385 -9.713 2.589 1.00 98.44 326 ALA A CA 1
ATOM 2509 C C . ALA A 1 326 ? 4.381 -10.859 1.576 1.00 98.44 326 ALA A C 1
ATOM 2511 O O . ALA A 1 326 ? 4.560 -10.611 0.389 1.00 98.44 326 ALA A O 1
ATOM 2512 N N . VAL A 1 327 ? 4.063 -12.083 2.009 1.00 98.62 327 VAL A N 1
ATOM 2513 C CA . VAL A 1 327 ? 3.856 -13.227 1.107 1.00 98.62 327 VAL A CA 1
ATOM 2514 C C . VAL A 1 327 ? 2.684 -12.968 0.161 1.00 98.62 327 VAL A C 1
ATOM 2516 O O . VAL A 1 327 ? 2.819 -13.173 -1.040 1.00 98.62 327 VAL A O 1
ATOM 2519 N N . LEU A 1 328 ? 1.549 -12.476 0.670 1.00 98.12 328 LEU A N 1
ATOM 2520 C CA . LEU A 1 328 ? 0.394 -12.142 -0.167 1.00 98.12 328 LEU A CA 1
ATOM 2521 C C . LEU A 1 328 ? 0.761 -11.108 -1.237 1.00 98.12 328 LEU A C 1
ATOM 2523 O O . LEU A 1 328 ? 0.394 -11.280 -2.393 1.00 98.12 328 LEU A O 1
ATOM 2527 N N . THR A 1 329 ? 1.503 -10.066 -0.865 1.00 98.00 329 THR A N 1
ATOM 2528 C CA . THR A 1 329 ? 1.955 -9.015 -1.790 1.00 98.00 329 THR A CA 1
ATOM 2529 C C . THR A 1 329 ? 2.944 -9.577 -2.810 1.00 98.00 329 THR A C 1
ATOM 2531 O O . THR A 1 329 ? 2.764 -9.363 -4.006 1.00 98.00 329 THR A O 1
ATOM 2534 N N . GLY A 1 330 ? 3.915 -10.373 -2.351 1.00 98.19 330 GLY A N 1
ATOM 2535 C CA . GLY A 1 330 ? 4.904 -11.066 -3.180 1.00 98.19 330 GLY A CA 1
ATOM 2536 C C . GLY A 1 330 ? 4.319 -12.085 -4.159 1.00 98.19 330 GLY A C 1
ATOM 2537 O O . GLY A 1 330 ? 5.018 -12.496 -5.070 1.00 98.19 330 GLY A O 1
ATOM 2538 N N . VAL A 1 331 ? 3.050 -12.479 -4.010 1.00 98.25 331 VAL A N 1
ATOM 2539 C CA . VAL A 1 331 ? 2.328 -13.333 -4.971 1.00 98.25 331 VAL A CA 1
ATOM 2540 C C . VAL A 1 331 ? 1.351 -12.519 -5.819 1.00 98.25 331 VAL A C 1
ATOM 2542 O O . VAL A 1 331 ? 1.310 -12.671 -7.037 1.00 98.25 331 VAL A O 1
ATOM 2545 N N . ALA A 1 332 ? 0.558 -11.644 -5.196 1.00 98.00 332 ALA A N 1
ATOM 2546 C CA . ALA A 1 332 ? -0.473 -10.870 -5.882 1.00 98.00 332 ALA A CA 1
ATOM 2547 C C . ALA A 1 332 ? 0.112 -9.874 -6.893 1.00 98.00 332 ALA A C 1
ATOM 2549 O O . ALA A 1 332 ? -0.488 -9.683 -7.950 1.00 98.00 332 ALA A O 1
ATOM 2550 N N . GLY A 1 333 ? 1.270 -9.278 -6.587 1.00 97.12 333 GLY A N 1
ATOM 2551 C CA . GLY A 1 333 ? 2.016 -8.426 -7.513 1.00 97.12 333 GLY A CA 1
ATOM 2552 C C . GLY A 1 333 ? 2.380 -9.180 -8.794 1.00 97.12 333 GLY A C 1
ATOM 2553 O O . GLY A 1 333 ? 1.785 -8.889 -9.829 1.00 97.12 333 GLY A O 1
ATOM 2554 N N . PRO A 1 334 ? 3.223 -10.230 -8.722 1.00 97.88 334 PRO A N 1
ATOM 2555 C CA . PRO A 1 334 ? 3.586 -11.050 -9.880 1.00 97.88 334 PRO A CA 1
ATOM 2556 C C . PRO A 1 334 ? 2.395 -11.591 -10.678 1.00 97.88 334 PRO A C 1
ATOM 2558 O O . PRO A 1 334 ? 2.399 -11.543 -11.901 1.00 97.88 334 PRO A O 1
ATOM 2561 N N . VAL A 1 335 ? 1.332 -12.064 -10.014 1.00 98.12 335 VAL A N 1
ATOM 2562 C CA . VAL A 1 335 ? 0.118 -12.536 -10.709 1.00 98.12 335 VAL A CA 1
ATOM 2563 C C . VAL A 1 335 ? -0.567 -11.408 -11.484 1.00 98.12 335 VAL A C 1
ATOM 2565 O O . VAL A 1 335 ? -1.058 -11.634 -12.591 1.00 98.12 335 VAL A O 1
ATOM 2568 N N . THR A 1 336 ? -0.606 -10.201 -10.916 1.00 97.62 336 THR A N 1
ATOM 2569 C CA . THR A 1 336 ? -1.146 -9.025 -11.606 1.00 97.62 336 THR A CA 1
ATOM 2570 C C . THR A 1 336 ? -0.283 -8.696 -12.816 1.00 97.62 336 THR A C 1
ATOM 2572 O O . THR A 1 336 ? -0.820 -8.544 -13.904 1.00 97.62 336 THR A O 1
ATOM 2575 N N . GLU A 1 337 ? 1.038 -8.675 -12.666 1.00 97.31 337 GLU A N 1
ATOM 2576 C CA . GLU A 1 337 ? 1.968 -8.406 -13.765 1.00 97.31 337 GLU A CA 1
ATOM 2577 C C . GLU A 1 337 ? 1.859 -9.421 -14.903 1.00 97.31 337 GLU A C 1
ATOM 2579 O O . GLU A 1 337 ? 1.682 -9.036 -16.056 1.00 97.31 337 GLU A O 1
ATOM 2584 N N . ILE A 1 338 ? 1.826 -10.718 -14.585 1.00 97.69 338 ILE A N 1
ATOM 2585 C CA . ILE A 1 338 ? 1.593 -11.794 -15.561 1.00 97.69 338 ILE A CA 1
ATOM 2586 C C . ILE A 1 338 ? 0.315 -11.525 -16.364 1.00 97.69 338 ILE A C 1
ATOM 2588 O O . ILE A 1 338 ? 0.286 -11.763 -17.571 1.00 97.69 338 ILE A O 1
ATOM 2592 N N . PHE A 1 339 ? -0.743 -11.018 -15.727 1.00 97.38 339 PHE A N 1
ATOM 2593 C CA . PHE A 1 339 ? -1.973 -10.639 -16.419 1.00 97.38 339 PHE A CA 1
ATOM 2594 C C . PHE A 1 339 ? -1.791 -9.387 -17.295 1.00 97.38 339 PHE A C 1
ATOM 2596 O O . PHE A 1 339 ? -2.221 -9.383 -18.449 1.00 97.38 339 PHE A O 1
ATOM 2603 N N . LEU A 1 340 ? -1.138 -8.336 -16.788 1.00 95.62 340 LEU A N 1
ATOM 2604 C CA . LEU A 1 340 ? -0.889 -7.100 -17.544 1.00 95.62 340 LEU A CA 1
ATOM 2605 C C . LEU A 1 340 ? -0.014 -7.340 -18.787 1.00 95.62 340 LEU A C 1
ATOM 2607 O O . LEU A 1 340 ? -0.253 -6.721 -19.822 1.00 95.62 340 LEU A O 1
ATOM 2611 N N . ILE A 1 341 ? 0.947 -8.260 -18.703 1.00 94.69 341 ILE A N 1
ATOM 2612 C CA . ILE A 1 341 ? 1.883 -8.594 -19.783 1.00 94.69 341 ILE A CA 1
ATOM 2613 C C . ILE A 1 341 ? 1.251 -9.579 -20.771 1.00 94.69 341 ILE A C 1
ATOM 2615 O O . ILE A 1 341 ? 1.199 -9.313 -21.970 1.00 94.69 341 ILE A O 1
ATOM 2619 N N . ASN A 1 342 ? 0.723 -10.710 -20.290 1.00 95.38 342 ASN A N 1
ATOM 2620 C CA . ASN A 1 342 ? 0.289 -11.794 -21.181 1.00 95.38 342 ASN A CA 1
ATOM 2621 C C . ASN A 1 342 ? -1.149 -11.651 -21.691 1.00 95.38 342 ASN A C 1
ATOM 2623 O O . ASN A 1 342 ? -1.496 -12.293 -22.679 1.00 95.38 342 ASN A O 1
ATOM 2627 N N . VAL A 1 343 ? -2.001 -10.877 -21.008 1.00 95.25 343 VAL A N 1
ATOM 2628 C CA . VAL A 1 343 ? -3.412 -10.702 -21.401 1.00 95.25 343 VAL A CA 1
ATOM 2629 C C . VAL A 1 343 ? -3.666 -9.308 -21.951 1.00 95.25 343 VAL A C 1
ATOM 2631 O O . VAL A 1 343 ? -4.371 -9.168 -22.947 1.00 95.25 343 VAL A O 1
ATOM 2634 N N . LEU A 1 344 ? -3.128 -8.276 -21.297 1.00 93.62 344 LEU A N 1
ATOM 2635 C CA . LEU A 1 344 ? -3.355 -6.892 -21.715 1.00 93.62 344 LEU A CA 1
ATOM 2636 C C . LEU A 1 344 ? -2.242 -6.326 -22.604 1.00 93.62 344 LEU A C 1
ATOM 2638 O O . LEU A 1 344 ? -2.468 -5.281 -23.209 1.00 93.62 344 LEU A O 1
ATOM 2642 N N . HIS A 1 345 ? -1.085 -6.995 -22.684 1.00 93.56 345 HIS A N 1
ATOM 2643 C CA . HIS A 1 345 ? 0.078 -6.566 -23.466 1.00 93.56 345 HIS A CA 1
ATOM 2644 C C . HIS A 1 345 ? 0.434 -5.087 -23.232 1.00 93.56 345 HIS A C 1
ATOM 2646 O O . HIS A 1 345 ? 0.605 -4.325 -24.176 1.00 93.56 345 HIS A O 1
ATOM 2652 N N . LEU A 1 346 ? 0.463 -4.647 -21.966 1.00 93.75 346 LEU A N 1
ATOM 2653 C CA . LEU A 1 346 ? 0.681 -3.229 -21.634 1.00 93.75 346 LEU A CA 1
ATOM 2654 C C . LEU A 1 346 ? 2.158 -2.842 -21.527 1.00 93.75 346 LEU A C 1
ATOM 2656 O O . LEU A 1 346 ? 2.496 -1.670 -21.705 1.00 93.75 346 LEU A O 1
ATOM 2660 N N . TYR A 1 347 ? 3.010 -3.799 -21.179 1.00 94.88 347 TYR A N 1
ATOM 2661 C CA . TYR A 1 347 ? 4.455 -3.641 -21.057 1.00 94.88 347 TYR A CA 1
ATOM 2662 C C . TYR A 1 347 ? 5.122 -5.020 -21.128 1.00 94.88 347 TYR A C 1
ATOM 2664 O O . TYR A 1 347 ? 4.433 -6.045 -21.098 1.00 94.88 347 TYR A O 1
ATOM 2672 N N . HIS A 1 348 ? 6.448 -5.047 -21.211 1.00 95.25 348 HIS A N 1
ATOM 2673 C CA . HIS A 1 348 ? 7.244 -6.269 -21.149 1.00 95.25 348 HIS A CA 1
ATOM 2674 C C . HIS A 1 348 ? 8.559 -6.043 -20.388 1.00 95.25 348 HIS A C 1
ATOM 2676 O O . HIS A 1 348 ? 9.035 -4.913 -20.257 1.00 95.25 348 HIS A O 1
ATOM 2682 N N . TYR A 1 349 ? 9.132 -7.133 -19.877 1.00 96.56 349 TYR A N 1
ATOM 2683 C CA . TYR A 1 349 ? 10.483 -7.157 -19.317 1.00 96.56 349 TYR A CA 1
ATOM 2684 C C . TYR A 1 349 ? 11.510 -7.511 -20.389 1.00 96.56 349 TYR A C 1
ATOM 2686 O O . TYR A 1 349 ? 11.206 -8.280 -21.302 1.00 96.56 349 TYR A O 1
ATOM 2694 N N . SER A 1 350 ? 12.728 -6.995 -20.243 1.00 94.81 350 SER A N 1
ATOM 2695 C CA . SER A 1 350 ? 13.829 -7.243 -21.185 1.00 94.81 350 SER A CA 1
ATOM 2696 C C . SER A 1 350 ? 14.366 -8.672 -21.116 1.00 94.81 350 SER A C 1
ATOM 2698 O O . SER A 1 350 ? 14.710 -9.244 -22.147 1.00 94.81 350 SER A O 1
ATOM 2700 N N . ASP A 1 351 ? 14.409 -9.257 -19.915 1.00 93.25 351 ASP A N 1
ATOM 2701 C CA . ASP A 1 351 ? 14.886 -10.626 -19.680 1.00 93.25 351 ASP A CA 1
ATOM 2702 C C . ASP A 1 351 ? 13.964 -11.377 -18.691 1.00 93.25 351 ASP A C 1
ATOM 2704 O O . ASP A 1 351 ? 14.250 -11.456 -17.493 1.00 93.25 351 ASP A O 1
ATOM 2708 N N . PRO A 1 352 ? 12.782 -11.848 -19.140 1.00 94.69 352 PRO A N 1
ATOM 2709 C CA . PRO A 1 352 ? 11.847 -12.585 -18.295 1.00 94.69 352 PRO A CA 1
ATO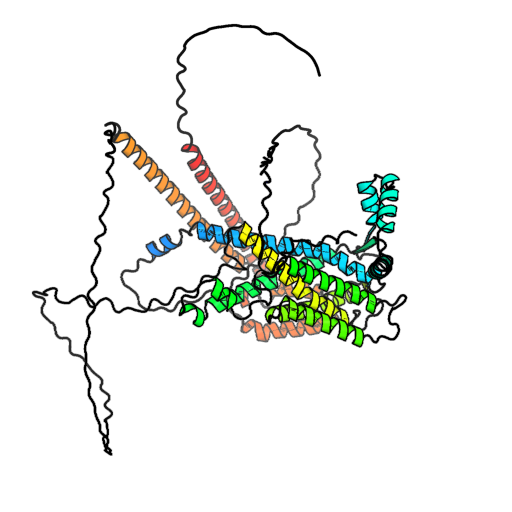M 2710 C C . PRO A 1 352 ? 12.235 -14.067 -18.159 1.00 94.69 352 PRO A C 1
ATOM 2712 O O . PRO A 1 352 ? 12.576 -14.721 -19.143 1.00 94.69 352 PRO A O 1
ATOM 2715 N N . ASP A 1 353 ? 12.061 -14.644 -16.968 1.00 93.12 353 ASP A N 1
ATOM 2716 C CA . ASP A 1 353 ? 12.384 -16.054 -16.684 1.00 93.12 353 ASP A CA 1
ATOM 2717 C C . ASP A 1 353 ? 11.151 -16.924 -16.352 1.00 93.12 353 ASP A C 1
ATOM 2719 O O . ASP A 1 353 ? 11.189 -18.149 -16.502 1.00 93.12 353 ASP A O 1
ATOM 2723 N N . PHE A 1 354 ? 10.029 -16.316 -15.950 1.00 91.38 354 PHE A N 1
ATOM 2724 C CA . PHE A 1 354 ? 8.846 -17.017 -15.462 1.00 91.38 354 PHE A CA 1
ATOM 2725 C C . PHE A 1 354 ? 7.560 -16.328 -15.928 1.00 91.38 354 PHE A C 1
ATOM 2727 O O . PHE A 1 354 ? 7.171 -15.284 -15.422 1.00 91.38 354 PHE A O 1
ATOM 2734 N N . PHE A 1 355 ? 6.847 -16.925 -16.891 1.00 94.56 355 PHE A N 1
ATOM 2735 C CA . PHE A 1 355 ? 5.567 -16.405 -17.415 1.00 94.56 355 PHE A CA 1
ATOM 2736 C C . PHE A 1 355 ? 5.598 -14.920 -17.838 1.00 94.56 355 PHE A C 1
ATOM 2738 O O . PHE A 1 355 ? 4.617 -14.199 -17.657 1.00 94.56 355 PHE A O 1
ATOM 2745 N N . GLY A 1 356 ? 6.708 -14.461 -18.420 1.00 93.44 356 GLY A N 1
ATOM 2746 C CA . GLY A 1 356 ? 6.843 -13.087 -18.917 1.00 93.44 356 GLY A CA 1
ATOM 2747 C C . GLY A 1 356 ? 7.250 -12.057 -17.860 1.00 93.44 356 GLY A C 1
ATOM 2748 O O . GLY A 1 356 ? 7.351 -10.881 -18.190 1.00 93.44 356 GLY A O 1
ATOM 2749 N N . ILE A 1 357 ? 7.516 -12.484 -16.623 1.00 96.81 357 ILE A N 1
ATOM 2750 C CA . ILE A 1 357 ? 8.114 -11.663 -15.563 1.00 96.81 357 ILE A CA 1
ATOM 2751 C C . ILE A 1 357 ? 9.450 -12.272 -15.109 1.00 96.81 357 ILE A C 1
ATOM 2753 O O . ILE A 1 357 ? 9.674 -13.464 -15.332 1.00 96.81 357 ILE A O 1
ATOM 2757 N N . PRO A 1 358 ? 10.332 -11.494 -14.465 1.00 96.69 358 PRO A N 1
ATOM 2758 C CA . PRO A 1 358 ? 11.500 -12.023 -13.777 1.00 96.69 358 PRO A CA 1
ATOM 2759 C C . PRO A 1 358 ? 11.141 -12.551 -12.378 1.00 96.69 358 PRO A C 1
ATOM 2761 O O . PRO A 1 358 ? 10.330 -11.955 -11.667 1.00 96.69 358 PRO A O 1
ATOM 2764 N N . SER A 1 359 ? 11.783 -13.627 -11.932 1.00 96.94 359 SER A N 1
ATOM 2765 C CA . SER A 1 359 ? 11.526 -14.314 -10.658 1.00 96.94 359 SER A CA 1
ATOM 2766 C C . SER A 1 359 ? 11.699 -13.384 -9.461 1.00 96.94 359 SER A C 1
ATOM 2768 O O . SER A 1 359 ? 10.915 -13.411 -8.503 1.00 96.94 359 SER A O 1
ATOM 2770 N N . TRP A 1 360 ? 12.689 -12.497 -9.555 1.00 97.50 360 TRP A N 1
ATOM 2771 C CA . TRP A 1 360 ? 13.089 -11.622 -8.471 1.00 97.50 360 TRP A CA 1
ATOM 2772 C C . TRP A 1 360 ? 12.047 -10.561 -8.112 1.00 97.50 360 TRP A C 1
ATOM 2774 O O . TRP A 1 360 ? 12.085 -10.014 -7.003 1.00 97.50 360 TRP A O 1
ATOM 2784 N N . ILE A 1 361 ? 11.084 -10.276 -8.999 1.00 97.62 361 ILE A N 1
ATOM 2785 C CA . ILE A 1 361 ? 10.051 -9.260 -8.753 1.00 97.62 361 ILE A CA 1
ATOM 2786 C C . ILE A 1 361 ? 9.175 -9.626 -7.547 1.00 97.62 361 ILE A C 1
ATOM 2788 O O . ILE A 1 361 ? 8.726 -8.749 -6.806 1.00 97.62 361 ILE A O 1
ATOM 2792 N N . ALA A 1 362 ? 9.014 -10.923 -7.260 1.00 98.25 362 ALA A N 1
ATOM 2793 C CA . ALA A 1 362 ? 8.305 -11.400 -6.075 1.00 98.25 362 ALA A CA 1
ATOM 2794 C C . ALA A 1 362 ? 8.924 -10.860 -4.772 1.00 98.25 362 ALA A C 1
ATOM 2796 O O . ALA A 1 362 ? 8.201 -10.470 -3.847 1.00 98.25 362 ALA A O 1
ATOM 2797 N N . TRP A 1 363 ? 10.257 -10.774 -4.703 1.00 98.62 363 TRP A N 1
ATOM 2798 C CA . TRP A 1 363 ? 10.973 -10.265 -3.530 1.00 98.62 363 TRP A CA 1
ATOM 2799 C C . TRP A 1 363 ? 10.853 -8.749 -3.385 1.00 98.62 363 TRP A C 1
ATOM 2801 O O . TRP A 1 363 ? 10.741 -8.256 -2.260 1.00 98.62 363 TRP A O 1
ATOM 2811 N N . VAL A 1 364 ? 10.772 -8.025 -4.505 1.00 98.25 364 VAL A N 1
ATOM 2812 C CA . VAL A 1 364 ? 10.515 -6.576 -4.522 1.00 98.25 364 VAL A CA 1
ATOM 2813 C C . VAL A 1 364 ? 9.135 -6.268 -3.945 1.00 98.25 364 VAL A C 1
ATOM 2815 O O . VAL A 1 364 ? 9.008 -5.464 -3.016 1.00 98.25 364 VAL A O 1
ATOM 2818 N N . TYR A 1 365 ? 8.103 -6.982 -4.399 1.00 98.50 365 TYR A N 1
ATOM 2819 C CA . TYR A 1 365 ? 6.757 -6.867 -3.835 1.00 98.50 365 TYR A CA 1
ATOM 2820 C C . TYR A 1 365 ? 6.698 -7.262 -2.358 1.00 98.50 365 TYR A C 1
ATOM 2822 O O . TYR A 1 365 ? 6.069 -6.567 -1.553 1.00 98.50 365 TYR A O 1
ATOM 2830 N N . PHE A 1 366 ? 7.376 -8.347 -1.974 1.00 98.69 366 PHE A N 1
ATOM 2831 C CA . PHE A 1 366 ? 7.478 -8.748 -0.572 1.00 98.69 366 PHE A CA 1
ATOM 2832 C C . PHE A 1 366 ? 8.082 -7.622 0.279 1.00 98.69 366 PHE A C 1
ATOM 2834 O O . PHE A 1 366 ? 7.541 -7.287 1.335 1.00 98.69 366 PHE A O 1
ATOM 2841 N N . CYS A 1 367 ? 9.179 -7.011 -0.179 1.00 98.50 367 CYS A N 1
ATOM 2842 C CA . CYS A 1 367 ? 9.874 -5.945 0.540 1.00 98.50 367 CYS A CA 1
ATOM 2843 C C . CYS A 1 367 ? 9.027 -4.677 0.704 1.00 98.50 367 CYS A C 1
ATOM 2845 O O . CYS A 1 367 ? 9.143 -3.980 1.719 1.00 98.50 367 CYS A O 1
ATOM 2847 N N . GLY A 1 368 ? 8.153 -4.383 -0.261 1.00 97.94 368 GLY A N 1
ATOM 2848 C CA . GLY A 1 368 ? 7.232 -3.252 -0.179 1.00 97.94 368 GLY A CA 1
ATOM 2849 C C . GLY A 1 368 ? 6.244 -3.370 0.985 1.00 97.94 368 GLY A C 1
ATOM 2850 O O . GLY A 1 368 ? 5.895 -2.365 1.609 1.00 97.94 368 GLY A O 1
ATOM 2851 N N . SER A 1 369 ? 5.833 -4.590 1.345 1.00 98.06 369 SER A N 1
ATOM 2852 C CA . SER A 1 369 ? 4.781 -4.811 2.344 1.00 98.06 369 SER A CA 1
ATOM 2853 C C . SER A 1 369 ? 5.118 -4.265 3.744 1.00 98.06 369 SER A C 1
ATOM 2855 O O . SER A 1 369 ? 4.333 -3.460 4.249 1.00 98.06 369 SER A O 1
ATOM 2857 N N . PRO A 1 370 ? 6.266 -4.593 4.379 1.00 98.12 370 PRO A N 1
ATOM 2858 C CA . PRO A 1 370 ? 6.644 -3.998 5.666 1.00 98.12 370 PRO A CA 1
ATOM 2859 C C . PRO A 1 370 ? 6.753 -2.465 5.636 1.00 98.12 370 PRO A C 1
ATOM 2861 O O . PRO A 1 370 ? 6.363 -1.803 6.599 1.00 98.12 370 PRO A O 1
ATOM 2864 N N . ALA A 1 371 ? 7.258 -1.886 4.540 1.00 98.12 371 ALA A N 1
ATOM 2865 C CA . ALA A 1 371 ? 7.404 -0.435 4.404 1.00 98.12 371 ALA A CA 1
ATOM 2866 C C . ALA A 1 371 ? 6.034 0.265 4.346 1.00 98.12 371 ALA A C 1
ATOM 2868 O O . ALA A 1 371 ? 5.763 1.181 5.126 1.00 98.12 371 ALA A O 1
ATOM 2869 N N . VAL A 1 372 ? 5.140 -0.217 3.477 1.00 98.25 372 VAL A N 1
ATOM 2870 C CA . VAL A 1 372 ? 3.778 0.316 3.311 1.00 98.25 372 VAL A CA 1
ATOM 2871 C C . VAL A 1 372 ? 2.921 0.058 4.556 1.00 98.25 372 VAL A C 1
ATOM 2873 O O . VAL A 1 372 ? 2.176 0.938 4.990 1.00 98.25 372 VAL A O 1
ATOM 2876 N N . GLY A 1 373 ? 3.056 -1.113 5.184 1.00 98.06 373 GLY A N 1
ATOM 2877 C CA . GLY A 1 373 ? 2.364 -1.450 6.428 1.00 98.06 373 GLY A CA 1
ATOM 2878 C C . GLY A 1 373 ? 2.731 -0.505 7.574 1.00 98.06 373 GLY A C 1
ATOM 2879 O O . GLY A 1 373 ? 1.849 0.020 8.257 1.00 98.06 373 GLY A O 1
ATOM 2880 N N . ASN A 1 374 ? 4.022 -0.212 7.750 1.00 98.31 374 ASN A N 1
ATOM 2881 C CA . ASN A 1 374 ? 4.480 0.733 8.770 1.00 98.31 374 ASN A CA 1
ATOM 2882 C C . ASN A 1 374 ? 4.077 2.179 8.481 1.00 98.31 374 ASN A C 1
ATOM 2884 O O . ASN A 1 374 ? 3.711 2.896 9.415 1.00 98.31 374 ASN A O 1
ATOM 2888 N N . LEU A 1 375 ? 4.075 2.592 7.210 1.00 98.44 375 LEU A N 1
ATOM 2889 C CA . LEU A 1 375 ? 3.517 3.884 6.817 1.00 98.44 375 LEU A CA 1
ATOM 2890 C C . LEU A 1 375 ? 2.044 3.991 7.238 1.00 98.44 375 LEU A C 1
ATOM 2892 O O . LEU A 1 375 ? 1.665 4.969 7.881 1.00 98.44 375 LEU A O 1
ATOM 2896 N N . SER A 1 376 ? 1.236 2.962 6.964 1.00 98.25 376 SER A N 1
ATOM 2897 C CA . SER A 1 376 ? -0.183 2.956 7.342 1.00 98.25 376 SER A CA 1
ATOM 2898 C C . SER A 1 376 ? -0.384 3.024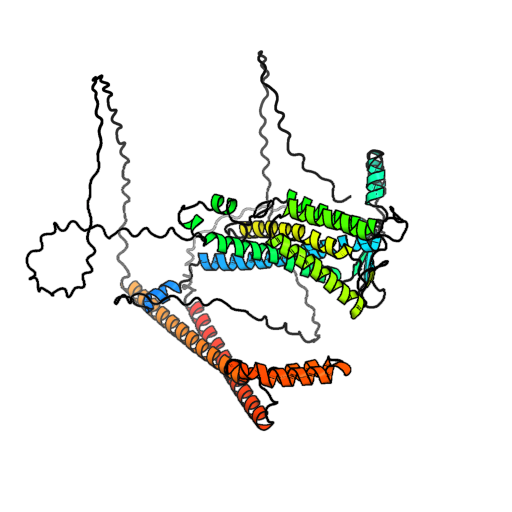 8.852 1.00 98.25 376 SER A C 1
ATOM 2900 O O . SER A 1 376 ? -1.236 3.776 9.317 1.00 98.25 376 SER A O 1
ATOM 2902 N N . ARG A 1 377 ? 0.432 2.314 9.644 1.00 98.12 377 ARG A N 1
ATOM 2903 C CA . ARG A 1 377 ? 0.392 2.390 11.117 1.00 98.12 377 ARG A CA 1
ATOM 2904 C C . ARG A 1 377 ? 0.670 3.806 11.628 1.00 98.12 377 ARG A C 1
ATOM 2906 O O . ARG A 1 377 ? -0.084 4.309 12.460 1.00 98.12 377 ARG A O 1
ATOM 2913 N N . ALA A 1 378 ? 1.700 4.475 11.104 1.00 97.94 378 ALA A N 1
ATOM 2914 C CA . ALA A 1 378 ? 2.029 5.848 11.491 1.00 97.94 378 ALA A CA 1
ATOM 2915 C C . ALA A 1 378 ? 0.937 6.849 11.078 1.00 97.94 378 ALA A C 1
ATOM 2917 O O . ALA A 1 378 ? 0.514 7.683 11.886 1.00 97.94 378 ALA A O 1
ATOM 2918 N N . VAL A 1 379 ? 0.424 6.727 9.848 1.00 98.19 379 VAL A N 1
ATOM 2919 C CA . VAL A 1 379 ? -0.692 7.542 9.343 1.00 98.19 379 VAL A CA 1
ATOM 2920 C C . VAL A 1 379 ? -1.942 7.332 10.199 1.00 98.19 379 VAL A C 1
ATOM 2922 O O . VAL A 1 379 ? -2.567 8.303 10.629 1.00 98.19 379 VAL A O 1
ATOM 2925 N N . ARG A 1 380 ? -2.285 6.078 10.511 1.00 97.81 380 ARG A N 1
ATOM 2926 C CA . ARG A 1 380 ? -3.428 5.722 11.357 1.00 97.81 380 ARG A CA 1
ATOM 2927 C C . ARG A 1 380 ? -3.307 6.333 12.748 1.00 97.81 380 ARG A C 1
ATOM 2929 O O . ARG A 1 380 ? -4.258 6.976 13.195 1.00 97.81 380 ARG A O 1
ATOM 2936 N N . GLY A 1 381 ? -2.158 6.181 13.405 1.00 96.56 381 GLY A N 1
ATOM 2937 C CA . GLY A 1 381 ? -1.906 6.773 14.720 1.00 96.56 381 GLY A CA 1
ATOM 2938 C C . GLY A 1 381 ? -2.093 8.293 14.714 1.00 96.56 381 GLY A C 1
ATOM 2939 O O . GLY A 1 381 ? -2.815 8.852 15.543 1.00 96.56 381 GLY A O 1
ATOM 2940 N N . GLU A 1 382 ? -1.547 8.973 13.704 1.00 97.38 382 GLU A N 1
ATOM 2941 C CA . GLU A 1 382 ? -1.679 10.424 13.558 1.00 97.38 382 GLU A CA 1
ATOM 2942 C C . GLU A 1 382 ? -3.129 10.877 13.315 1.00 97.38 382 GLU A C 1
ATOM 2944 O O . GLU A 1 382 ? -3.616 11.808 13.965 1.00 97.38 382 GLU A O 1
ATOM 2949 N N . LEU A 1 383 ? -3.862 10.198 12.430 1.00 97.31 383 LEU A N 1
ATOM 2950 C CA . LEU A 1 383 ? -5.268 10.507 12.158 1.00 97.31 383 LEU A CA 1
ATOM 2951 C C . LEU A 1 383 ? -6.145 10.310 13.400 1.00 97.31 383 LEU A C 1
ATOM 2953 O O . LEU A 1 383 ? -7.011 11.144 13.679 1.00 97.31 383 LEU A O 1
ATOM 2957 N N . ARG A 1 384 ? -5.897 9.256 14.186 1.00 96.94 384 ARG A N 1
ATOM 2958 C CA . ARG A 1 384 ? -6.601 9.018 15.455 1.00 96.94 384 ARG A CA 1
ATOM 2959 C C . ARG A 1 384 ? -6.318 10.111 16.477 1.00 96.94 384 ARG A C 1
ATOM 2961 O O . ARG A 1 384 ? -7.265 10.615 17.082 1.00 96.94 384 ARG A O 1
ATOM 2968 N N . ARG A 1 385 ? -5.056 10.538 16.622 1.00 96.31 385 ARG A N 1
ATOM 2969 C CA . ARG A 1 385 ? -4.688 11.664 17.498 1.00 96.31 385 ARG A CA 1
ATOM 2970 C C . ARG A 1 385 ? -5.436 12.939 17.119 1.00 96.31 385 ARG A C 1
ATOM 2972 O O . ARG A 1 385 ? -6.034 13.576 17.986 1.00 96.31 385 ARG A O 1
ATOM 2979 N N . ARG A 1 386 ? -5.494 13.273 15.825 1.00 96.62 386 ARG A N 1
ATOM 2980 C CA . ARG A 1 386 ? -6.239 14.447 15.324 1.00 96.62 386 ARG A CA 1
ATOM 2981 C C . ARG A 1 386 ? -7.739 14.364 15.605 1.00 96.62 386 ARG A C 1
ATOM 2983 O O . ARG A 1 386 ? -8.360 15.375 15.924 1.00 96.62 386 ARG A O 1
ATOM 2990 N N . GLN A 1 387 ? -8.308 13.163 15.548 1.00 95.75 387 GLN A N 1
ATOM 2991 C CA . GLN A 1 387 ? -9.712 12.884 15.873 1.00 95.75 387 GLN A CA 1
ATOM 2992 C C . GLN A 1 387 ? -9.983 12.800 17.391 1.00 95.75 387 GLN A C 1
ATOM 2994 O O . GLN A 1 387 ? -11.135 12.638 17.794 1.00 95.75 387 GLN A O 1
ATOM 2999 N N . ARG A 1 388 ? -8.950 12.921 18.243 1.00 96.06 388 ARG A N 1
ATOM 3000 C CA . ARG A 1 388 ? -9.009 12.688 19.701 1.00 96.06 388 ARG A CA 1
ATOM 3001 C C . ARG A 1 388 ? -9.534 11.291 20.062 1.00 96.06 388 ARG A C 1
ATOM 3003 O O . ARG A 1 388 ? -10.256 11.125 21.043 1.00 96.06 388 ARG A O 1
ATOM 3010 N N . LEU A 1 389 ? -9.184 10.295 19.252 1.00 94.44 389 LEU A N 1
ATOM 3011 C CA . LEU A 1 389 ? -9.464 8.884 19.512 1.00 94.44 389 LEU A CA 1
ATOM 3012 C C . LEU A 1 389 ? -8.291 8.251 20.270 1.00 94.44 389 LEU A C 1
ATOM 3014 O O . LEU A 1 389 ? -7.153 8.704 20.169 1.00 94.44 389 LEU A O 1
ATOM 3018 N N . GLN A 1 390 ? -8.561 7.173 21.004 1.00 91.69 390 GLN A N 1
ATOM 3019 C CA . GLN A 1 390 ? -7.529 6.402 21.703 1.00 91.69 390 GLN A CA 1
ATOM 3020 C C . GLN A 1 390 ? -6.583 5.722 20.698 1.00 91.69 390 GLN A C 1
ATOM 3022 O O . GLN A 1 390 ? -7.056 5.055 19.782 1.00 91.69 390 GLN A O 1
ATOM 3027 N N . THR A 1 391 ? -5.270 5.877 20.841 1.00 91.25 391 THR A N 1
ATOM 3028 C CA . THR A 1 391 ? -4.230 5.215 20.026 1.00 91.25 391 THR A CA 1
ATOM 3029 C C . THR A 1 391 ? -3.993 3.768 20.502 1.00 91.25 391 THR A C 1
ATOM 3031 O O . THR A 1 391 ? -4.389 3.448 21.628 1.00 91.25 391 THR A O 1
ATOM 3034 N N . PRO A 1 392 ? -3.407 2.852 19.696 1.00 82.00 392 PRO A N 1
ATOM 3035 C CA . PRO A 1 392 ? -2.655 3.071 18.450 1.00 82.00 392 PRO A CA 1
ATOM 3036 C C . PRO A 1 392 ? -3.433 2.887 17.136 1.00 82.00 392 PRO A C 1
ATOM 3038 O O . PRO A 1 392 ? -3.381 3.759 16.276 1.00 82.00 392 PRO A O 1
ATOM 3041 N N . THR A 1 393 ? -4.199 1.804 16.962 1.00 83.12 393 THR A N 1
ATOM 3042 C CA . THR A 1 393 ? -4.911 1.517 15.694 1.00 83.12 393 THR A CA 1
ATOM 3043 C C . THR A 1 393 ? -6.426 1.468 15.858 1.00 83.12 393 THR A C 1
ATOM 3045 O O . THR A 1 393 ? -7.151 1.966 14.989 1.00 83.12 393 THR A O 1
ATOM 3048 N N . CYS A 1 394 ? -6.904 0.956 16.995 1.00 90.50 394 CYS A N 1
ATOM 3049 C CA . CYS A 1 394 ? -8.309 0.911 17.389 1.00 90.50 394 CYS A CA 1
ATOM 3050 C C . CYS A 1 394 ? -8.488 1.223 18.881 1.00 90.50 394 CYS A C 1
ATOM 3052 O O . CYS A 1 394 ? -7.552 1.092 19.666 1.00 90.50 394 CYS A O 1
ATOM 3054 N N . GLU A 1 395 ? -9.711 1.578 19.282 1.00 88.94 395 GLU A N 1
ATOM 3055 C CA . GLU A 1 395 ? -10.077 1.646 20.701 1.00 88.94 395 GLU A CA 1
ATOM 3056 C C . GLU A 1 395 ? -10.065 0.230 21.290 1.00 88.94 395 GLU A C 1
ATOM 3058 O O . GLU A 1 395 ? -10.683 -0.692 20.743 1.00 88.94 395 GLU A O 1
ATOM 3063 N N . VAL A 1 396 ? -9.333 0.059 22.390 1.00 88.19 396 VAL A N 1
ATOM 3064 C CA . VAL A 1 396 ? -9.218 -1.220 23.089 1.00 88.19 396 VAL A CA 1
ATOM 3065 C C . VAL A 1 396 ? -10.035 -1.126 24.368 1.00 88.19 396 VAL A C 1
ATOM 3067 O O . VAL A 1 396 ? -9.594 -0.583 25.378 1.00 88.19 396 VAL A O 1
ATOM 3070 N N . ALA A 1 397 ? -11.248 -1.673 24.322 1.00 84.25 397 ALA A N 1
ATOM 3071 C CA . ALA A 1 397 ? -12.049 -1.878 25.518 1.00 84.25 397 ALA A CA 1
ATOM 3072 C C . ALA A 1 397 ? -11.520 -3.116 26.252 1.00 84.25 397 ALA A C 1
ATOM 3074 O O . ALA A 1 397 ? -11.860 -4.246 25.897 1.00 84.25 397 ALA A O 1
ATOM 3075 N N . LEU A 1 398 ? -10.661 -2.901 27.251 1.00 80.75 398 LEU A N 1
ATOM 3076 C CA . LEU A 1 398 ? -10.250 -3.964 28.166 1.00 80.75 398 LEU A CA 1
ATOM 3077 C C . LEU A 1 398 ? -11.495 -4.475 28.894 1.00 80.75 398 LEU A C 1
ATOM 3079 O O . LEU A 1 398 ? -12.303 -3.678 29.381 1.00 80.75 398 LEU A O 1
ATOM 3083 N N . ALA A 1 399 ? -11.683 -5.796 28.930 1.00 78.50 399 ALA A N 1
ATOM 3084 C CA . ALA A 1 399 ? -12.823 -6.362 29.633 1.00 78.50 399 ALA A CA 1
ATOM 3085 C C . ALA A 1 399 ? -12.762 -5.936 31.104 1.00 78.50 399 ALA A C 1
ATOM 3087 O O . ALA A 1 399 ? -11.715 -6.035 31.746 1.00 78.50 399 ALA A O 1
ATOM 3088 N N . ALA A 1 400 ? -13.886 -5.446 31.633 1.00 75.19 400 ALA A N 1
ATOM 3089 C CA . ALA A 1 400 ? -13.965 -5.119 33.046 1.00 75.19 400 ALA A CA 1
ATOM 3090 C C . ALA A 1 400 ? -13.590 -6.369 33.862 1.00 75.19 400 ALA A C 1
ATOM 3092 O O . ALA A 1 400 ? -14.041 -7.466 33.505 1.00 75.19 400 ALA A O 1
ATOM 3093 N N . PRO A 1 401 ? -12.798 -6.228 34.942 1.00 73.81 401 PRO A N 1
ATOM 3094 C CA . PRO A 1 401 ? -12.457 -7.363 35.784 1.00 73.81 401 PRO A CA 1
ATOM 3095 C C . PRO A 1 401 ? -13.757 -8.050 36.196 1.00 73.81 401 PRO A C 1
ATOM 3097 O O . PRO A 1 401 ? -14.707 -7.376 36.620 1.00 73.81 401 PRO A O 1
ATOM 3100 N N . LYS A 1 402 ? -13.825 -9.381 36.023 1.00 76.75 402 LYS A N 1
ATOM 3101 C CA . LYS A 1 402 ? -14.980 -10.179 36.458 1.00 76.75 402 LYS A CA 1
ATOM 3102 C C . LYS A 1 402 ? -15.238 -9.776 37.905 1.00 76.75 402 LYS A C 1
ATOM 3104 O O . LYS A 1 402 ? -14.373 -9.987 38.753 1.00 76.75 402 LYS A O 1
ATOM 3109 N N . LYS A 1 403 ? -16.372 -9.114 38.180 1.00 75.81 403 LYS A N 1
ATOM 3110 C CA . LYS A 1 403 ? -16.714 -8.694 39.544 1.00 75.81 403 LYS A CA 1
ATOM 3111 C C . LYS A 1 403 ? -16.670 -9.957 40.388 1.00 75.81 403 LYS A C 1
ATOM 3113 O O . LYS A 1 403 ? -17.541 -10.809 40.227 1.00 75.81 403 LYS A O 1
ATOM 3118 N N . ALA A 1 404 ? -15.640 -10.087 41.227 1.00 78.81 404 ALA A N 1
ATOM 3119 C CA . ALA A 1 404 ? -15.529 -11.202 42.148 1.00 78.81 404 ALA A CA 1
ATOM 3120 C C . ALA A 1 404 ? -16.843 -11.226 42.917 1.00 78.81 404 ALA A C 1
ATOM 3122 O O . ALA A 1 404 ? -17.181 -10.237 43.578 1.00 78.81 404 ALA A O 1
ATOM 3123 N N . TRP A 1 405 ? -17.626 -12.289 42.725 1.00 80.62 405 TRP A N 1
ATOM 3124 C CA . TRP A 1 405 ? -18.916 -12.413 43.375 1.00 80.62 405 TRP A CA 1
ATOM 3125 C C . TRP A 1 405 ? -18.643 -12.376 44.871 1.00 80.62 405 TRP A C 1
ATOM 3127 O O . TRP A 1 405 ? -18.088 -13.309 45.449 1.00 80.62 405 TRP A O 1
ATOM 3137 N N . ARG A 1 406 ? -18.950 -11.239 45.490 1.00 80.75 406 ARG A N 1
ATOM 3138 C CA . ARG A 1 406 ? -18.992 -11.155 46.935 1.00 80.75 406 ARG A CA 1
ATOM 3139 C C . ARG A 1 406 ? -20.374 -11.667 47.297 1.00 80.75 406 ARG A C 1
ATOM 3141 O O . ARG A 1 406 ? -21.344 -11.094 46.787 1.00 80.75 406 ARG A O 1
ATOM 3148 N N . PRO A 1 407 ? -20.493 -12.722 48.124 1.00 81.19 407 PRO A N 1
ATOM 3149 C CA . PRO A 1 407 ? -21.789 -13.058 48.682 1.00 81.19 407 PRO A CA 1
ATOM 3150 C C . PRO A 1 407 ? -22.386 -11.768 49.252 1.00 81.19 407 PRO A C 1
ATOM 3152 O O . PRO A 1 407 ? -21.629 -10.977 49.837 1.00 81.19 407 PRO A O 1
ATOM 3155 N N . PRO A 1 408 ? -23.693 -11.511 49.047 1.00 80.62 408 PRO A N 1
ATOM 3156 C CA . PRO A 1 408 ? -24.331 -10.349 49.645 1.00 80.62 408 PRO A CA 1
ATOM 3157 C C . PRO A 1 408 ? -23.927 -10.327 51.118 1.00 80.62 408 PRO A C 1
ATOM 3159 O O . PRO A 1 408 ? -23.907 -11.408 51.728 1.00 80.62 408 PRO A O 1
ATOM 3162 N N . PRO A 1 409 ? -23.516 -9.163 51.666 1.00 75.62 409 PRO A N 1
ATOM 3163 C CA . PRO A 1 409 ? -23.123 -9.080 53.063 1.00 75.62 409 PRO A CA 1
ATOM 3164 C C . PRO A 1 409 ? -24.221 -9.790 53.831 1.00 75.62 409 PRO A C 1
ATOM 3166 O O . PRO A 1 409 ? -25.389 -9.431 53.670 1.00 75.62 409 PRO A O 1
ATOM 3169 N N . ARG A 1 410 ? -23.866 -10.877 54.535 1.00 72.38 410 ARG A N 1
ATOM 3170 C CA . ARG A 1 410 ? -24.811 -11.583 55.397 1.00 72.38 410 ARG A CA 1
ATOM 3171 C C . ARG A 1 410 ? -25.299 -10.500 56.332 1.00 72.38 410 ARG A C 1
ATOM 3173 O O . ARG A 1 410 ? -24.560 -10.103 57.229 1.00 72.38 410 ARG A O 1
ATOM 3180 N N . GLY A 1 411 ? -26.467 -9.934 56.024 1.00 61.25 411 GLY A N 1
ATOM 3181 C CA . GLY A 1 411 ? -27.055 -8.889 56.830 1.00 61.25 411 GLY A CA 1
ATOM 3182 C C . GLY A 1 411 ? -27.039 -9.458 58.225 1.00 61.25 411 GLY A C 1
ATOM 3183 O O . GLY A 1 411 ? -27.451 -10.607 58.403 1.00 61.25 411 GLY A O 1
ATOM 3184 N N . ASN A 1 412 ? -26.447 -8.729 59.169 1.00 60.16 412 ASN A N 1
ATOM 3185 C CA . ASN A 1 412 ? -26.469 -9.127 60.560 1.00 60.16 412 ASN A CA 1
ATOM 3186 C C . ASN A 1 412 ? -27.935 -9.412 60.881 1.00 60.16 412 ASN A C 1
ATOM 3188 O O . ASN A 1 412 ? -28.727 -8.486 61.051 1.00 60.16 412 ASN A O 1
ATOM 3192 N N . ALA A 1 413 ? -28.306 -10.693 60.928 1.00 56.25 413 ALA A N 1
ATOM 3193 C CA . ALA A 1 413 ? -29.648 -11.175 61.222 1.00 56.25 413 ALA A CA 1
ATOM 3194 C C . ALA A 1 413 ? -29.940 -11.003 62.723 1.00 56.25 413 ALA A C 1
ATOM 3196 O O . ALA A 1 413 ? -30.520 -11.856 63.378 1.00 56.25 413 ALA A O 1
ATOM 3197 N N . ARG A 1 414 ? -29.490 -9.872 63.275 1.00 55.12 414 ARG A N 1
ATOM 3198 C CA . ARG A 1 414 ? -29.837 -9.315 64.574 1.00 55.12 414 ARG A CA 1
ATOM 3199 C C . ARG A 1 414 ? -30.955 -8.276 64.456 1.00 55.12 414 ARG A C 1
ATOM 3201 O O . ARG A 1 414 ? -31.261 -7.596 65.428 1.00 55.12 414 ARG A O 1
ATOM 3208 N N . GLY A 1 415 ? -31.598 -8.180 63.291 1.00 51.94 415 GLY A N 1
ATOM 3209 C CA . GLY A 1 415 ? -32.9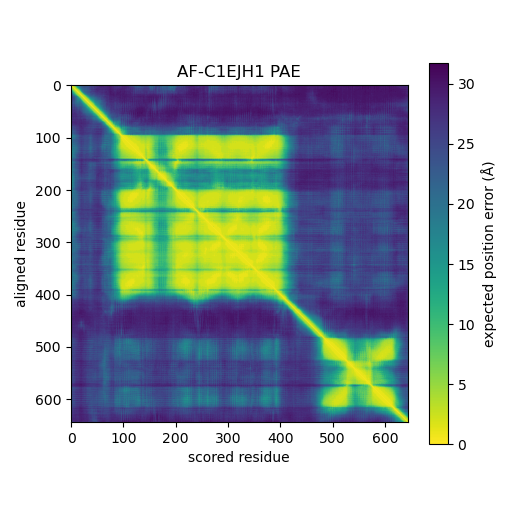52 -7.655 63.191 1.00 51.94 415 GLY A CA 1
ATOM 3210 C C . GLY A 1 415 ? -33.915 -8.686 63.768 1.00 51.94 415 GLY A C 1
ATOM 3211 O O . GLY A 1 415 ? -34.186 -9.701 63.131 1.00 51.94 415 GLY A O 1
ATOM 3212 N N . LYS A 1 416 ? -34.379 -8.437 64.995 1.00 53.62 416 LYS A N 1
ATOM 3213 C CA . LYS A 1 416 ? -35.459 -9.158 65.676 1.00 53.62 416 LYS A CA 1
ATOM 3214 C C . LYS A 1 416 ? -36.607 -9.445 64.694 1.00 53.62 416 LYS A C 1
ATOM 3216 O O . LYS A 1 416 ? -37.409 -8.562 64.410 1.00 53.62 416 LYS A O 1
ATOM 3221 N N . ARG A 1 417 ? -36.714 -10.680 64.199 1.00 45.47 417 ARG A N 1
ATOM 3222 C CA . ARG A 1 417 ? -37.968 -11.192 63.638 1.00 45.47 417 ARG A CA 1
ATOM 3223 C C . ARG A 1 417 ? -38.881 -11.520 64.814 1.00 45.47 417 ARG A C 1
ATOM 3225 O O . ARG A 1 417 ? -38.803 -12.604 65.379 1.00 45.47 417 ARG A O 1
ATOM 3232 N N . GLN A 1 418 ? -39.709 -10.560 65.208 1.00 49.25 418 GLN A N 1
ATOM 3233 C CA . GLN A 1 418 ? -40.961 -10.889 65.876 1.00 49.25 418 GLN A CA 1
ATOM 3234 C C . GLN A 1 418 ? -41.917 -11.440 64.811 1.00 49.25 418 GLN A C 1
ATOM 3236 O O . GLN A 1 418 ? -42.158 -10.784 63.806 1.00 49.25 418 GLN A O 1
ATOM 3241 N N . GLY A 1 419 ? -42.406 -12.660 65.039 1.00 53.78 419 GLY A N 1
ATOM 3242 C CA . GLY A 1 419 ? -43.673 -13.162 64.505 1.00 53.78 419 GLY A CA 1
ATOM 3243 C C . GLY A 1 419 ? -43.792 -13.319 62.989 1.00 53.78 419 GLY A C 1
ATOM 3244 O O . GLY A 1 419 ? -44.456 -12.526 62.337 1.00 53.78 419 GLY A O 1
ATOM 3245 N N . ALA A 1 420 ? -43.267 -14.412 62.439 1.00 44.53 420 ALA A N 1
ATOM 3246 C CA . ALA A 1 420 ? -43.913 -15.068 61.303 1.00 44.53 420 ALA A CA 1
ATOM 3247 C C . ALA A 1 420 ? -43.596 -16.563 61.376 1.00 44.53 420 ALA A C 1
ATOM 3249 O O . ALA A 1 420 ? -42.436 -16.974 61.343 1.00 44.53 420 ALA A O 1
ATOM 3250 N N . THR A 1 421 ? -44.653 -17.335 61.576 1.00 46.72 421 THR A N 1
ATOM 3251 C CA . THR A 1 421 ? -44.702 -18.779 61.768 1.00 46.72 421 THR A CA 1
ATOM 3252 C C . THR A 1 421 ? -43.983 -19.536 60.654 1.00 46.72 421 THR A C 1
ATOM 3254 O O . THR A 1 421 ? -44.192 -19.304 59.464 1.00 46.72 421 THR A O 1
ATOM 3257 N N . ALA A 1 422 ? -43.112 -20.453 61.071 1.00 41.34 422 ALA A N 1
ATOM 3258 C CA . ALA A 1 422 ? -42.455 -21.415 60.209 1.00 41.34 422 ALA A CA 1
ATOM 3259 C C . ALA A 1 422 ? -43.488 -22.429 59.702 1.00 41.34 422 ALA A C 1
ATOM 3261 O O . ALA A 1 422 ? -44.098 -23.145 60.492 1.00 41.34 422 ALA A O 1
ATOM 3262 N N . VAL A 1 423 ? -43.670 -22.489 58.385 1.00 46.47 423 VAL A N 1
ATOM 3263 C CA . VAL A 1 423 ? -44.230 -23.661 57.712 1.00 46.47 423 VAL A CA 1
ATOM 3264 C C . VAL A 1 423 ? -43.037 -24.473 57.226 1.00 46.47 423 VAL A C 1
ATOM 3266 O O . VAL A 1 423 ? -42.294 -24.041 56.343 1.00 46.47 423 VAL A O 1
ATOM 3269 N N . GLU A 1 424 ? -42.820 -25.615 57.870 1.00 39.84 424 GLU A N 1
ATOM 3270 C CA . GLU A 1 424 ? -41.833 -26.618 57.485 1.00 39.84 424 GLU A CA 1
ATOM 3271 C C . GLU A 1 424 ? -42.153 -27.155 56.083 1.00 39.84 424 GLU A C 1
ATOM 3273 O O . GLU A 1 424 ? -43.254 -27.640 55.823 1.00 39.84 424 GLU A O 1
ATOM 3278 N N . GLN A 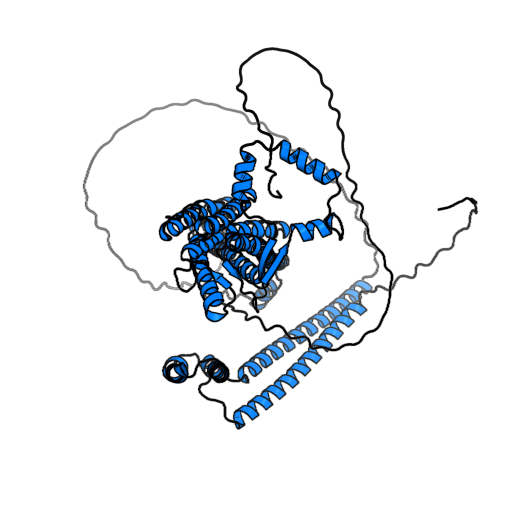1 425 ? -41.182 -27.100 55.170 1.00 41.97 425 GLN A N 1
ATOM 3279 C CA . GLN A 1 425 ? -41.180 -27.948 53.979 1.00 41.97 425 GLN A CA 1
ATOM 3280 C C . GLN A 1 425 ? -40.122 -29.043 54.164 1.00 41.97 425 GLN A C 1
ATOM 3282 O O . GLN A 1 425 ? -38.961 -28.716 54.431 1.00 41.97 425 GLN A O 1
ATOM 3287 N N . PRO A 1 426 ? -40.480 -30.332 54.028 1.00 49.38 426 PRO A N 1
ATOM 3288 C CA . PRO A 1 426 ? -39.539 -31.425 54.216 1.00 49.38 426 PRO A CA 1
ATOM 3289 C C . PRO A 1 426 ? -38.590 -31.552 53.019 1.00 49.38 426 PRO A C 1
ATOM 3291 O O . PRO A 1 426 ? -39.002 -31.640 51.860 1.00 49.38 426 PRO A O 1
ATOM 3294 N N . ALA A 1 427 ? -37.296 -31.613 53.324 1.00 40.03 427 ALA A N 1
ATOM 3295 C CA . ALA A 1 427 ? -36.237 -31.919 52.378 1.00 40.03 427 ALA A CA 1
ATOM 3296 C C . ALA A 1 427 ? -36.302 -33.399 51.959 1.00 40.03 427 ALA A C 1
ATOM 3298 O O . ALA A 1 427 ? -36.122 -34.302 52.775 1.00 40.03 427 ALA A O 1
ATOM 3299 N N . ARG A 1 428 ? -36.523 -33.656 50.665 1.00 44.31 428 ARG A N 1
ATOM 3300 C CA . ARG A 1 428 ? -36.288 -34.963 50.035 1.00 44.31 428 ARG A CA 1
ATOM 3301 C C . ARG A 1 428 ? -34.847 -35.005 49.527 1.00 44.31 428 ARG A C 1
ATOM 3303 O O . ARG A 1 428 ? -34.449 -34.166 48.726 1.00 44.31 428 ARG A O 1
ATOM 3310 N N . GLY A 1 429 ? -34.074 -35.954 50.047 1.00 40.72 429 GLY A N 1
ATOM 3311 C CA . GLY A 1 429 ? -32.624 -36.010 49.889 1.00 40.72 429 GLY A CA 1
ATOM 3312 C C . GLY A 1 429 ? -32.092 -36.696 48.631 1.00 40.72 429 GLY A C 1
ATOM 3313 O O . GLY A 1 429 ? -32.836 -37.167 47.776 1.00 40.72 429 GLY A O 1
ATOM 3314 N N . LYS A 1 430 ? -30.761 -36.800 48.591 1.00 36.56 430 LYS A N 1
ATOM 3315 C CA . LYS A 1 430 ? -30.006 -38.000 48.206 1.00 36.56 430 LYS A CA 1
ATOM 3316 C C . LYS A 1 430 ? -28.579 -37.860 48.740 1.00 36.56 430 LYS A C 1
ATOM 3318 O O . LYS A 1 430 ? -27.926 -36.842 48.541 1.00 36.56 430 LYS A O 1
ATOM 3323 N N . MET A 1 431 ? -28.170 -38.884 49.471 1.00 35.41 431 MET A N 1
ATOM 3324 C CA . MET A 1 431 ? -26.915 -39.040 50.195 1.00 35.41 431 MET A CA 1
ATOM 3325 C C . MET A 1 431 ? -26.089 -40.080 49.435 1.00 35.41 431 MET A C 1
ATOM 3327 O O . MET A 1 431 ? -26.632 -41.123 49.070 1.00 35.41 431 MET A O 1
ATOM 3331 N N . THR A 1 432 ? -24.800 -39.821 49.222 1.00 37.69 432 THR A N 1
ATOM 3332 C CA . THR A 1 432 ? -23.833 -40.852 48.826 1.00 37.69 432 THR A CA 1
ATOM 3333 C C . THR A 1 432 ? -22.675 -40.792 49.812 1.00 37.69 432 THR A C 1
ATOM 3335 O O . THR A 1 432 ? -22.029 -39.757 49.962 1.00 37.69 432 THR A O 1
ATOM 3338 N N . VAL A 1 433 ? -22.485 -41.898 50.524 1.00 36.12 433 VAL A N 1
ATOM 3339 C CA . VAL A 1 433 ? -21.455 -42.140 51.538 1.00 36.12 433 VAL A CA 1
ATOM 3340 C C . VAL A 1 433 ? -20.292 -42.873 50.875 1.00 36.12 433 VAL A C 1
ATOM 3342 O O . VAL A 1 433 ? -20.528 -43.865 50.192 1.00 36.12 433 VAL A O 1
ATOM 3345 N N . VAL A 1 434 ? -19.054 -42.443 51.135 1.00 37.94 434 VAL A N 1
ATOM 3346 C CA . VAL A 1 434 ? -17.861 -43.305 51.077 1.00 37.94 434 VAL A CA 1
ATOM 3347 C C . VAL A 1 434 ? -16.997 -42.996 52.306 1.00 37.94 434 VAL A C 1
ATOM 3349 O O . VAL A 1 434 ? -16.759 -41.834 52.629 1.00 37.94 434 VAL A O 1
ATOM 3352 N N . LEU A 1 435 ? -16.628 -44.065 53.017 1.00 39.56 435 LEU A N 1
ATOM 3353 C CA . LEU A 1 435 ? -15.967 -44.127 54.327 1.00 39.56 435 LEU A CA 1
ATOM 3354 C C . LEU A 1 435 ? -14.492 -43.672 54.327 1.00 39.56 435 LEU A C 1
ATOM 3356 O O . LEU A 1 435 ? -13.832 -43.761 53.292 1.00 39.56 435 LEU A O 1
ATOM 3360 N N . PRO A 1 436 ? -13.933 -43.306 55.501 1.00 44.84 436 PRO A N 1
ATOM 3361 C CA . PRO A 1 436 ? -12.494 -43.214 55.723 1.00 44.84 436 PRO A CA 1
ATOM 3362 C C . PRO A 1 436 ? -11.929 -44.516 56.324 1.00 44.84 436 PRO A C 1
ATOM 3364 O O . PRO A 1 436 ? -12.562 -45.136 57.175 1.00 44.84 436 PRO A O 1
ATOM 3367 N N . ASN A 1 437 ? -10.703 -44.879 55.937 1.00 37.75 437 ASN A N 1
ATOM 3368 C CA . ASN A 1 437 ? -9.892 -45.885 56.627 1.00 37.75 437 ASN A CA 1
ATOM 3369 C C . ASN A 1 437 ? -8.694 -45.207 57.307 1.00 37.75 437 ASN A C 1
ATOM 3371 O O . ASN A 1 437 ? -7.976 -44.427 56.682 1.00 37.75 437 ASN A O 1
ATOM 3375 N N . GLN A 1 438 ? -8.500 -45.530 58.586 1.00 38.75 438 GLN A N 1
ATOM 3376 C CA . GLN A 1 438 ? -7.284 -45.298 59.365 1.00 38.75 438 GLN A CA 1
ATOM 3377 C C . GLN A 1 438 ? -6.424 -46.567 59.378 1.00 38.75 438 GLN A C 1
ATOM 3379 O O . GLN A 1 438 ? -6.982 -47.648 59.510 1.00 38.75 438 GLN A O 1
ATOM 3384 N N . THR A 1 439 ? -5.101 -46.391 59.353 1.00 36.78 439 THR A N 1
ATOM 3385 C CA . THR A 1 439 ? -4.067 -47.118 60.134 1.00 36.78 439 THR A CA 1
ATOM 3386 C C . THR A 1 439 ? -2.765 -46.325 59.945 1.00 36.78 439 THR A C 1
ATOM 3388 O O . THR A 1 439 ? -2.381 -46.062 58.810 1.00 36.78 439 THR A O 1
ATOM 3391 N N . GLU A 1 440 ? -2.282 -45.619 60.969 1.00 38.72 440 GLU A N 1
ATOM 3392 C CA . GLU A 1 440 ? -1.230 -46.024 61.928 1.00 38.72 440 GLU A CA 1
ATOM 3393 C C . GLU A 1 440 ? 0.210 -45.999 61.381 1.00 38.72 440 GLU A C 1
ATOM 3395 O O . GLU A 1 440 ? 0.517 -46.620 60.369 1.00 38.72 440 GLU A O 1
ATOM 3400 N N . GLY A 1 441 ? 1.105 -45.323 62.121 1.00 31.36 441 GLY A N 1
ATOM 3401 C CA . GLY A 1 441 ? 2.559 -45.491 62.007 1.00 31.36 441 GLY A CA 1
ATOM 3402 C C . GLY A 1 441 ? 3.404 -44.250 62.330 1.00 31.36 441 GLY A C 1
ATOM 3403 O O . GLY A 1 441 ? 3.674 -43.466 61.434 1.00 31.36 441 GLY A O 1
ATOM 3404 N N . SER A 1 442 ? 3.805 -44.116 63.608 1.00 34.38 442 SER A N 1
ATOM 3405 C CA . SER A 1 442 ? 5.063 -43.573 64.202 1.00 34.38 442 SER A CA 1
ATOM 3406 C C . SER A 1 442 ? 5.964 -42.612 63.372 1.00 34.38 442 SER A C 1
ATOM 3408 O O . SER A 1 442 ? 6.232 -42.879 62.213 1.00 34.38 442 SER A O 1
ATOM 3410 N N . ASN A 1 443 ? 6.647 -41.577 63.885 1.00 32.72 443 ASN A N 1
ATOM 3411 C CA . ASN A 1 443 ? 7.502 -41.561 65.077 1.00 32.72 443 ASN A CA 1
ATOM 3412 C C . ASN A 1 443 ? 8.094 -40.143 65.337 1.00 32.72 443 ASN A C 1
ATOM 3414 O O . ASN A 1 443 ? 8.477 -39.455 64.399 1.00 32.72 443 ASN A O 1
ATOM 3418 N N . ALA A 1 444 ? 8.226 -39.800 66.626 1.00 32.94 444 ALA A N 1
ATOM 3419 C CA . ALA A 1 444 ? 9.337 -39.118 67.325 1.00 32.94 444 ALA A CA 1
ATOM 3420 C C . ALA A 1 444 ? 9.931 -37.730 66.926 1.00 32.94 444 ALA A C 1
ATOM 3422 O O . ALA A 1 444 ? 10.459 -37.530 65.840 1.00 32.94 444 ALA A O 1
ATOM 3423 N N . GLY A 1 445 ? 10.054 -36.868 67.960 1.00 32.09 445 GLY A N 1
ATOM 3424 C CA . GLY A 1 445 ? 11.181 -35.932 68.200 1.00 32.09 445 GLY A CA 1
ATOM 3425 C C . GLY A 1 445 ? 10.831 -34.432 68.131 1.00 32.09 445 GLY A C 1
ATOM 3426 O O . GLY A 1 445 ? 10.840 -33.860 67.055 1.00 32.09 445 GLY A O 1
ATOM 3427 N N . ALA A 1 446 ? 10.380 -33.722 69.176 1.00 36.12 446 ALA A N 1
ATOM 3428 C CA . ALA A 1 446 ? 11.028 -33.313 70.438 1.00 36.12 446 ALA A CA 1
ATOM 3429 C C . ALA A 1 446 ? 12.310 -32.449 70.305 1.00 36.12 446 ALA A C 1
ATOM 3431 O O . ALA A 1 446 ? 13.388 -33.003 70.120 1.00 36.12 446 ALA A O 1
ATOM 3432 N N . LYS A 1 447 ? 12.211 -31.122 70.541 1.00 35.97 447 LYS A N 1
ATOM 3433 C CA . LYS A 1 447 ? 12.820 -30.371 71.682 1.00 35.97 447 LYS A CA 1
ATOM 3434 C C . LYS A 1 447 ? 12.927 -28.845 71.441 1.00 35.97 447 LYS A C 1
ATOM 3436 O O . LYS A 1 447 ? 13.445 -28.422 70.422 1.00 35.97 447 LYS A O 1
ATOM 3441 N N . ASN A 1 448 ? 12.462 -28.094 72.456 1.00 34.28 448 AS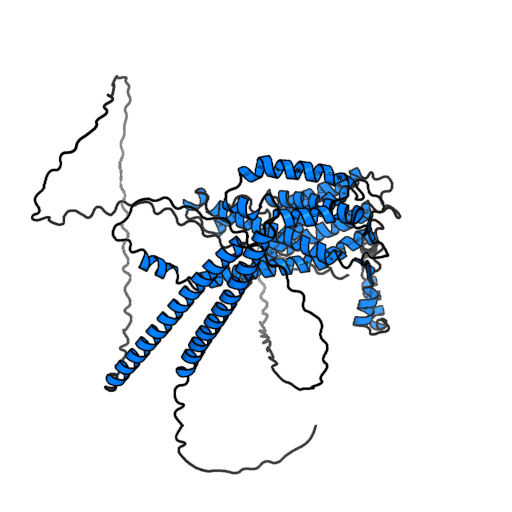N A N 1
ATOM 3442 C CA . ASN A 1 448 ? 13.060 -26.960 73.208 1.00 34.28 448 ASN A CA 1
ATOM 3443 C C . ASN A 1 448 ? 13.870 -25.876 72.456 1.00 34.28 448 ASN A C 1
ATOM 3445 O O . ASN A 1 448 ? 14.676 -26.192 71.601 1.00 34.28 448 ASN A O 1
ATOM 3449 N N . GLY A 1 449 ? 13.849 -24.581 72.790 1.00 32.50 449 GLY A N 1
ATOM 3450 C CA . GLY A 1 449 ? 13.397 -23.819 73.962 1.00 32.50 449 GLY A CA 1
ATOM 3451 C C . GLY A 1 449 ? 13.471 -22.307 73.633 1.00 32.50 449 GLY A C 1
ATOM 3452 O O . GLY A 1 449 ? 14.067 -21.920 72.638 1.00 32.50 449 GLY A O 1
ATOM 3453 N N . ALA A 1 450 ? 12.682 -21.451 74.283 1.00 35.34 450 ALA A N 1
ATOM 3454 C CA . ALA A 1 450 ? 13.035 -20.678 75.485 1.00 35.34 450 ALA A CA 1
ATOM 3455 C C . ALA A 1 450 ? 13.936 -19.436 75.252 1.00 35.34 450 ALA A C 1
ATOM 3457 O O . ALA A 1 450 ? 15.080 -19.555 74.835 1.00 35.34 450 ALA A O 1
ATOM 3458 N N . GLY A 1 451 ? 13.427 -18.262 75.665 1.00 32.56 451 GLY A N 1
ATOM 3459 C CA . GLY A 1 451 ? 14.182 -17.019 75.935 1.00 32.56 451 GLY A CA 1
ATOM 3460 C C . GLY A 1 451 ? 13.505 -15.771 75.343 1.00 32.56 451 GLY A C 1
ATOM 3461 O O . GLY A 1 451 ? 13.502 -15.615 74.134 1.00 32.56 451 GLY A O 1
ATOM 3462 N N . LYS A 1 452 ? 12.743 -14.953 76.101 1.00 37.41 452 LYS A N 1
ATOM 3463 C CA . LYS A 1 452 ? 13.177 -13.754 76.884 1.00 37.41 452 LYS A CA 1
ATOM 3464 C C . LYS A 1 452 ? 14.102 -12.823 76.062 1.00 37.41 452 LYS A C 1
ATOM 3466 O O . LYS A 1 452 ? 15.093 -13.303 75.549 1.00 37.41 452 LYS A O 1
ATOM 3471 N N . LYS A 1 453 ? 13.939 -11.495 75.956 1.00 36.12 453 LYS A N 1
ATOM 3472 C CA . LYS A 1 453 ? 13.361 -10.462 76.845 1.00 36.12 453 LYS A CA 1
ATOM 3473 C C . LYS A 1 453 ? 13.225 -9.118 76.075 1.00 36.12 453 LYS A C 1
ATOM 3475 O O . LYS A 1 453 ? 14.022 -8.863 75.187 1.00 36.12 453 LYS A O 1
ATOM 3480 N N . ALA A 1 454 ? 12.252 -8.300 76.500 1.00 39.28 454 ALA A N 1
ATOM 3481 C CA . ALA A 1 454 ? 12.175 -6.824 76.613 1.00 39.28 454 ALA A CA 1
ATOM 3482 C C . ALA A 1 454 ? 13.187 -5.899 75.891 1.00 39.28 454 ALA A C 1
ATOM 3484 O O . ALA A 1 454 ? 14.385 -6.118 75.996 1.00 39.28 454 ALA A O 1
ATOM 3485 N N . VAL A 1 455 ? 12.707 -4.751 75.377 1.00 34.56 455 VAL A N 1
ATOM 3486 C CA . VAL A 1 455 ? 12.919 -3.385 75.938 1.00 34.56 455 VAL A CA 1
ATOM 3487 C C . VAL A 1 455 ? 12.074 -2.347 75.171 1.00 34.56 455 VAL A C 1
ATOM 3489 O O . VAL A 1 455 ? 11.727 -2.543 74.011 1.00 34.56 455 VAL A O 1
ATOM 3492 N N . GLY A 1 456 ? 11.672 -1.295 75.894 1.00 33.09 456 GLY A N 1
ATOM 3493 C CA . GLY A 1 456 ? 10.684 -0.270 75.548 1.00 33.09 456 GLY A CA 1
ATOM 3494 C C . GLY A 1 456 ? 11.079 0.757 74.479 1.00 33.09 456 GLY A C 1
ATOM 3495 O O . GLY A 1 456 ? 12.199 0.794 73.981 1.00 33.09 456 GLY A O 1
ATOM 3496 N N . GLY A 1 457 ? 10.119 1.635 74.183 1.00 32.56 457 GLY A N 1
ATOM 3497 C CA . GLY A 1 457 ? 10.288 2.770 73.280 1.00 32.56 457 GLY A CA 1
ATOM 3498 C C . GLY A 1 457 ? 8.978 3.519 73.072 1.00 32.56 457 GLY A C 1
ATOM 3499 O O . GLY A 1 457 ? 8.327 3.355 72.048 1.00 32.56 457 GLY A O 1
ATOM 3500 N N . ALA A 1 458 ? 8.574 4.311 74.066 1.00 39.53 458 ALA A N 1
ATOM 3501 C CA . ALA A 1 458 ? 7.504 5.293 73.934 1.00 39.53 458 ALA A CA 1
ATOM 3502 C C . ALA A 1 458 ? 7.893 6.365 72.901 1.00 39.53 458 ALA A C 1
ATOM 3504 O O . ALA A 1 458 ? 9.032 6.838 72.910 1.00 39.53 458 ALA A O 1
ATOM 3505 N N . LYS A 1 459 ? 6.957 6.784 72.041 1.00 38.25 459 LYS A N 1
ATOM 3506 C CA . LYS A 1 459 ? 7.079 8.063 71.337 1.00 38.25 459 LYS A CA 1
ATOM 3507 C C . LYS A 1 459 ? 5.720 8.693 71.065 1.00 38.25 459 LYS A C 1
ATOM 3509 O O . LYS A 1 459 ? 4.774 8.036 70.641 1.00 38.25 459 LYS A O 1
ATOM 3514 N N . GLU A 1 460 ? 5.686 9.971 71.399 1.00 33.88 460 GLU A N 1
ATOM 3515 C CA . GLU A 1 460 ? 4.547 10.861 71.521 1.00 33.88 460 GLU A CA 1
ATOM 3516 C C . GLU A 1 460 ? 3.903 11.240 70.184 1.00 33.88 460 GLU A C 1
ATOM 3518 O O . GLU A 1 460 ? 4.522 11.258 69.119 1.00 33.88 460 GLU A O 1
ATOM 3523 N N . VAL A 1 461 ? 2.627 11.590 70.307 1.00 42.78 461 VAL A N 1
ATOM 3524 C CA . VAL A 1 461 ? 1.736 12.183 69.310 1.00 42.78 461 VAL A CA 1
ATOM 3525 C C . VAL A 1 461 ? 2.061 13.671 69.132 1.00 42.78 461 VAL A C 1
ATOM 3527 O O . VAL A 1 461 ? 2.256 14.357 70.135 1.00 42.78 461 VAL A O 1
ATOM 3530 N N . PRO A 1 462 ? 1.945 14.227 67.912 1.00 47.09 462 PRO A N 1
ATOM 3531 C CA . PRO A 1 462 ? 1.531 15.612 67.764 1.00 47.09 462 PRO A CA 1
ATOM 3532 C C . PRO A 1 462 ? 0.177 15.725 67.055 1.00 47.09 462 PRO A C 1
ATOM 3534 O O . PRO A 1 462 ? -0.032 15.281 65.926 1.00 47.09 462 PRO A O 1
ATOM 3537 N N . SER A 1 463 ? -0.733 16.380 67.771 1.00 37.38 463 SER A N 1
ATOM 3538 C CA . SER A 1 463 ? -2.004 16.923 67.304 1.00 37.38 463 SER A CA 1
ATOM 3539 C C . SER A 1 463 ? -1.757 17.973 66.212 1.00 37.38 463 SER A C 1
ATOM 3541 O O . SER A 1 463 ? -0.956 18.887 66.412 1.00 37.38 463 SER A O 1
ATOM 3543 N N . THR A 1 464 ? -2.478 17.893 65.091 1.00 37.88 464 THR A N 1
ATOM 3544 C CA . THR A 1 464 ? -2.561 18.982 64.106 1.00 37.88 464 THR A CA 1
ATOM 3545 C C . THR A 1 464 ? -3.979 19.539 64.058 1.00 37.88 464 THR A C 1
ATOM 3547 O O . THR A 1 464 ? -4.964 18.823 63.892 1.00 37.88 464 THR A O 1
ATOM 3550 N N . ALA A 1 465 ? -4.048 20.850 64.275 1.00 35.66 465 ALA A N 1
ATOM 3551 C CA . ALA A 1 465 ? -5.248 21.649 64.419 1.00 35.66 465 ALA A CA 1
ATOM 3552 C C . ALA A 1 465 ? -5.975 21.864 63.082 1.00 35.66 465 ALA A C 1
ATOM 3554 O O . ALA A 1 465 ? -5.369 22.209 62.065 1.00 35.66 465 ALA A O 1
ATOM 3555 N N . ALA A 1 466 ? -7.299 21.716 63.117 1.00 37.25 466 ALA A N 1
ATOM 3556 C CA . ALA A 1 466 ? -8.207 22.056 62.034 1.00 37.25 466 ALA A CA 1
ATOM 3557 C C . ALA A 1 466 ? -8.380 23.582 61.931 1.00 37.25 466 ALA A C 1
ATOM 3559 O O . ALA A 1 466 ? -8.710 24.255 62.906 1.00 37.25 466 ALA A O 1
ATOM 3560 N N . LYS A 1 467 ? -8.172 24.126 60.728 1.00 43.19 467 LYS A N 1
ATOM 3561 C CA . LYS A 1 467 ? -8.345 25.546 60.400 1.00 43.19 467 LYS A CA 1
ATOM 3562 C C . LYS A 1 467 ? -9.715 25.744 59.746 1.00 43.19 467 LYS A C 1
ATOM 3564 O O . LYS A 1 467 ? -9.973 25.212 58.668 1.00 43.19 467 LYS A O 1
ATOM 3569 N N . ALA A 1 468 ? -10.588 26.490 60.418 1.00 35.81 468 ALA A N 1
ATOM 3570 C CA . ALA A 1 468 ? -11.928 26.841 59.956 1.00 35.81 468 ALA A CA 1
ATOM 3571 C C . ALA A 1 468 ? -11.892 27.746 58.706 1.00 35.81 468 ALA A C 1
ATOM 3573 O O . ALA A 1 468 ? -11.078 28.666 58.613 1.00 35.81 468 ALA A O 1
ATOM 3574 N N . ARG A 1 469 ? -12.802 27.491 57.756 1.00 38.59 469 ARG A N 1
ATOM 3575 C CA . ARG A 1 469 ? -13.139 28.368 56.619 1.00 38.59 469 ARG A CA 1
ATOM 3576 C C . ARG A 1 469 ? -14.439 29.126 56.940 1.00 38.59 469 ARG A C 1
ATOM 3578 O O . ARG A 1 469 ? -15.356 28.492 57.455 1.00 38.59 469 ARG A O 1
ATOM 3585 N N . PRO A 1 470 ? -14.561 30.424 56.611 1.00 44.72 470 PRO A N 1
ATOM 3586 C CA . PRO A 1 470 ? -15.800 31.168 56.805 1.00 44.72 470 PRO A CA 1
ATOM 3587 C C . PRO A 1 470 ? -16.809 30.886 55.681 1.00 44.72 470 PRO A C 1
ATOM 3589 O O . PRO A 1 470 ? -16.462 30.853 54.499 1.00 44.72 470 PRO A O 1
ATOM 3592 N N . SER A 1 471 ? -18.068 30.691 56.067 1.00 35.69 471 SER A N 1
ATOM 3593 C CA . SER A 1 471 ? -19.240 30.602 55.197 1.00 35.69 471 SER A CA 1
ATOM 3594 C C . SER A 1 471 ? -19.680 31.999 54.748 1.00 35.69 471 SER A C 1
ATOM 3596 O O . SER A 1 471 ? -20.030 32.828 55.586 1.00 35.69 471 SER A O 1
ATOM 3598 N N . ALA A 1 472 ? -19.689 32.252 53.439 1.00 37.69 472 ALA A N 1
ATOM 3599 C CA . ALA A 1 472 ? -20.302 33.440 52.853 1.00 37.69 472 ALA A CA 1
ATOM 3600 C C . ALA A 1 472 ? -21.815 33.213 52.689 1.00 37.69 472 ALA A C 1
ATOM 3602 O O . ALA A 1 472 ? -22.237 32.276 52.011 1.00 37.69 472 ALA A O 1
ATOM 3603 N N . SER A 1 473 ? -22.623 34.060 53.322 1.00 36.94 473 SER A N 1
ATOM 3604 C CA . SER A 1 473 ? -24.074 34.119 53.160 1.00 36.94 473 SER A CA 1
ATOM 3605 C C . SER A 1 473 ? -24.426 34.839 51.854 1.00 36.94 473 SER A C 1
ATOM 3607 O O . SER A 1 473 ? -24.185 36.034 51.696 1.00 36.94 473 SER A O 1
ATOM 3609 N N . VAL A 1 474 ? -25.005 34.108 50.900 1.00 43.06 474 VAL A N 1
ATOM 3610 C CA . VAL A 1 474 ? -25.597 34.682 49.685 1.00 43.06 474 VAL A CA 1
ATOM 3611 C C . VAL A 1 474 ? -27.048 35.049 49.992 1.00 43.06 474 VAL A C 1
ATOM 3613 O O . VAL A 1 474 ? -27.872 34.185 50.278 1.00 43.06 474 VAL A O 1
ATOM 3616 N N . SER A 1 475 ? -27.336 36.349 49.953 1.00 38.38 475 SER A N 1
ATOM 3617 C CA . SER A 1 475 ? -28.681 36.924 50.019 1.00 38.38 475 SER A CA 1
ATOM 3618 C C . SER A 1 475 ? -29.465 36.550 48.755 1.00 38.38 475 SER A C 1
ATOM 3620 O O . SER A 1 475 ? -29.112 36.966 47.651 1.00 38.38 475 SER A O 1
ATOM 3622 N N . VAL A 1 476 ? -30.509 35.734 48.913 1.00 43.97 476 VAL A N 1
ATOM 3623 C CA . VAL A 1 476 ? -31.454 35.372 47.848 1.00 43.97 476 VAL A CA 1
ATOM 3624 C C . VAL A 1 476 ? -32.611 36.369 47.889 1.00 43.97 476 VAL A C 1
ATOM 3626 O O . VAL A 1 476 ? -33.372 36.403 48.854 1.00 43.97 476 VAL A O 1
ATOM 3629 N N . LYS A 1 477 ? -32.736 37.196 46.844 1.00 46.88 477 LYS A N 1
ATOM 3630 C CA . LYS A 1 477 ? -33.921 38.037 46.617 1.00 46.88 477 LYS A CA 1
ATOM 3631 C C . LYS A 1 477 ? -35.132 37.138 46.314 1.00 46.88 477 LYS A C 1
ATOM 3633 O O . LYS A 1 477 ? -34.980 36.216 45.510 1.00 46.88 477 LYS A O 1
ATOM 3638 N N . PRO A 1 478 ? -36.314 37.393 46.903 1.00 52.88 478 PRO A N 1
ATOM 3639 C CA . PRO A 1 478 ? -37.519 36.647 46.561 1.00 52.88 478 PRO A CA 1
ATOM 3640 C C . PRO A 1 478 ? -37.914 36.923 45.099 1.00 52.88 478 PRO A C 1
ATOM 3642 O O . PRO A 1 478 ? -37.779 38.063 44.640 1.00 52.88 478 PRO A O 1
ATOM 3645 N N . PRO A 1 479 ? -38.351 35.895 44.348 1.00 53.16 479 PRO A N 1
ATOM 3646 C CA . PRO A 1 479 ? -38.825 36.073 42.985 1.00 53.16 479 PRO A CA 1
ATOM 3647 C C . PRO A 1 479 ? -40.121 36.901 42.981 1.00 53.16 479 PRO A C 1
ATOM 3649 O O . PRO A 1 479 ? -40.905 36.796 43.926 1.00 53.16 479 PRO A O 1
ATOM 3652 N N . PRO A 1 480 ? -40.347 37.722 41.943 1.00 55.69 480 PRO A N 1
ATOM 3653 C CA . PRO A 1 480 ? -41.588 38.467 41.802 1.00 55.69 480 PRO A CA 1
ATOM 3654 C C . PRO A 1 480 ? -42.774 37.498 41.703 1.00 55.69 480 PRO A C 1
ATOM 3656 O O . PRO A 1 480 ? -42.755 36.559 40.906 1.00 55.69 480 PRO A O 1
ATOM 3659 N N . GLU A 1 481 ? -43.782 37.729 42.544 1.00 58.59 481 GLU A N 1
ATOM 3660 C CA . GLU A 1 481 ? -45.124 37.166 42.408 1.00 58.59 481 GLU A CA 1
ATOM 3661 C C . GLU A 1 481 ? -45.775 37.778 41.173 1.00 58.59 481 GLU A C 1
ATOM 3663 O O . GLU A 1 481 ? -46.478 38.778 41.258 1.00 58.59 481 GLU A O 1
ATOM 3668 N N . ASP A 1 482 ? -45.521 37.194 40.012 1.00 56.44 482 ASP A N 1
ATOM 3669 C CA . ASP A 1 482 ? -46.501 37.242 38.943 1.00 56.44 482 ASP A CA 1
ATOM 3670 C C . ASP A 1 482 ? -46.323 36.041 38.014 1.00 56.44 482 ASP A C 1
ATOM 3672 O O . ASP A 1 482 ? -45.220 35.512 37.855 1.00 56.44 482 ASP A O 1
ATOM 3676 N N . ASP A 1 483 ? -47.428 35.639 37.386 1.00 59.97 483 ASP A N 1
ATOM 3677 C CA . ASP A 1 483 ? -47.466 34.790 36.192 1.00 59.97 483 ASP A CA 1
ATOM 3678 C C . ASP A 1 483 ? -47.503 33.247 36.337 1.00 59.97 483 ASP A C 1
ATOM 3680 O O . ASP A 1 483 ? -47.095 32.475 35.463 1.00 59.97 483 ASP A O 1
ATOM 3684 N N . GLY A 1 484 ? -48.157 32.737 37.388 1.00 61.47 484 GLY A N 1
ATOM 3685 C CA . GLY A 1 484 ? -48.552 31.316 37.455 1.00 61.47 484 GLY A CA 1
ATOM 3686 C C . GLY A 1 484 ? -49.418 30.848 36.266 1.00 61.47 484 GLY A C 1
ATOM 3687 O O . GLY A 1 484 ? -49.379 29.675 35.887 1.00 61.47 484 GLY A O 1
ATOM 3688 N N . VAL A 1 485 ? -50.160 31.763 35.633 1.00 70.38 485 VAL A N 1
ATOM 3689 C CA . VAL A 1 485 ? -51.031 31.475 34.480 1.00 70.38 485 VAL A CA 1
ATOM 3690 C C . VAL A 1 485 ? -50.230 31.300 33.187 1.00 70.38 485 VAL A C 1
ATOM 3692 O O . VAL A 1 485 ? -50.487 30.348 32.445 1.00 70.38 485 VAL A O 1
ATOM 3695 N N . THR A 1 486 ? -49.223 32.137 32.922 1.00 73.25 486 THR A N 1
ATOM 3696 C CA . THR A 1 486 ? -48.382 31.996 31.720 1.00 73.25 486 THR A CA 1
ATOM 3697 C C . THR A 1 486 ? -47.526 30.738 31.785 1.00 73.25 486 THR A C 1
ATOM 3699 O O . THR A 1 486 ? -47.369 30.066 30.767 1.00 73.25 486 THR A O 1
ATOM 3702 N N . ARG A 1 487 ? -47.082 30.319 32.978 1.00 75.50 487 ARG A N 1
ATOM 3703 C CA . ARG A 1 487 ? -46.342 29.056 33.153 1.00 75.50 487 ARG A CA 1
ATOM 3704 C C . ARG A 1 487 ? -47.175 27.808 32.843 1.00 75.50 487 ARG A C 1
ATOM 3706 O O . ARG A 1 487 ? -46.666 26.847 32.270 1.00 75.50 487 ARG A O 1
ATOM 3713 N N . VAL A 1 488 ? -48.459 27.798 33.201 1.00 79.38 488 VAL A N 1
ATOM 3714 C CA . VAL A 1 488 ? -49.353 26.676 32.859 1.00 79.38 488 VAL A CA 1
ATOM 3715 C C . VAL A 1 488 ? -49.662 26.667 31.360 1.00 79.38 488 VAL A C 1
ATOM 3717 O O . VAL A 1 488 ? -49.745 25.598 30.755 1.00 79.38 488 VAL A O 1
ATOM 3720 N N . GLN A 1 489 ? -49.797 27.840 30.737 1.00 81.25 489 GLN A N 1
ATOM 3721 C CA . GLN A 1 489 ? -50.008 27.945 29.293 1.00 81.25 489 GLN A CA 1
ATOM 3722 C C . GLN A 1 489 ? -48.776 27.510 28.488 1.00 81.25 489 GLN A C 1
ATOM 3724 O O . GLN A 1 489 ? -48.937 26.807 27.491 1.00 81.25 489 GLN A O 1
ATOM 3729 N N . THR A 1 490 ? -47.560 27.852 28.923 1.00 79.69 490 THR A N 1
ATOM 3730 C CA . THR A 1 490 ? -46.327 27.381 28.271 1.00 79.69 490 THR A CA 1
ATOM 3731 C C . THR A 1 490 ? -46.164 25.872 28.407 1.00 79.69 490 THR A C 1
ATOM 3733 O O . THR A 1 490 ? -45.919 25.210 27.404 1.00 79.69 490 THR A O 1
ATOM 3736 N N . MET A 1 491 ? -46.427 25.299 29.589 1.00 76.81 491 MET A N 1
ATOM 3737 C CA . MET A 1 491 ? -46.406 23.841 29.774 1.00 76.81 491 MET A CA 1
ATOM 3738 C C . MET A 1 491 ? -47.444 23.111 28.911 1.00 76.81 491 MET A C 1
ATOM 3740 O O . MET A 1 491 ? -47.166 22.026 28.406 1.00 76.81 491 MET A O 1
ATOM 3744 N N . ARG A 1 492 ? -48.644 23.679 28.714 1.00 86.06 492 ARG A N 1
ATOM 3745 C CA . ARG A 1 492 ? -49.646 23.086 27.809 1.00 86.06 492 ARG A CA 1
ATOM 3746 C C . ARG A 1 492 ? -49.177 23.090 26.356 1.00 86.06 492 ARG A C 1
ATOM 3748 O O . ARG A 1 492 ? -49.285 22.055 25.707 1.00 86.06 492 ARG A O 1
ATOM 3755 N N . LYS A 1 493 ? -48.613 24.206 25.879 1.00 84.44 493 LYS A N 1
ATOM 3756 C CA . LYS A 1 493 ? -48.046 24.300 24.524 1.00 84.44 493 LYS A CA 1
ATOM 3757 C C . LYS A 1 493 ? -46.891 23.319 24.322 1.00 84.44 493 LYS A C 1
ATOM 3759 O O . LYS A 1 493 ? -46.841 22.637 23.306 1.00 84.44 493 LYS A O 1
ATOM 3764 N N . GLU A 1 494 ? -46.015 23.183 25.315 1.00 81.06 494 GLU A N 1
ATOM 3765 C CA . GLU A 1 494 ? -44.902 22.231 25.274 1.00 81.06 494 GLU A CA 1
ATOM 3766 C C . GLU A 1 494 ? -45.399 20.774 25.235 1.00 81.06 494 GLU A C 1
ATOM 3768 O O . GLU A 1 494 ? -44.905 19.969 24.448 1.00 81.06 494 GLU A O 1
ATOM 3773 N N . LEU A 1 495 ? -46.442 20.433 26.002 1.00 87.06 495 LEU A N 1
ATOM 3774 C CA . LEU A 1 495 ? -47.067 19.105 25.955 1.00 87.06 495 LEU A CA 1
ATOM 3775 C C . LEU A 1 495 ? -47.757 18.811 24.616 1.00 87.06 495 LEU A C 1
ATOM 3777 O O . LEU A 1 495 ? -47.708 17.675 24.141 1.00 87.06 495 LEU A O 1
ATOM 3781 N N . GLU A 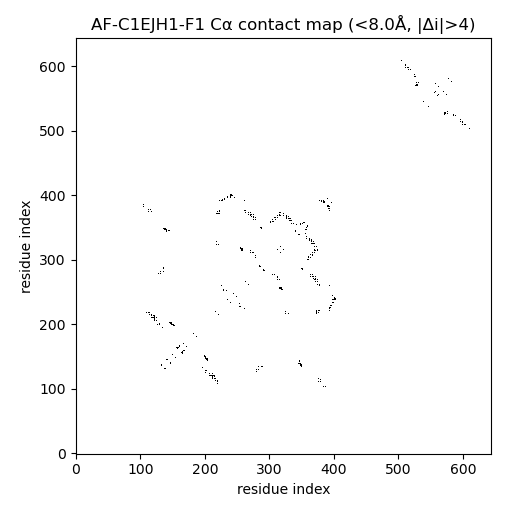1 496 ? -48.414 19.800 24.010 1.00 87.12 496 GLU A N 1
ATOM 3782 C CA . GLU A 1 496 ? -49.017 19.667 22.679 1.00 87.12 496 GLU A CA 1
ATOM 3783 C C . GLU A 1 496 ? -47.946 19.459 21.604 1.00 87.12 496 GLU A C 1
ATOM 3785 O O . GLU A 1 496 ? -48.072 18.548 20.782 1.00 87.12 496 GLU A O 1
ATOM 3790 N N . TRP A 1 497 ? -46.847 20.209 21.680 1.00 85.31 497 TRP A N 1
ATOM 3791 C CA . TRP A 1 497 ? -45.691 20.042 20.804 1.00 85.31 497 TRP A CA 1
ATOM 3792 C C . TRP A 1 497 ? -45.044 18.656 20.952 1.00 85.31 497 TRP A C 1
ATOM 3794 O O . TRP A 1 497 ? -44.835 17.958 19.959 1.00 85.31 497 TRP A O 1
ATOM 3804 N N . MET A 1 498 ? -44.826 18.183 22.186 1.00 78.94 498 MET A N 1
ATOM 3805 C CA . MET A 1 498 ? -44.299 16.833 22.433 1.00 78.94 498 MET A CA 1
ATOM 3806 C C . MET A 1 498 ? -45.217 15.736 21.877 1.00 78.94 498 MET A C 1
ATOM 3808 O O . MET A 1 498 ? -44.732 14.739 21.340 1.00 78.94 498 MET A O 1
ATOM 3812 N N . ARG A 1 499 ? -46.544 15.903 21.974 1.00 90.38 499 ARG A N 1
ATOM 3813 C CA . ARG A 1 499 ? -47.502 14.968 21.358 1.00 90.38 499 ARG A CA 1
ATOM 3814 C C . ARG A 1 499 ? -47.420 14.995 19.832 1.00 90.38 499 ARG A C 1
ATOM 3816 O O . ARG A 1 499 ? -47.498 13.930 19.224 1.00 90.38 499 ARG A O 1
ATOM 3823 N N . SER A 1 500 ? -47.235 16.170 19.229 1.00 88.25 500 SER A N 1
ATOM 3824 C CA . SER A 1 500 ? -47.041 16.309 17.780 1.00 88.25 500 SER A CA 1
ATOM 3825 C C . SER A 1 500 ? -45.800 15.549 17.310 1.00 88.25 500 SER A C 1
ATOM 3827 O O . SER A 1 500 ? -45.904 14.685 16.440 1.00 88.25 500 SER A O 1
ATOM 3829 N N . LEU A 1 501 ? -44.655 15.763 17.965 1.00 84.19 501 LEU A N 1
ATOM 3830 C CA . LEU A 1 501 ? -43.417 15.039 17.661 1.00 84.19 501 LEU A CA 1
ATOM 3831 C C . LEU A 1 501 ? -43.563 13.525 17.830 1.00 84.19 501 LEU A C 1
ATOM 3833 O O . LEU A 1 501 ? -43.064 12.749 17.015 1.00 84.19 501 LEU A O 1
ATOM 3837 N N . GLN A 1 502 ? -44.263 13.079 18.875 1.00 92.31 502 GLN A N 1
ATOM 3838 C CA . GLN A 1 502 ? -44.491 11.653 19.091 1.00 92.31 502 GLN A CA 1
ATOM 3839 C C . GLN A 1 502 ? -45.304 11.024 17.948 1.00 92.31 502 GLN A C 1
ATOM 3841 O O . GLN A 1 502 ? -45.020 9.891 17.550 1.00 92.31 502 GLN A O 1
ATOM 3846 N N . ASN A 1 503 ? -46.287 11.746 17.405 1.00 91.12 503 ASN A N 1
ATOM 3847 C CA . ASN A 1 503 ? -47.062 11.290 16.251 1.00 91.12 503 ASN A CA 1
ATOM 3848 C C . ASN A 1 503 ? -46.193 11.211 14.988 1.00 91.12 503 ASN A C 1
ATOM 3850 O O . ASN A 1 503 ? -46.236 10.201 14.292 1.00 91.12 503 ASN A O 1
ATOM 3854 N N . GLU A 1 504 ? -45.332 12.198 14.739 1.00 89.75 504 GLU A N 1
ATOM 3855 C CA . GLU A 1 504 ? -44.408 12.184 13.594 1.00 89.75 504 GLU A CA 1
ATOM 3856 C C . GLU A 1 504 ? -43.388 11.040 13.675 1.00 89.75 504 GLU A C 1
ATOM 3858 O O . GLU A 1 504 ? -43.092 10.381 12.675 1.00 89.75 504 GLU A O 1
ATOM 3863 N N . ILE A 1 505 ? -42.885 10.734 14.876 1.00 86.75 505 ILE A N 1
ATOM 3864 C CA . ILE A 1 505 ? -42.017 9.570 15.099 1.00 86.75 505 ILE A CA 1
ATOM 3865 C C . ILE A 1 505 ? -42.764 8.271 14.772 1.00 86.75 505 ILE A C 1
ATOM 3867 O O . ILE A 1 505 ? -42.194 7.376 14.139 1.00 86.75 505 ILE A O 1
ATOM 3871 N N . ASN A 1 506 ? -44.031 8.154 15.175 1.00 90.31 506 ASN A N 1
ATOM 3872 C CA . ASN A 1 506 ? -44.850 6.982 14.868 1.00 90.31 506 ASN A CA 1
ATOM 3873 C C . ASN A 1 506 ? -45.094 6.843 13.351 1.00 90.31 506 ASN A C 1
ATOM 3875 O O . ASN A 1 506 ? -44.968 5.734 12.823 1.00 90.31 506 ASN A O 1
ATOM 3879 N N . ASP A 1 507 ? -45.347 7.950 12.644 1.00 89.50 507 ASP A N 1
ATOM 3880 C CA . ASP A 1 507 ? -45.490 7.984 11.180 1.00 89.50 507 ASP A CA 1
ATOM 3881 C C . ASP A 1 507 ? -44.205 7.506 10.483 1.00 89.50 507 ASP A C 1
ATOM 3883 O O . ASP A 1 507 ? -44.240 6.636 9.608 1.00 89.50 507 ASP A O 1
ATOM 3887 N N . LEU A 1 508 ? -43.039 7.998 10.916 1.00 87.94 508 LEU A N 1
ATOM 3888 C CA . LEU A 1 508 ? -41.742 7.575 10.378 1.00 87.94 508 LEU A CA 1
ATOM 3889 C C . LEU A 1 508 ? -41.465 6.086 10.625 1.00 87.94 508 LEU A C 1
ATOM 3891 O O . LEU A 1 508 ? -40.919 5.396 9.758 1.00 87.94 508 LEU A O 1
ATOM 3895 N N . GLN A 1 509 ? -41.859 5.553 11.785 1.00 88.94 509 GLN A N 1
ATOM 3896 C CA . GLN A 1 509 ? -41.745 4.121 12.063 1.00 88.94 509 GLN A CA 1
ATOM 3897 C C . GLN A 1 509 ? -42.668 3.282 11.170 1.00 88.94 509 GLN A C 1
ATOM 3899 O O . GLN A 1 509 ? -42.258 2.210 10.714 1.00 88.94 509 GLN A O 1
ATOM 3904 N N . ALA A 1 510 ? -43.886 3.753 10.891 1.00 90.62 510 ALA A N 1
ATOM 3905 C CA . ALA A 1 510 ? -44.803 3.091 9.966 1.00 90.62 510 ALA A CA 1
ATOM 3906 C C . ALA A 1 510 ? -44.247 3.081 8.530 1.00 90.62 510 ALA A C 1
ATOM 3908 O O . ALA A 1 510 ? -44.223 2.027 7.887 1.00 90.62 510 ALA A O 1
ATOM 3909 N N . LEU A 1 511 ? -43.700 4.211 8.068 1.00 90.25 511 LEU A N 1
ATOM 3910 C CA . LEU A 1 511 ? -43.027 4.335 6.770 1.00 90.25 511 LEU A CA 1
ATOM 3911 C C . LEU A 1 511 ? -41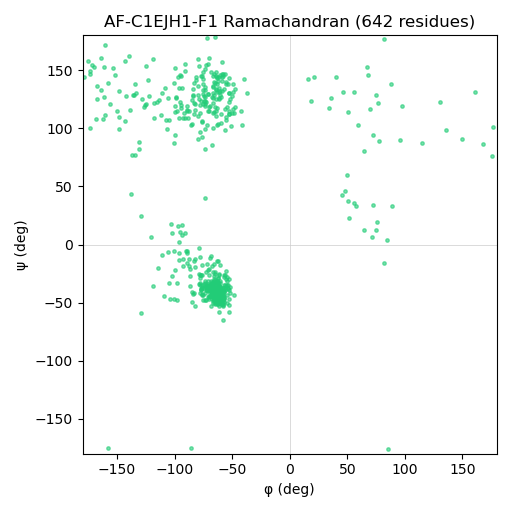.826 3.396 6.648 1.00 90.25 511 LEU A C 1
ATOM 3913 O O . LEU A 1 511 ? -41.658 2.723 5.630 1.00 90.25 511 LEU A O 1
ATOM 3917 N N . LYS A 1 512 ? -41.014 3.284 7.705 1.00 90.88 512 LYS A N 1
ATOM 3918 C CA . LYS A 1 512 ? -39.887 2.346 7.742 1.00 90.88 512 LYS A CA 1
ATOM 3919 C C . LYS A 1 512 ? -40.347 0.897 7.564 1.00 90.88 512 LYS A C 1
ATOM 3921 O O . LYS A 1 512 ? -39.769 0.180 6.751 1.00 90.88 512 LYS A O 1
ATOM 3926 N N . ARG A 1 513 ? -41.396 0.472 8.278 1.00 91.50 513 ARG A N 1
ATOM 3927 C CA . ARG A 1 513 ? -41.949 -0.890 8.147 1.00 91.50 513 ARG A CA 1
ATOM 3928 C C . ARG A 1 513 ? -42.490 -1.150 6.738 1.00 91.50 513 ARG A C 1
ATOM 3930 O O . ARG A 1 513 ? -42.261 -2.228 6.198 1.00 91.50 513 ARG A O 1
ATOM 3937 N N . ARG A 1 514 ? -43.149 -0.161 6.119 1.00 92.38 514 ARG A N 1
ATOM 3938 C CA . ARG A 1 514 ? -43.588 -0.238 4.713 1.00 92.38 514 ARG A CA 1
ATOM 3939 C C . ARG A 1 514 ? -42.409 -0.389 3.749 1.00 92.38 514 ARG A C 1
ATOM 3941 O O . ARG A 1 514 ? -42.451 -1.249 2.878 1.00 92.38 514 ARG A O 1
ATOM 3948 N N . LEU A 1 515 ? -41.332 0.380 3.925 1.00 88.56 515 LEU A N 1
ATOM 3949 C CA . LEU A 1 515 ? -40.118 0.252 3.106 1.00 88.56 515 LEU A CA 1
ATOM 3950 C C . LEU A 1 515 ? -39.439 -1.113 3.259 1.00 88.56 515 LEU A C 1
ATOM 3952 O O . LEU A 1 515 ? -38.949 -1.665 2.275 1.00 88.56 515 LEU A O 1
ATOM 3956 N N . GLU A 1 516 ? -39.404 -1.662 4.472 1.00 85.44 516 GLU A N 1
ATOM 3957 C CA . GLU A 1 516 ? -38.879 -3.008 4.725 1.00 85.44 516 GLU A CA 1
ATOM 3958 C C . GLU A 1 516 ? -39.730 -4.076 4.018 1.00 85.44 516 GLU A C 1
ATOM 3960 O O . GLU A 1 516 ? -39.175 -4.920 3.315 1.00 85.44 516 GLU A O 1
ATOM 3965 N N . ALA A 1 517 ? -41.061 -3.973 4.086 1.00 89.25 517 ALA A N 1
ATOM 3966 C CA . ALA A 1 517 ? -41.970 -4.862 3.361 1.00 89.25 517 ALA A CA 1
ATOM 3967 C C . ALA A 1 517 ? -41.811 -4.750 1.831 1.00 89.25 517 ALA A C 1
ATOM 3969 O O . ALA A 1 517 ? -41.714 -5.767 1.143 1.00 89.25 517 ALA A O 1
ATOM 3970 N N . LEU A 1 518 ? -41.700 -3.527 1.298 1.00 87.81 518 LEU A N 1
ATOM 3971 C CA . LEU A 1 518 ? -41.438 -3.273 -0.124 1.00 87.81 518 LEU A CA 1
ATOM 3972 C C . LEU A 1 518 ? -40.108 -3.866 -0.582 1.00 87.81 518 LEU A C 1
ATOM 3974 O O . LEU A 1 518 ? -40.017 -4.440 -1.667 1.00 87.81 518 LEU A O 1
ATOM 3978 N N . ARG A 1 519 ? -39.066 -3.737 0.242 1.00 86.38 519 ARG A N 1
ATOM 3979 C CA . ARG A 1 519 ? -37.754 -4.324 -0.030 1.00 86.38 519 ARG A CA 1
ATOM 3980 C C . ARG A 1 519 ? -37.843 -5.845 -0.097 1.00 86.38 519 ARG A C 1
ATOM 3982 O O . ARG A 1 519 ? -37.242 -6.440 -0.990 1.00 86.38 519 ARG A O 1
ATOM 3989 N N . ASP A 1 520 ? -38.557 -6.471 0.828 1.00 84.62 520 ASP A N 1
ATOM 3990 C CA . ASP A 1 520 ? -38.709 -7.924 0.854 1.00 84.62 520 ASP A CA 1
ATOM 3991 C C . ASP A 1 520 ? -39.527 -8.430 -0.340 1.00 84.62 520 ASP A C 1
ATOM 3993 O O . ASP A 1 520 ? -39.083 -9.357 -1.020 1.00 84.62 520 ASP A O 1
ATOM 3997 N N . ALA A 1 521 ? -40.620 -7.748 -0.691 1.00 86.06 521 ALA A N 1
ATOM 3998 C CA . ALA A 1 521 ? -41.404 -8.047 -1.888 1.00 86.06 521 ALA A CA 1
ATOM 3999 C C . ALA A 1 521 ? -40.595 -7.847 -3.186 1.00 86.06 521 ALA A C 1
ATOM 4001 O O . ALA A 1 521 ? -40.654 -8.671 -4.099 1.00 86.06 521 ALA A O 1
ATOM 4002 N N . ALA A 1 522 ? -39.768 -6.799 -3.266 1.00 82.88 522 ALA A N 1
ATOM 4003 C CA . ALA A 1 522 ? -38.879 -6.572 -4.407 1.00 82.88 522 ALA A CA 1
ATOM 4004 C C . ALA A 1 522 ? -37.791 -7.651 -4.521 1.00 82.88 522 ALA A C 1
ATOM 4006 O O . ALA A 1 522 ? -37.466 -8.091 -5.623 1.00 82.88 522 ALA A O 1
ATOM 4007 N N . ASN A 1 523 ? -37.246 -8.106 -3.389 1.00 76.44 523 ASN A N 1
ATOM 4008 C CA . ASN A 1 523 ? -36.286 -9.209 -3.355 1.00 76.44 523 ASN A CA 1
ATOM 4009 C C . ASN A 1 523 ? -36.912 -10.540 -3.794 1.00 76.44 523 ASN A C 1
ATOM 4011 O O . ASN A 1 523 ? -36.206 -11.382 -4.346 1.00 76.44 523 ASN A O 1
ATOM 4015 N N . GLU A 1 524 ? -38.202 -10.744 -3.531 1.00 82.81 524 GLU A N 1
ATOM 4016 C CA . GLU A 1 524 ? -38.950 -11.922 -3.975 1.00 82.81 524 GLU A CA 1
ATOM 4017 C C . GLU A 1 524 ? -39.303 -11.852 -5.470 1.00 82.81 524 GLU A C 1
ATOM 4019 O O . GLU A 1 524 ? -39.216 -12.857 -6.175 1.00 82.81 524 GLU A O 1
ATOM 4024 N N . ALA A 1 525 ? -39.610 -10.657 -5.981 1.00 80.44 525 ALA A N 1
ATOM 4025 C CA . ALA A 1 525 ? -39.907 -10.421 -7.394 1.00 80.44 525 ALA A CA 1
ATOM 4026 C C . ALA A 1 525 ? -38.658 -10.356 -8.301 1.00 80.44 525 ALA A C 1
ATOM 4028 O O . ALA A 1 525 ? -38.788 -10.364 -9.530 1.00 80.44 525 ALA A O 1
ATOM 4029 N N . ALA A 1 526 ? -37.453 -10.292 -7.723 1.00 77.69 526 ALA A N 1
ATOM 4030 C CA . ALA A 1 526 ? -36.203 -10.201 -8.469 1.00 77.69 526 ALA A CA 1
ATOM 4031 C C . ALA A 1 526 ? -36.004 -11.406 -9.422 1.00 77.69 526 ALA A C 1
ATOM 4033 O O . ALA A 1 526 ? -36.390 -12.539 -9.107 1.00 77.69 526 ALA A O 1
ATOM 4034 N N . PRO A 1 527 ? -35.415 -11.194 -10.615 1.00 77.62 527 PRO A N 1
ATOM 4035 C CA . PRO A 1 527 ? -35.098 -12.293 -11.517 1.00 77.62 527 PRO A CA 1
ATOM 4036 C C . PRO A 1 527 ? -34.056 -13.230 -10.881 1.00 77.62 527 PRO A C 1
ATOM 4038 O O . PRO A 1 527 ? -33.211 -12.771 -10.106 1.00 77.62 527 PRO A O 1
ATOM 4041 N N . PRO A 1 528 ? -34.102 -14.537 -11.198 1.00 77.69 528 PRO A N 1
ATOM 4042 C CA . PRO A 1 528 ? -33.105 -15.476 -10.714 1.00 77.69 528 PRO A CA 1
ATOM 4043 C C . PRO A 1 528 ? -31.715 -15.082 -11.221 1.00 77.69 528 PRO A C 1
ATOM 4045 O O . PRO A 1 528 ? -31.559 -14.577 -12.335 1.00 77.69 528 PRO A O 1
ATOM 4048 N N . ILE A 1 529 ? -30.707 -15.299 -10.381 1.00 76.31 529 ILE A N 1
ATOM 4049 C CA . ILE A 1 529 ? -29.336 -14.848 -10.635 1.00 76.31 529 ILE A CA 1
ATOM 4050 C C . ILE A 1 529 ? -28.627 -15.765 -11.645 1.00 76.31 529 ILE A C 1
ATOM 4052 O O . ILE A 1 529 ? -27.830 -15.270 -12.442 1.00 76.31 529 ILE A O 1
ATOM 4056 N N . LEU A 1 530 ? -28.928 -17.071 -11.653 1.00 74.06 530 LEU A N 1
ATOM 4057 C CA . LEU A 1 530 ? -28.231 -18.052 -12.498 1.00 74.06 530 LEU A CA 1
ATOM 4058 C C . LEU A 1 530 ? -28.355 -17.735 -14.004 1.00 74.06 530 LEU A C 1
ATOM 4060 O O . LEU A 1 530 ? -27.314 -17.591 -14.640 1.00 74.06 530 LEU A O 1
ATOM 4064 N N . PRO A 1 531 ? -29.545 -17.407 -14.556 1.00 72.69 531 PRO A N 1
ATOM 4065 C CA . PRO A 1 531 ? -29.668 -17.071 -15.980 1.00 72.69 531 PRO A CA 1
ATOM 4066 C C . PRO A 1 531 ? -28.934 -15.785 -16.391 1.00 72.69 531 PRO A C 1
ATOM 4068 O O . PRO A 1 531 ? -28.555 -15.612 -17.549 1.00 72.69 531 PRO A O 1
ATOM 4071 N N . MET A 1 532 ? -28.724 -14.848 -15.456 1.00 73.44 532 MET A N 1
ATOM 4072 C CA . MET A 1 532 ? -27.898 -13.663 -15.721 1.00 73.44 532 MET A CA 1
ATOM 4073 C C . MET A 1 532 ? -26.411 -14.014 -15.790 1.00 73.44 532 MET A C 1
ATOM 4075 O O . MET A 1 532 ? -25.679 -13.417 -16.580 1.00 73.44 532 MET A O 1
ATOM 4079 N N . ILE A 1 533 ? -25.973 -14.954 -14.951 1.00 73.44 533 ILE A N 1
ATOM 4080 C CA . ILE A 1 533 ? -24.602 -15.463 -14.921 1.00 73.44 533 ILE A CA 1
ATOM 4081 C C . ILE A 1 533 ? -24.332 -16.294 -16.181 1.00 73.44 533 ILE A C 1
ATOM 4083 O O . ILE A 1 533 ? -23.347 -16.021 -16.861 1.00 73.44 533 ILE A O 1
ATOM 4087 N N . GLU A 1 534 ? -25.236 -17.204 -16.549 1.00 76.12 534 GLU A N 1
ATOM 4088 C CA . GLU A 1 534 ? -25.178 -18.011 -17.778 1.00 76.12 534 GLU A CA 1
ATOM 4089 C C . GLU A 1 534 ? -25.043 -17.138 -19.025 1.00 76.12 534 GLU A C 1
ATOM 4091 O O . GLU A 1 534 ? -24.128 -17.333 -19.820 1.00 76.12 534 GLU A O 1
ATOM 4096 N N . ARG A 1 535 ? -25.895 -16.112 -19.171 1.00 78.62 535 ARG A N 1
ATOM 4097 C CA . ARG A 1 535 ? -25.833 -15.211 -20.330 1.00 78.62 535 ARG A CA 1
ATOM 4098 C C . ARG A 1 535 ? -24.489 -14.485 -20.427 1.00 78.62 535 ARG A C 1
ATOM 4100 O O . ARG A 1 535 ? -23.940 -14.368 -21.516 1.00 78.62 535 ARG A O 1
ATOM 4107 N N . ARG A 1 536 ? -23.945 -14.018 -19.299 1.00 78.50 536 ARG A N 1
ATOM 4108 C CA . ARG A 1 536 ? -22.648 -13.323 -19.279 1.00 78.50 536 ARG A CA 1
ATOM 4109 C C . ARG A 1 536 ? -21.471 -14.263 -19.518 1.00 78.50 536 ARG A C 1
ATOM 4111 O O . ARG A 1 536 ? -20.538 -13.884 -20.213 1.00 78.50 536 ARG A O 1
ATOM 4118 N N . LEU A 1 537 ? -21.500 -15.471 -18.960 1.00 75.44 537 LEU A N 1
ATOM 4119 C CA . LEU A 1 537 ? -20.468 -16.477 -19.215 1.00 75.44 537 LEU A CA 1
ATOM 4120 C C . LEU A 1 537 ? -20.513 -16.954 -20.667 1.00 75.44 537 LEU A C 1
ATOM 4122 O O . LEU A 1 537 ? -19.461 -17.082 -21.276 1.00 75.44 537 LEU A O 1
ATOM 4126 N N . GLY A 1 538 ? -21.697 -17.132 -21.254 1.00 75.88 538 GLY A N 1
ATOM 4127 C CA . GLY A 1 538 ? -21.837 -17.507 -22.662 1.00 75.88 538 GLY A CA 1
ATOM 4128 C C . GLY A 1 538 ? -21.282 -16.466 -23.642 1.00 75.88 538 GLY A C 1
ATOM 4129 O O . GLY A 1 538 ? -20.788 -16.844 -24.700 1.00 75.88 538 GLY A O 1
ATOM 4130 N N . GLU A 1 539 ? -21.330 -15.178 -23.283 1.00 80.44 539 GLU A N 1
ATOM 4131 C CA . GLU A 1 539 ? -20.758 -14.077 -24.076 1.00 80.44 539 GLU A CA 1
ATOM 4132 C C . GLU A 1 539 ? -19.225 -13.965 -23.933 1.00 80.44 539 GLU A C 1
ATOM 4134 O O . GLU A 1 539 ? -18.563 -13.508 -24.860 1.00 80.44 539 GLU A O 1
ATOM 4139 N N . VAL A 1 540 ? -18.650 -14.372 -22.793 1.00 76.31 540 VAL A N 1
ATOM 4140 C CA . VAL A 1 540 ? -17.221 -14.160 -22.464 1.00 76.31 540 VAL A CA 1
ATOM 4141 C C . VAL A 1 540 ? -16.362 -15.417 -22.653 1.00 76.31 540 VAL A C 1
ATOM 4143 O O . VAL A 1 540 ? -15.160 -15.313 -22.892 1.00 76.31 540 VAL A O 1
ATOM 4146 N N . VAL A 1 541 ? -16.939 -16.613 -22.526 1.00 70.69 541 VAL A N 1
ATOM 4147 C CA . VAL A 1 541 ? -16.188 -17.876 -22.518 1.00 70.69 541 VAL A CA 1
ATOM 4148 C C . VAL A 1 541 ? -15.934 -18.372 -23.954 1.00 70.69 541 VAL A C 1
ATOM 4150 O O . VAL A 1 541 ? -16.898 -18.598 -24.690 1.00 70.69 541 VAL A O 1
ATOM 4153 N N . PRO A 1 542 ? -14.665 -18.609 -24.353 1.00 82.06 542 PRO A N 1
ATOM 4154 C CA . PRO A 1 542 ? -14.323 -19.173 -25.662 1.00 82.06 542 PRO A CA 1
ATOM 4155 C C . PRO A 1 542 ? -15.003 -20.523 -25.933 1.00 82.06 542 PRO A C 1
ATOM 4157 O O . PRO A 1 542 ? -15.157 -21.335 -25.017 1.00 82.06 542 PRO A O 1
ATOM 4160 N N . ASP A 1 543 ? -15.337 -20.803 -27.199 1.00 86.56 543 ASP A N 1
ATOM 4161 C CA . ASP A 1 543 ? -16.123 -21.982 -27.610 1.00 86.56 543 ASP A CA 1
ATOM 4162 C C . ASP A 1 543 ? -15.571 -23.315 -27.082 1.00 86.56 543 ASP A C 1
ATOM 4164 O O . ASP A 1 543 ? -16.335 -24.179 -26.654 1.00 86.56 543 ASP A O 1
ATOM 4168 N N . GLN A 1 544 ? -14.244 -23.452 -27.006 1.00 79.81 544 GLN A N 1
ATOM 4169 C CA . GLN A 1 544 ? -13.565 -24.653 -26.503 1.00 79.81 544 GLN A CA 1
ATOM 4170 C C . GLN A 1 544 ? -13.892 -25.013 -25.039 1.00 79.81 544 GLN A C 1
ATOM 4172 O O . GLN A 1 544 ? -13.669 -26.147 -24.614 1.00 79.81 544 GLN A O 1
ATOM 4177 N N . TYR A 1 545 ? -14.428 -24.074 -24.252 1.00 77.88 545 TYR A N 1
ATOM 4178 C CA . TYR A 1 545 ? -14.795 -24.296 -22.851 1.00 77.88 545 TYR A CA 1
ATOM 4179 C C . TYR A 1 545 ? -16.306 -24.416 -22.621 1.00 77.88 545 TYR A C 1
ATOM 4181 O O . TYR A 1 545 ? -16.705 -24.774 -21.509 1.00 77.88 545 TYR A O 1
ATOM 4189 N N . LYS A 1 546 ? -17.149 -24.188 -23.640 1.00 82.12 546 LYS A N 1
ATOM 4190 C CA . LYS A 1 546 ? -18.617 -24.228 -23.499 1.00 82.12 546 LYS A CA 1
ATOM 4191 C C . LYS A 1 546 ? -19.116 -25.586 -23.006 1.00 82.12 546 LYS A C 1
ATOM 4193 O O . LYS A 1 546 ? -19.835 -25.641 -22.015 1.00 82.12 546 LYS A O 1
ATOM 4198 N N . THR A 1 547 ? -18.618 -26.687 -23.570 1.00 84.94 547 THR A N 1
ATOM 4199 C CA . THR A 1 547 ? -18.994 -28.050 -23.145 1.00 84.94 547 THR A CA 1
ATOM 4200 C C . THR A 1 547 ? -18.635 -28.336 -21.677 1.00 84.94 547 THR A C 1
ATOM 4202 O O . THR A 1 547 ? -19.361 -29.027 -20.957 1.00 84.94 547 THR A O 1
ATOM 4205 N N . ARG A 1 548 ? -17.505 -27.795 -21.191 1.00 81.81 548 ARG A N 1
ATOM 4206 C CA . ARG A 1 548 ? -17.100 -27.937 -19.780 1.00 81.81 548 ARG A CA 1
ATOM 4207 C C . ARG A 1 548 ? -17.973 -27.086 -18.862 1.00 81.81 548 ARG A C 1
ATOM 4209 O O . ARG A 1 548 ? -18.290 -27.534 -17.760 1.00 81.81 548 ARG A O 1
ATOM 4216 N N . LEU A 1 549 ? -18.369 -25.898 -19.320 1.00 81.94 549 LEU A N 1
ATOM 4217 C CA . LEU A 1 549 ? -19.284 -25.015 -18.606 1.00 81.94 549 LEU A CA 1
ATOM 4218 C C . LEU A 1 549 ? -20.660 -25.675 -18.434 1.00 81.94 549 LEU A C 1
ATOM 4220 O O . LEU A 1 549 ? -21.132 -25.772 -17.308 1.00 81.94 549 LEU A O 1
ATOM 4224 N N . GLU A 1 550 ? -21.227 -26.242 -19.502 1.00 83.38 550 GLU A N 1
ATOM 4225 C CA . GLU A 1 550 ? -22.497 -26.990 -19.467 1.00 83.38 550 GLU A CA 1
ATOM 4226 C C . GLU A 1 550 ? -22.429 -28.189 -18.503 1.00 83.38 550 GLU A C 1
ATOM 4228 O O . GLU A 1 550 ? -23.354 -28.468 -17.733 1.00 83.38 550 GLU A O 1
ATOM 4233 N N . THR A 1 551 ? -21.289 -28.889 -18.485 1.00 87.00 551 THR A N 1
ATOM 4234 C CA . THR A 1 551 ? -21.063 -30.006 -17.556 1.00 87.00 551 THR A CA 1
ATOM 4235 C C . THR A 1 551 ? -21.048 -29.524 -16.102 1.00 87.00 551 THR A C 1
ATOM 4237 O O . THR A 1 551 ? -21.688 -30.142 -15.245 1.00 87.00 551 THR A O 1
ATOM 4240 N N . LEU A 1 552 ? -20.357 -28.415 -15.817 1.00 81.25 552 LEU A N 1
ATOM 4241 C CA . LEU A 1 552 ? -20.293 -27.798 -14.488 1.00 81.25 552 LEU A CA 1
ATOM 4242 C C . LEU A 1 552 ? -21.650 -27.267 -14.031 1.00 81.25 552 LEU A C 1
ATOM 4244 O O . LEU A 1 552 ? -22.029 -27.486 -12.882 1.00 81.25 552 LEU A O 1
ATOM 4248 N N . GLU A 1 553 ? -22.390 -26.623 -14.924 1.00 81.50 553 GLU A N 1
ATOM 4249 C CA . GLU A 1 553 ? -23.728 -26.098 -14.669 1.00 81.50 553 GLU A CA 1
ATOM 4250 C C . GLU A 1 553 ? -24.685 -27.233 -14.291 1.00 81.50 553 GLU A C 1
ATOM 4252 O O . GLU A 1 553 ? -25.269 -27.228 -13.206 1.00 81.50 553 GLU A O 1
ATOM 4257 N N . SER A 1 554 ? -24.712 -28.306 -15.089 1.00 82.06 554 SER A N 1
ATOM 4258 C CA . SER A 1 554 ? -25.532 -29.484 -14.789 1.00 82.06 554 SER A CA 1
ATOM 4259 C C . SER A 1 554 ? -25.126 -30.186 -13.481 1.00 82.06 554 SER A C 1
ATOM 4261 O O . SER A 1 554 ? -25.953 -30.832 -12.828 1.00 82.06 554 SER A O 1
ATOM 4263 N N . ALA A 1 555 ? -23.851 -30.101 -13.085 1.00 83.25 555 ALA A N 1
ATOM 4264 C CA . ALA A 1 555 ? -23.359 -30.645 -11.823 1.00 83.25 555 ALA A CA 1
ATOM 4265 C C . ALA A 1 555 ? -23.743 -29.750 -10.636 1.00 83.25 555 ALA A C 1
ATOM 4267 O O . ALA A 1 555 ? -24.110 -30.267 -9.576 1.00 83.25 555 ALA A O 1
ATOM 4268 N N . PHE A 1 556 ? -23.698 -28.430 -10.813 1.00 84.38 556 PHE A N 1
ATOM 4269 C CA . PHE A 1 556 ? -24.124 -27.447 -9.824 1.00 84.38 556 PHE A CA 1
ATOM 4270 C C . PHE A 1 556 ? -25.623 -27.575 -9.534 1.00 84.38 556 PHE A C 1
ATOM 4272 O O . PHE A 1 556 ? -26.010 -27.714 -8.369 1.00 84.38 556 PHE A O 1
ATOM 4279 N N . GLU A 1 557 ? -26.452 -27.649 -10.578 1.00 82.75 557 GLU A N 1
ATOM 4280 C CA . GLU A 1 557 ? -27.899 -27.849 -10.455 1.00 82.75 557 GLU A CA 1
ATOM 4281 C C . GLU A 1 557 ? -28.250 -29.148 -9.725 1.00 82.75 557 GLU A C 1
ATOM 4283 O O . GLU A 1 557 ? -29.107 -29.157 -8.843 1.00 82.75 557 GLU A O 1
ATOM 4288 N N . ARG A 1 558 ? -27.558 -30.251 -10.042 1.00 83.62 558 ARG A N 1
ATOM 4289 C CA . ARG A 1 558 ? -27.845 -31.563 -9.442 1.00 83.62 558 ARG A CA 1
ATOM 4290 C C . ARG A 1 558 ? -27.317 -31.720 -8.019 1.00 83.62 558 ARG A C 1
ATOM 4292 O O . ARG A 1 558 ? -27.970 -32.362 -7.201 1.00 83.62 558 ARG A O 1
ATOM 4299 N N . LYS A 1 559 ? -26.124 -31.198 -7.712 1.00 88.06 559 LYS A N 1
ATOM 4300 C CA . LYS A 1 559 ? -25.419 -31.511 -6.451 1.00 88.06 559 LYS A CA 1
ATOM 4301 C C . LYS A 1 559 ? -25.451 -30.389 -5.422 1.00 88.06 559 LYS A C 1
ATOM 4303 O O . LYS A 1 559 ? -25.438 -30.680 -4.224 1.00 88.06 559 LYS A O 1
ATOM 4308 N N . VAL A 1 560 ? -25.438 -29.135 -5.868 1.00 83.31 560 VAL A N 1
ATOM 4309 C CA . VAL A 1 560 ? -25.279 -27.968 -4.988 1.00 83.31 560 VAL A CA 1
ATOM 4310 C C . VAL A 1 560 ? -26.627 -27.315 -4.724 1.00 83.31 560 VAL A C 1
ATOM 4312 O O . VAL A 1 560 ? -26.976 -27.076 -3.570 1.00 83.31 560 VAL A O 1
ATOM 4315 N N . LEU A 1 561 ? -27.423 -27.107 -5.772 1.00 81.94 561 LEU A N 1
ATOM 4316 C CA . LEU A 1 561 ? -28.711 -26.421 -5.686 1.00 81.94 561 LEU A CA 1
ATOM 4317 C C . LEU A 1 561 ? -29.703 -27.050 -4.681 1.00 81.94 561 LEU A C 1
ATOM 4319 O O . LEU A 1 561 ? -30.342 -26.292 -3.948 1.00 81.94 561 LEU A O 1
ATOM 4323 N N . PRO A 1 562 ? -29.811 -28.391 -4.546 1.00 87.06 562 PRO A N 1
ATOM 4324 C CA . PRO A 1 562 ? -30.694 -29.016 -3.558 1.00 87.06 562 PRO A CA 1
ATOM 4325 C C . PRO A 1 562 ? -30.226 -28.844 -2.108 1.00 87.06 562 PRO A C 1
ATOM 4327 O O . PRO A 1 562 ? -31.034 -28.974 -1.195 1.00 87.06 562 PRO A O 1
ATOM 4330 N N . LYS A 1 563 ? -28.934 -28.560 -1.890 1.00 88.75 563 LYS A N 1
ATOM 4331 C CA . LYS A 1 563 ? -28.339 -28.379 -0.555 1.00 88.75 563 LYS A CA 1
ATOM 4332 C C . LYS A 1 563 ? -28.439 -26.939 -0.051 1.00 88.75 563 LYS A C 1
ATOM 4334 O O . LYS A 1 563 ? -28.163 -26.684 1.119 1.00 88.75 563 LYS A O 1
ATOM 4339 N N . LEU A 1 564 ? -28.798 -25.992 -0.919 1.00 81.75 564 LEU A N 1
ATOM 4340 C CA . LEU A 1 564 ? -28.939 -24.591 -0.542 1.00 81.75 564 LEU A CA 1
ATOM 4341 C C . LEU A 1 564 ? -30.256 -24.357 0.218 1.00 81.75 564 LEU A C 1
ATOM 4343 O O . LEU A 1 564 ? -31.279 -24.952 -0.131 1.00 81.75 564 LEU A O 1
ATOM 4347 N N . PRO A 1 565 ? -30.274 -23.445 1.211 1.00 84.31 565 PRO A N 1
ATOM 4348 C CA . PRO A 1 565 ? -31.506 -23.033 1.878 1.00 84.31 565 PRO A CA 1
ATOM 4349 C C . PRO A 1 565 ? -32.563 -22.584 0.866 1.00 84.31 565 PRO A C 1
ATOM 4351 O O . PRO A 1 565 ? -32.236 -21.918 -0.117 1.00 84.31 565 PRO A O 1
ATOM 4354 N N . GLU A 1 566 ? -33.840 -22.882 1.116 1.00 77.19 566 GLU A N 1
ATOM 4355 C CA . GLU A 1 566 ? -34.921 -22.675 0.140 1.00 77.19 566 GLU A CA 1
ATOM 4356 C C . GLU A 1 566 ? -34.987 -21.235 -0.403 1.00 77.19 566 GLU A C 1
ATOM 4358 O O . GLU A 1 566 ? -35.169 -21.030 -1.604 1.00 77.19 566 GLU A O 1
ATOM 4363 N N . LYS A 1 567 ? -34.747 -20.234 0.457 1.00 72.94 567 LYS A N 1
ATOM 4364 C CA . LYS A 1 567 ? -34.677 -18.815 0.065 1.00 72.94 567 LYS A CA 1
ATOM 4365 C C . LYS A 1 567 ? -33.554 -18.529 -0.938 1.00 72.94 567 LYS A C 1
ATOM 4367 O O . LYS A 1 567 ? -33.738 -17.728 -1.849 1.00 72.94 567 LYS A O 1
ATOM 4372 N N . VAL A 1 568 ? -32.399 -19.175 -0.780 1.00 74.19 568 VAL A N 1
ATOM 4373 C CA . VAL A 1 568 ? -31.249 -19.036 -1.687 1.00 74.19 568 VAL A CA 1
ATOM 4374 C C . VAL A 1 568 ? -31.522 -19.801 -2.975 1.00 74.19 568 VAL A C 1
ATOM 4376 O O . VAL A 1 568 ? -31.333 -19.260 -4.057 1.00 74.19 568 VAL A O 1
ATOM 4379 N N . ARG A 1 569 ? -32.068 -21.014 -2.872 1.00 80.19 569 ARG A N 1
ATOM 4380 C CA . ARG A 1 569 ? -32.448 -21.836 -4.023 1.00 80.19 569 ARG A CA 1
ATOM 4381 C C . ARG A 1 569 ? -33.449 -21.126 -4.944 1.00 80.19 569 ARG A C 1
ATOM 4383 O O . ARG A 1 569 ? -33.252 -21.137 -6.153 1.00 80.19 569 ARG A O 1
ATOM 4390 N N . LYS A 1 570 ? -34.463 -20.441 -4.391 1.00 74.69 570 LYS A N 1
ATOM 4391 C CA . LYS A 1 570 ? -35.426 -19.624 -5.163 1.00 74.69 570 LYS A CA 1
ATOM 4392 C C . LYS A 1 570 ? -34.776 -18.423 -5.866 1.00 74.69 570 LYS A C 1
ATOM 4394 O O . LYS A 1 570 ? -35.184 -18.086 -6.972 1.00 74.69 570 LYS A O 1
ATOM 4399 N N . ARG A 1 571 ? -33.759 -17.796 -5.254 1.00 74.06 571 ARG A N 1
ATOM 4400 C CA . ARG A 1 571 ? -33.008 -16.675 -5.859 1.00 74.06 571 ARG A CA 1
ATOM 4401 C C . ARG A 1 571 ? -32.018 -17.116 -6.926 1.00 74.06 571 ARG A C 1
ATOM 4403 O O . ARG A 1 571 ? -31.775 -16.377 -7.873 1.00 74.06 571 ARG A O 1
ATOM 4410 N N . VAL A 1 572 ? -31.406 -18.280 -6.748 1.00 74.12 572 VAL A N 1
ATOM 4411 C CA . VAL A 1 572 ? -30.469 -18.830 -7.726 1.00 74.12 572 VAL A CA 1
ATOM 4412 C C . VAL A 1 572 ? -31.267 -19.327 -8.932 1.00 74.12 572 VAL A C 1
ATOM 4414 O O . VAL A 1 572 ? -30.995 -18.873 -10.036 1.00 74.12 572 VAL A O 1
ATOM 4417 N N . GLY A 1 573 ? -32.343 -20.091 -8.703 1.00 70.94 573 GLY A N 1
ATOM 4418 C CA . GLY A 1 573 ? -33.206 -20.642 -9.753 1.00 70.94 573 GLY A CA 1
ATOM 4419 C C . GLY A 1 573 ? -32.483 -21.684 -10.615 1.00 70.94 573 GLY A C 1
ATOM 4420 O O . GLY A 1 573 ? -31.267 -21.654 -10.728 1.00 70.94 573 GLY A O 1
ATOM 4421 N N . SER A 1 574 ? -33.221 -22.625 -11.201 1.00 55.72 574 SER A N 1
ATOM 4422 C CA . SER A 1 574 ? -32.662 -23.688 -12.064 1.00 55.72 574 SER A CA 1
ATOM 4423 C C . SER A 1 574 ? -33.378 -23.792 -13.410 1.00 55.72 574 SER A C 1
ATOM 4425 O O . SER A 1 574 ? -33.495 -24.870 -13.979 1.00 55.72 574 SER A O 1
ATOM 4427 N N . ARG A 1 575 ? -34.005 -22.698 -13.859 1.00 60.81 575 ARG A N 1
ATOM 4428 C CA . ARG A 1 575 ? -34.559 -22.550 -15.211 1.00 60.81 575 ARG A CA 1
ATOM 4429 C C . ARG A 1 575 ? -35.050 -21.131 -15.436 1.00 60.81 575 ARG A C 1
ATOM 4431 O O . ARG A 1 575 ? -35.553 -20.470 -14.525 1.00 60.81 575 ARG A O 1
ATOM 4438 N N . SER A 1 576 ? -34.925 -20.686 -16.681 1.00 62.66 576 SER A N 1
ATOM 4439 C CA . SER A 1 576 ? -35.533 -19.452 -17.165 1.00 62.66 576 SER A CA 1
ATOM 4440 C C . SER A 1 576 ? -37.040 -19.452 -16.851 1.00 62.66 576 SER A C 1
ATOM 4442 O O . SER A 1 576 ? -37.723 -20.376 -17.291 1.00 62.66 576 SER A O 1
ATOM 4444 N N . PRO A 1 577 ? -37.572 -18.454 -16.115 1.00 72.06 577 PRO A N 1
ATOM 4445 C CA . PRO A 1 577 ? -39.000 -18.389 -15.806 1.00 72.06 577 PRO A CA 1
ATOM 4446 C C . PRO A 1 577 ? -39.825 -18.342 -17.095 1.00 72.06 577 PRO A C 1
ATOM 4448 O O . PRO A 1 577 ? -39.371 -17.768 -18.098 1.00 72.06 577 PRO A O 1
ATOM 4451 N N . SER A 1 578 ? -41.022 -18.935 -17.072 1.00 82.00 578 SER A N 1
ATOM 4452 C CA . SER A 1 578 ? -41.923 -18.933 -18.231 1.00 82.00 578 SER A CA 1
ATOM 4453 C C . SER A 1 578 ? -42.257 -17.492 -18.650 1.00 82.00 578 SER A C 1
ATOM 4455 O O . SER A 1 578 ? -42.131 -16.549 -17.862 1.00 82.00 578 SER A O 1
ATOM 4457 N N . ALA A 1 579 ? -42.661 -17.279 -19.907 1.00 78.19 579 ALA A N 1
ATOM 4458 C CA . ALA A 1 579 ? -43.039 -15.941 -20.376 1.00 78.19 579 ALA A CA 1
ATOM 4459 C C . ALA A 1 579 ? -44.164 -15.325 -19.517 1.00 78.19 579 ALA A C 1
ATOM 4461 O O . ALA A 1 579 ? -44.142 -14.128 -19.230 1.00 78.19 579 ALA A O 1
ATOM 4462 N N . GLU A 1 580 ? -45.084 -16.162 -19.039 1.00 84.31 580 GLU A N 1
ATOM 4463 C CA . GLU A 1 580 ? -46.174 -15.784 -18.141 1.00 84.31 580 GLU A CA 1
ATOM 4464 C C . GLU A 1 580 ? -45.670 -15.407 -16.738 1.00 84.31 580 GLU A C 1
ATOM 4466 O O . GLU A 1 580 ? -46.034 -14.357 -16.210 1.00 84.31 580 GLU A O 1
ATOM 4471 N N . GLU A 1 581 ? -44.742 -16.173 -16.156 1.00 81.44 581 GLU A N 1
ATOM 4472 C CA . GLU A 1 581 ? -44.108 -15.826 -14.876 1.00 81.44 581 GLU A CA 1
ATOM 4473 C C . GLU A 1 581 ? -43.315 -14.516 -14.964 1.00 81.44 581 GLU A C 1
ATOM 4475 O O . GLU A 1 581 ? -43.347 -13.699 -14.041 1.00 81.44 581 GLU A O 1
ATOM 4480 N N . LYS A 1 582 ? -42.618 -14.285 -16.085 1.00 81.00 582 LYS A N 1
ATOM 4481 C CA . LYS A 1 582 ? -41.916 -13.021 -16.354 1.00 81.00 582 LYS A CA 1
ATOM 4482 C C . LYS A 1 582 ? -42.893 -11.849 -16.424 1.00 81.00 582 LYS A C 1
ATOM 4484 O O . LYS A 1 582 ? -42.612 -10.805 -15.834 1.00 81.00 582 LYS A O 1
ATOM 4489 N N . ALA A 1 583 ? -44.028 -12.012 -17.105 1.00 83.62 583 ALA A N 1
ATOM 4490 C CA . ALA A 1 583 ? -45.066 -10.987 -17.186 1.00 83.62 583 ALA A CA 1
ATOM 4491 C C . ALA A 1 583 ? -45.667 -10.679 -15.804 1.00 83.62 583 ALA A C 1
ATOM 4493 O O . ALA A 1 583 ? -45.761 -9.512 -15.419 1.00 83.62 583 ALA A O 1
ATOM 4494 N N . THR A 1 584 ? -45.970 -11.711 -15.013 1.00 88.19 584 THR A N 1
ATOM 4495 C CA . THR A 1 584 ? -46.486 -11.574 -13.642 1.00 88.19 584 THR A CA 1
ATOM 4496 C C . THR A 1 584 ? -45.490 -10.861 -12.726 1.00 88.19 584 THR A C 1
ATOM 4498 O O . THR A 1 584 ? -45.860 -9.910 -12.035 1.00 88.19 584 THR A O 1
ATOM 4501 N N . ARG A 1 585 ? -44.199 -11.223 -12.776 1.00 83.94 585 ARG A N 1
ATOM 4502 C CA . ARG A 1 585 ? -43.145 -10.524 -12.017 1.00 83.94 585 ARG A CA 1
ATOM 4503 C C . ARG A 1 585 ? -42.983 -9.075 -12.455 1.00 83.94 585 ARG A C 1
ATOM 4505 O O . ARG A 1 585 ? -42.861 -8.195 -11.611 1.00 83.94 585 ARG A O 1
ATOM 4512 N N . MET A 1 586 ? -43.013 -8.805 -13.759 1.00 83.06 586 MET A N 1
ATOM 4513 C CA . MET A 1 586 ? -42.915 -7.440 -14.279 1.00 83.06 586 MET A CA 1
ATOM 4514 C C . MET A 1 586 ? -44.091 -6.577 -13.806 1.00 83.06 586 MET A C 1
ATOM 4516 O O . MET A 1 586 ? -43.897 -5.423 -13.425 1.00 83.06 586 MET A O 1
ATOM 4520 N N . ASN A 1 587 ? -45.304 -7.132 -13.782 1.00 89.31 587 ASN A N 1
ATOM 4521 C CA . ASN A 1 587 ? -46.480 -6.445 -13.255 1.00 89.31 587 ASN A CA 1
ATOM 4522 C C . ASN A 1 587 ? -46.374 -6.210 -11.740 1.00 89.31 587 ASN A C 1
ATOM 4524 O O . ASN A 1 587 ? -46.670 -5.107 -11.283 1.00 89.31 587 ASN A O 1
ATOM 4528 N N . SER A 1 588 ? -45.858 -7.181 -10.978 1.00 88.94 588 SER A N 1
ATOM 4529 C CA . SER A 1 588 ? -45.560 -7.016 -9.548 1.00 88.94 588 SER A CA 1
ATOM 4530 C C . SER A 1 588 ? -44.527 -5.907 -9.299 1.00 88.94 588 SER A C 1
ATOM 4532 O O . SER A 1 588 ? -44.772 -5.007 -8.499 1.00 88.94 588 SER A O 1
ATOM 4534 N N . LEU A 1 589 ? -43.426 -5.873 -10.060 1.00 84.44 589 LEU A N 1
ATOM 4535 C CA . LEU A 1 589 ? -42.408 -4.819 -9.969 1.00 84.44 589 LEU A CA 1
ATOM 4536 C C . LEU A 1 589 ? -42.958 -3.433 -10.332 1.00 84.44 589 LEU A C 1
ATOM 4538 O O . LEU A 1 589 ? -42.585 -2.443 -9.703 1.00 84.44 589 LEU A O 1
ATOM 4542 N N . LYS A 1 590 ? -43.861 -3.339 -11.317 1.00 90.19 590 LYS A N 1
ATOM 4543 C CA . LYS A 1 590 ? -44.567 -2.084 -11.628 1.00 90.19 590 LYS A CA 1
ATOM 4544 C C . LYS A 1 590 ? -45.436 -1.626 -10.454 1.00 90.19 590 LYS A C 1
ATOM 4546 O O . LYS A 1 590 ? -45.428 -0.436 -10.143 1.00 90.19 590 LYS A O 1
ATOM 4551 N N . GLY A 1 591 ? -46.133 -2.555 -9.795 1.00 91.94 591 GLY A N 1
ATOM 4552 C CA . GLY A 1 591 ? -46.897 -2.294 -8.572 1.00 91.94 591 GLY A CA 1
ATOM 4553 C C . GLY A 1 591 ? -46.014 -1.773 -7.436 1.00 91.94 591 GLY A C 1
ATOM 4554 O O . GLY A 1 591 ? -46.270 -0.690 -6.916 1.00 91.94 591 GLY A O 1
ATOM 4555 N N . LEU A 1 592 ? -44.912 -2.468 -7.141 1.00 89.62 592 LEU A N 1
ATOM 4556 C CA . LEU A 1 592 ? -43.949 -2.072 -6.105 1.00 89.62 592 LEU A CA 1
ATOM 4557 C C . LEU A 1 592 ? -43.311 -0.708 -6.386 1.00 89.62 592 LEU A C 1
ATOM 4559 O O . LEU A 1 592 ? -43.100 0.084 -5.474 1.00 89.62 592 LEU A O 1
ATOM 4563 N N . ASN A 1 593 ? -43.023 -0.396 -7.652 1.00 87.50 593 ASN A N 1
ATOM 4564 C CA . ASN A 1 593 ? -42.478 0.907 -8.030 1.00 87.50 593 ASN A CA 1
ATOM 4565 C C . ASN A 1 593 ? -43.504 2.038 -7.841 1.00 87.50 593 ASN A C 1
ATOM 4567 O O . ASN A 1 593 ? -43.132 3.154 -7.482 1.00 87.50 593 ASN A O 1
ATOM 4571 N N . LYS A 1 594 ? -44.795 1.764 -8.065 1.00 95.12 594 LYS A N 1
ATOM 4572 C CA . LYS A 1 594 ? -45.867 2.719 -7.760 1.00 95.12 594 LYS A CA 1
ATOM 4573 C C . LYS A 1 594 ? -45.941 2.974 -6.252 1.00 95.12 594 LYS A C 1
ATOM 4575 O O . LYS A 1 594 ? -45.863 4.125 -5.842 1.00 95.12 594 LYS A O 1
ATOM 4580 N N . GLU A 1 595 ? -45.979 1.915 -5.448 1.00 92.44 595 GLU A N 1
ATOM 4581 C CA . GLU A 1 595 ? -46.047 2.016 -3.985 1.00 92.44 595 GLU A CA 1
ATOM 4582 C C . GLU A 1 595 ? -44.805 2.706 -3.391 1.00 92.44 595 GLU A C 1
ATOM 4584 O O . GLU A 1 595 ? -44.924 3.555 -2.512 1.00 92.44 595 GLU A O 1
ATOM 4589 N N . LEU A 1 596 ? -43.611 2.452 -3.938 1.00 90.81 596 LEU A N 1
ATOM 4590 C CA . LEU A 1 596 ? -42.388 3.151 -3.538 1.00 90.81 596 LEU A CA 1
ATOM 4591 C C . LEU A 1 596 ? -42.469 4.665 -3.791 1.00 90.81 596 LEU A C 1
ATOM 4593 O O . LEU A 1 596 ? -41.995 5.451 -2.972 1.00 90.81 596 LEU A O 1
ATOM 4597 N N . ARG A 1 597 ? -43.070 5.089 -4.912 1.00 90.88 597 ARG A N 1
ATOM 4598 C CA . ARG A 1 597 ? -43.291 6.517 -5.198 1.00 90.88 597 ARG A CA 1
ATOM 4599 C C . ARG A 1 597 ? -44.294 7.138 -4.235 1.00 90.88 597 ARG A C 1
ATOM 4601 O O . ARG A 1 597 ? -44.120 8.298 -3.874 1.00 90.88 597 ARG A O 1
ATOM 4608 N N . ASP A 1 598 ? -45.311 6.388 -3.830 1.00 93.25 598 ASP A N 1
ATOM 4609 C CA . ASP A 1 598 ? -46.304 6.859 -2.865 1.00 93.25 598 ASP A CA 1
ATOM 4610 C C . ASP A 1 598 ? -45.669 7.014 -1.471 1.00 93.25 598 ASP A C 1
ATOM 4612 O O . ASP A 1 598 ? -45.761 8.086 -0.879 1.00 93.25 598 ASP A O 1
ATOM 4616 N N . VAL A 1 599 ? -44.869 6.041 -1.018 1.00 90.75 599 VAL A N 1
ATOM 4617 C CA . VAL A 1 599 ? -44.061 6.155 0.214 1.00 90.75 599 VAL A CA 1
ATOM 4618 C C . VAL A 1 599 ? -43.086 7.336 0.147 1.00 90.75 599 VAL A C 1
ATOM 4620 O O . VAL A 1 599 ? -42.897 8.053 1.128 1.00 90.75 599 VAL A O 1
ATOM 4623 N N . GLN A 1 600 ? -42.469 7.582 -1.012 1.00 90.44 600 GLN A N 1
ATOM 4624 C CA . GLN A 1 600 ? -41.581 8.730 -1.191 1.00 90.44 600 GLN A CA 1
ATOM 4625 C C . GLN A 1 600 ? -42.327 10.066 -1.044 1.00 90.44 600 GLN A C 1
ATOM 4627 O O . GLN A 1 600 ? -41.767 11.001 -0.472 1.00 90.44 600 GLN A O 1
ATOM 4632 N N . LYS A 1 601 ? -43.573 10.164 -1.525 1.00 95.19 601 LYS A N 1
ATOM 4633 C CA . LYS A 1 601 ? -44.418 11.349 -1.307 1.00 95.19 601 LYS A CA 1
ATOM 4634 C C . LYS A 1 601 ? -44.771 11.515 0.169 1.00 95.19 601 LYS A C 1
ATOM 4636 O O . LYS A 1 601 ? -44.572 12.606 0.692 1.00 95.19 601 LYS A O 1
ATOM 4641 N N . GLU A 1 602 ? -45.182 10.443 0.850 1.00 93.88 602 GLU A N 1
ATOM 4642 C CA . GLU A 1 602 ? -45.495 10.472 2.289 1.00 93.88 602 GLU A CA 1
ATOM 4643 C C . GLU A 1 602 ? -44.285 10.949 3.121 1.00 93.88 602 GLU A C 1
ATOM 4645 O O . GLU A 1 602 ? -44.435 11.765 4.028 1.00 93.88 602 GLU A O 1
ATOM 4650 N N . ILE A 1 603 ? -43.061 10.520 2.779 1.00 91.00 603 ILE A N 1
ATOM 4651 C CA . ILE A 1 603 ? -41.829 10.995 3.438 1.00 91.00 603 ILE A CA 1
ATOM 4652 C C . ILE A 1 603 ? -41.623 12.501 3.235 1.00 91.00 603 ILE A C 1
ATOM 4654 O O . ILE A 1 603 ? -41.232 13.198 4.173 1.00 91.00 603 ILE A O 1
ATOM 4658 N N . VAL A 1 604 ? -41.857 13.010 2.021 1.00 92.00 604 VAL A N 1
ATOM 4659 C CA . VAL A 1 604 ? -41.740 14.448 1.733 1.00 92.00 604 VAL A CA 1
ATOM 4660 C C . VAL A 1 604 ? -42.784 15.235 2.523 1.00 92.00 604 VAL A C 1
ATOM 4662 O O . VAL A 1 604 ? -42.436 16.258 3.103 1.00 92.00 604 VAL A O 1
ATOM 4665 N N . GLU A 1 605 ? -44.017 14.739 2.618 1.00 93.12 605 GLU A N 1
ATOM 4666 C CA . GLU A 1 605 ? -45.081 15.369 3.405 1.00 93.12 605 GLU A CA 1
ATOM 4667 C C . GLU A 1 605 ? -44.750 15.411 4.903 1.00 93.12 605 GLU A C 1
ATOM 4669 O O . GLU A 1 605 ? -44.853 16.471 5.523 1.00 93.12 605 GLU A O 1
ATOM 4674 N N . VAL A 1 606 ? -44.292 14.296 5.485 1.00 91.12 606 VAL A N 1
ATOM 4675 C CA . VAL A 1 606 ? -43.840 14.251 6.889 1.00 91.12 606 VAL A CA 1
ATOM 4676 C C . VAL A 1 606 ? -42.707 15.246 7.111 1.00 91.12 606 VAL A C 1
ATOM 4678 O O . VAL A 1 606 ? -42.743 16.014 8.069 1.00 91.12 606 VAL A O 1
ATOM 4681 N N . LYS A 1 607 ? -41.734 15.299 6.195 1.00 90.75 607 LYS A N 1
ATOM 4682 C CA . LYS A 1 607 ? -40.635 16.262 6.278 1.00 90.75 607 LYS A CA 1
ATOM 4683 C C . LYS A 1 607 ? -41.143 17.707 6.254 1.00 90.75 607 LYS A C 1
ATOM 4685 O O . LYS A 1 607 ? -40.708 18.505 7.073 1.00 90.75 607 LYS A O 1
ATOM 4690 N N . THR A 1 608 ? -42.077 18.042 5.364 1.00 92.00 608 THR A N 1
ATOM 4691 C CA . THR A 1 608 ? -42.641 19.400 5.313 1.00 92.00 608 THR A CA 1
ATOM 4692 C C . THR A 1 608 ? -43.414 19.773 6.578 1.00 92.00 608 THR A C 1
ATOM 4694 O O . THR A 1 608 ? -43.341 20.924 6.996 1.00 92.00 608 THR A O 1
ATOM 4697 N N . ARG A 1 609 ? -44.105 18.818 7.225 1.00 90.06 609 ARG A N 1
ATOM 4698 C CA . ARG A 1 609 ? -44.770 19.051 8.522 1.00 90.06 609 ARG A CA 1
ATOM 4699 C C . ARG A 1 609 ? -43.759 19.346 9.628 1.00 90.06 609 ARG A C 1
ATOM 4701 O O . ARG A 1 609 ? -43.933 20.329 10.346 1.00 90.06 609 ARG A O 1
ATOM 4708 N N . ILE A 1 610 ? -42.678 18.565 9.682 1.00 86.06 610 ILE A N 1
ATOM 4709 C CA . ILE A 1 610 ? -41.567 18.786 10.614 1.00 86.06 610 ILE A CA 1
ATOM 4710 C C . ILE A 1 610 ? -40.979 20.184 10.396 1.00 86.06 610 ILE A C 1
ATOM 4712 O O . ILE A 1 610 ? -40.924 20.972 11.337 1.00 86.06 610 ILE A O 1
ATOM 4716 N N . ASP A 1 611 ? -40.608 20.527 9.160 1.00 83.75 611 ASP A N 1
ATOM 4717 C CA . ASP A 1 611 ? -39.991 21.819 8.831 1.00 83.75 611 ASP A CA 1
ATOM 4718 C C . ASP A 1 611 ? -40.913 23.001 9.211 1.00 83.75 611 ASP A C 1
ATOM 4720 O O . ASP A 1 611 ? -40.456 23.977 9.804 1.00 83.75 611 ASP A O 1
ATOM 4724 N N . MET A 1 612 ? -42.227 22.889 8.965 1.00 83.62 612 MET A N 1
ATOM 4725 C CA . MET A 1 612 ? -43.209 23.899 9.384 1.00 83.62 612 MET A CA 1
ATOM 4726 C C . MET A 1 612 ? -43.339 24.032 10.907 1.00 83.62 612 MET A C 1
ATOM 4728 O O . MET A 1 612 ? -43.483 25.149 11.401 1.00 83.62 612 MET A O 1
ATOM 4732 N N . SER A 1 613 ? -43.293 22.918 11.647 1.00 82.50 613 SER A N 1
ATOM 4733 C CA . SER A 1 613 ? -43.370 22.931 13.117 1.00 82.50 613 SER A CA 1
ATOM 4734 C C . SER A 1 613 ? -42.159 23.615 13.764 1.00 82.50 613 SER A C 1
ATOM 4736 O O . SER A 1 613 ? -42.283 24.229 14.821 1.00 82.50 613 SER A O 1
ATOM 4738 N N . PHE A 1 614 ? -40.990 23.561 13.115 1.00 79.69 614 PHE A N 1
ATOM 4739 C CA . PHE A 1 614 ? -39.777 24.220 13.599 1.00 79.69 614 PHE A CA 1
ATOM 4740 C C . PHE A 1 614 ? -39.764 25.730 13.323 1.00 79.69 614 PHE A C 1
ATOM 4742 O O . PHE A 1 614 ? -39.254 26.493 14.145 1.00 79.69 614 PHE A O 1
ATOM 4749 N N . ASP A 1 615 ? -40.330 26.175 12.199 1.00 75.94 615 ASP A N 1
ATOM 4750 C CA . ASP A 1 615 ? -40.337 27.595 11.822 1.00 75.94 615 ASP A CA 1
ATOM 4751 C C . ASP A 1 615 ? -41.372 28.432 12.599 1.00 75.94 615 ASP A C 1
ATOM 4753 O O . ASP A 1 615 ? -41.167 29.634 12.789 1.00 75.94 615 ASP A O 1
ATOM 4757 N N . SER A 1 616 ? -42.463 27.829 13.094 1.00 67.88 616 SER A N 1
ATOM 4758 C CA . SER A 1 616 ? -43.507 28.562 13.828 1.00 67.88 616 SER A CA 1
ATOM 4759 C C . SER A 1 616 ? -43.107 29.000 15.242 1.00 67.88 616 SER A C 1
ATOM 4761 O O . SER A 1 616 ? -43.657 29.985 15.733 1.00 67.88 616 SER A O 1
ATOM 4763 N N . ASP A 1 617 ? -42.135 28.335 15.878 1.00 59.59 617 ASP A N 1
ATOM 4764 C CA . ASP A 1 617 ? -41.865 28.506 17.317 1.00 59.59 617 ASP A CA 1
ATOM 4765 C C . ASP A 1 617 ? -40.533 29.211 17.658 1.00 59.59 617 ASP A C 1
ATOM 4767 O O . ASP A 1 617 ? -40.316 29.592 18.809 1.00 59.59 617 ASP A O 1
ATOM 4771 N N . ILE A 1 618 ? -39.640 29.458 16.687 1.00 55.12 618 ILE A N 1
ATOM 4772 C CA . ILE A 1 618 ? -38.285 29.999 16.962 1.00 55.12 618 ILE A CA 1
ATOM 4773 C C . ILE A 1 618 ? -38.176 31.530 16.814 1.00 55.12 618 ILE A C 1
ATOM 4775 O O . ILE A 1 618 ? -37.171 32.121 17.217 1.00 55.12 618 ILE A O 1
ATOM 4779 N N . ARG A 1 619 ? -39.200 32.237 16.319 1.00 45.31 619 ARG A N 1
ATOM 4780 C CA . ARG A 1 619 ? -39.206 33.712 16.360 1.00 45.31 619 ARG A CA 1
ATOM 4781 C C . ARG A 1 619 ? -40.057 34.220 17.523 1.00 45.31 619 ARG A C 1
ATOM 4783 O O . ARG A 1 619 ? -41.254 34.425 17.328 1.00 45.31 619 ARG A O 1
ATOM 4790 N N . PRO A 1 620 ? -39.472 34.508 18.706 1.00 49.88 620 PRO A N 1
ATOM 4791 C CA . PRO A 1 620 ? -40.160 35.371 19.652 1.00 49.88 620 PRO A CA 1
ATOM 4792 C C . PRO A 1 620 ? -40.482 36.693 18.935 1.00 49.88 620 PRO A C 1
ATOM 4794 O O . PRO A 1 620 ? -39.656 37.167 18.139 1.00 49.88 620 PRO A O 1
ATOM 4797 N N . PRO A 1 621 ? -41.670 37.283 19.155 1.00 51.50 621 PRO A N 1
ATOM 4798 C CA . PRO A 1 621 ? -41.997 38.575 18.576 1.00 51.50 621 PRO A CA 1
ATOM 4799 C C . PRO A 1 621 ? -40.893 39.543 18.990 1.00 51.50 621 PRO A C 1
ATOM 4801 O O . PRO A 1 621 ? -40.645 39.734 20.180 1.00 51.50 621 PRO A O 1
ATOM 4804 N N . ARG A 1 622 ? -40.171 40.099 18.010 1.00 44.72 622 ARG A N 1
ATOM 4805 C CA . ARG A 1 622 ? -39.217 41.175 18.276 1.00 44.72 622 ARG A CA 1
ATOM 4806 C C . ARG A 1 622 ? -40.005 42.265 18.989 1.00 44.72 622 ARG A C 1
ATOM 4808 O O . ARG A 1 622 ? -40.861 42.889 18.364 1.00 44.72 622 ARG A O 1
ATOM 4815 N N . HIS A 1 623 ? -39.739 42.455 20.280 1.00 46.72 623 HIS A N 1
ATOM 4816 C CA . HIS A 1 623 ? -40.167 43.648 20.986 1.00 46.72 623 HIS A CA 1
ATOM 4817 C C . HIS A 1 623 ? -39.665 44.829 20.160 1.00 46.72 623 HIS A C 1
ATOM 4819 O O . HIS A 1 623 ? -38.464 45.004 19.968 1.00 46.72 623 HIS A O 1
ATOM 4825 N N . SER A 1 624 ? -40.598 45.564 19.564 1.00 47.09 624 SER A N 1
ATOM 4826 C CA . SER A 1 624 ? -40.311 46.832 18.920 1.00 47.09 624 SER A CA 1
ATOM 4827 C C . SER A 1 624 ? -39.811 47.770 20.011 1.00 47.09 624 SER A C 1
ATOM 4829 O O . SER A 1 624 ? -40.611 48.233 20.829 1.00 47.09 624 SER A O 1
ATOM 4831 N N . ASP A 1 625 ? -38.499 47.987 20.056 1.00 44.44 625 ASP A N 1
ATOM 4832 C CA . ASP A 1 625 ? -37.875 48.981 20.918 1.00 44.44 625 ASP A CA 1
ATOM 4833 C C . ASP A 1 625 ? -38.563 50.328 20.681 1.00 44.44 625 ASP A C 1
ATOM 4835 O O . ASP A 1 625 ? -38.484 50.919 19.600 1.00 44.44 625 ASP A O 1
ATOM 4839 N N . LYS A 1 626 ? -39.279 50.801 21.705 1.00 45.28 626 LYS A N 1
ATOM 4840 C CA . LYS A 1 626 ? -39.686 52.198 21.808 1.00 45.28 626 LYS A CA 1
ATOM 4841 C C . LYS A 1 626 ? -38.398 53.015 21.894 1.00 45.28 626 LYS A C 1
ATOM 4843 O O . LYS A 1 626 ? -37.745 53.026 22.932 1.00 45.28 626 LYS A O 1
ATOM 4848 N N . ARG A 1 627 ? -38.024 53.665 20.790 1.00 43.72 627 ARG A N 1
ATOM 4849 C CA . ARG A 1 627 ? -37.036 54.748 20.789 1.00 43.72 627 ARG A CA 1
ATOM 4850 C C . ARG A 1 627 ? -37.557 55.863 21.693 1.00 43.72 627 ARG A C 1
ATOM 4852 O O . ARG A 1 627 ? -38.561 56.489 21.367 1.00 43.72 627 ARG A O 1
ATOM 4859 N N . GLU A 1 628 ? -36.882 56.074 22.814 1.00 45.03 628 GLU A N 1
ATOM 4860 C CA . GLU A 1 628 ? -36.955 57.321 23.565 1.00 45.03 628 GLU A CA 1
ATOM 4861 C C . GLU A 1 628 ? -36.103 58.370 22.839 1.00 45.03 628 GLU A C 1
ATOM 4863 O O . GLU A 1 628 ? -34.924 58.154 22.551 1.00 45.03 628 GLU A O 1
ATOM 4868 N N . ASP A 1 629 ? -36.753 59.480 22.494 1.00 53.16 629 ASP A N 1
ATOM 4869 C CA . ASP A 1 629 ? -36.149 60.720 22.022 1.00 53.16 629 ASP A CA 1
ATOM 4870 C C . ASP A 1 629 ? -35.339 61.376 23.146 1.00 53.16 629 ASP A C 1
ATOM 4872 O O . ASP A 1 629 ? -35.893 61.704 24.196 1.00 53.16 629 ASP A O 1
ATOM 4876 N N . SER A 1 630 ? -34.064 61.681 22.895 1.00 44.16 630 SER A N 1
ATOM 4877 C CA . SER A 1 630 ? -33.387 62.790 23.575 1.00 44.16 630 SER A CA 1
ATOM 4878 C C . SER A 1 630 ? -32.133 63.258 22.825 1.00 44.16 630 SER A C 1
ATOM 4880 O O . SER A 1 630 ? -31.108 62.582 22.849 1.00 44.16 630 SER A O 1
ATOM 4882 N N . GLY A 1 631 ? -32.210 64.472 22.268 1.00 39.38 631 GLY A N 1
ATOM 4883 C CA . GLY A 1 631 ? -31.159 65.486 22.440 1.00 39.38 631 GLY A CA 1
ATOM 4884 C C . GLY A 1 631 ? -30.103 65.648 21.332 1.00 39.38 631 GLY A C 1
ATOM 4885 O O . GLY A 1 631 ? -29.329 64.721 21.108 1.00 39.38 631 GLY A O 1
ATOM 4886 N N . PRO A 1 632 ? -30.001 66.838 20.702 1.00 60.69 632 PRO A N 1
ATOM 4887 C CA . PRO A 1 632 ? -28.982 67.176 19.708 1.00 60.69 632 PRO A CA 1
ATOM 4888 C C . PRO A 1 632 ? -27.785 67.900 20.349 1.00 60.69 632 PRO A C 1
ATOM 4890 O O . PRO A 1 632 ? -27.985 68.701 21.260 1.00 60.69 632 PRO A O 1
ATOM 4893 N N . ALA A 1 633 ? -26.566 67.682 19.846 1.00 40.44 633 ALA A N 1
ATOM 4894 C CA . ALA A 1 633 ? -25.476 68.654 19.967 1.00 40.44 633 ALA A CA 1
ATOM 4895 C C . ALA A 1 633 ? -24.282 68.326 19.054 1.00 40.44 633 ALA A C 1
ATOM 4897 O O . ALA A 1 633 ? -23.801 67.194 19.023 1.00 40.44 633 ALA A O 1
ATOM 4898 N N . ASP A 1 634 ? -23.804 69.401 18.433 1.00 46.72 634 ASP A N 1
ATOM 4899 C CA . ASP A 1 634 ? -22.447 69.703 17.982 1.00 46.72 634 ASP A CA 1
ATOM 4900 C C . ASP A 1 634 ? -21.894 69.074 16.699 1.00 46.72 634 ASP A C 1
ATOM 4902 O O . ASP A 1 634 ? -21.159 68.086 16.674 1.00 46.72 634 ASP A O 1
ATOM 4906 N N . ASP A 1 635 ? -22.172 69.828 15.635 1.00 47.97 635 ASP A N 1
ATOM 4907 C CA . ASP A 1 635 ? -21.245 70.188 14.568 1.00 47.97 635 ASP A CA 1
ATOM 4908 C C . ASP A 1 635 ? -19.816 70.459 15.074 1.00 47.97 635 ASP A C 1
ATOM 4910 O O . ASP A 1 635 ? -19.600 71.293 15.956 1.00 47.97 635 ASP A O 1
ATOM 4914 N N . ARG A 1 636 ? -18.824 69.828 14.434 1.00 43.97 636 ARG A N 1
ATOM 4915 C CA . ARG A 1 636 ? -17.493 70.413 14.204 1.00 43.97 636 ARG A CA 1
ATOM 4916 C C . ARG A 1 636 ? -16.745 69.663 13.102 1.00 43.97 636 ARG A C 1
ATOM 4918 O O . ARG A 1 636 ? -16.330 68.522 13.271 1.00 43.97 636 ARG A O 1
ATOM 4925 N N . GLU A 1 637 ? -16.644 70.355 11.972 1.00 42.16 637 GLU A N 1
ATOM 4926 C CA . GLU A 1 637 ? -15.462 70.534 11.121 1.00 42.16 637 GLU A CA 1
ATOM 4927 C C . GLU A 1 637 ? -14.295 69.543 11.285 1.00 42.16 637 GLU A C 1
ATOM 4929 O O . GLU A 1 637 ? -13.632 69.476 12.319 1.00 42.16 637 GLU A O 1
ATOM 4934 N N . SER A 1 638 ? -13.916 68.895 10.186 1.00 45.75 638 SER A N 1
ATOM 4935 C CA . SER A 1 638 ? -12.601 69.151 9.576 1.00 45.75 638 SER A CA 1
ATOM 4936 C C . SER A 1 638 ? -12.534 68.539 8.181 1.00 45.75 638 SER A C 1
ATOM 4938 O O . SER A 1 638 ? -12.806 67.358 7.968 1.00 45.75 638 SER A O 1
ATOM 4940 N N . GLU A 1 639 ? -12.206 69.420 7.245 1.00 44.03 639 GLU A N 1
ATOM 4941 C CA . GLU A 1 639 ? -11.712 69.151 5.904 1.00 44.03 639 GLU A CA 1
ATOM 4942 C C . GLU A 1 639 ? -10.330 68.467 5.931 1.00 44.03 639 GLU A C 1
ATOM 4944 O O . GLU A 1 639 ? -9.718 68.293 6.984 1.00 44.03 639 GLU A O 1
ATOM 4949 N N . ASP A 1 640 ? -9.855 68.176 4.718 1.00 45.78 640 ASP A N 1
ATOM 4950 C CA . ASP A 1 640 ? -8.523 67.728 4.299 1.00 45.78 640 ASP A CA 1
ATOM 4951 C C . ASP A 1 640 ? -8.256 66.215 4.299 1.00 45.78 640 ASP A C 1
ATOM 4953 O O . ASP A 1 640 ? -8.562 65.487 5.233 1.00 45.78 640 ASP A O 1
ATOM 4957 N N . ALA A 1 641 ? -7.588 65.626 3.309 1.00 41.16 641 ALA A N 1
ATOM 4958 C CA . ALA A 1 641 ? -7.216 66.013 1.953 1.00 41.16 641 ALA A CA 1
ATOM 4959 C C . ALA A 1 641 ? -6.543 64.774 1.316 1.00 41.16 641 ALA A C 1
ATOM 4961 O O . ALA A 1 641 ? -5.927 63.963 2.006 1.00 41.16 641 ALA A O 1
ATOM 4962 N N . THR A 1 642 ? -6.542 64.739 -0.018 1.00 42.12 642 THR A N 1
ATOM 4963 C CA . THR A 1 642 ? -5.478 64.200 -0.897 1.00 42.12 642 THR A CA 1
ATOM 4964 C C . THR A 1 642 ? -5.176 62.689 -0.993 1.00 42.12 642 THR A C 1
ATOM 4966 O O . THR A 1 642 ? -4.609 62.067 -0.104 1.00 42.12 642 THR A O 1
ATOM 4969 N N . THR A 1 643 ? -5.397 62.197 -2.224 1.00 45.59 643 THR A N 1
ATOM 4970 C CA . THR A 1 643 ? -4.520 61.341 -3.065 1.00 45.59 643 THR A CA 1
ATOM 4971 C C . THR A 1 643 ? -3.904 60.062 -2.492 1.00 45.59 643 THR A C 1
ATOM 4973 O O . THR A 1 643 ? -2.908 60.116 -1.774 1.00 45.59 643 THR A O 1
ATOM 4976 N N . GLN A 1 644 ? -4.328 58.920 -3.045 1.00 38.50 644 GLN A N 1
ATOM 4977 C CA . GLN A 1 644 ? -3.550 58.160 -4.039 1.00 38.50 644 GLN A CA 1
ATOM 4978 C C . GLN A 1 644 ? -4.448 57.212 -4.834 1.00 38.50 644 GLN A C 1
ATOM 4980 O O . GLN A 1 644 ? -5.402 56.674 -4.227 1.00 38.50 644 GLN A O 1
#

InterPro domains:
  IPR025929 Insulin-induced protein family [PF07281] (196-377)

Solvent-accessible surface area (backbone atoms only — not comparable to full-atom values): 39863 Å² total; per-residue (Å²): 136,94,83,84,80,81,87,80,72,86,81,81,78,90,73,83,93,73,89,83,82,88,81,93,79,91,83,83,87,82,86,82,86,83,86,84,84,84,84,84,88,79,88,81,91,89,88,82,91,81,90,81,92,84,90,79,86,83,81,79,82,83,87,84,83,82,86,84,85,86,86,80,87,77,82,91,76,79,88,63,92,83,71,58,72,64,62,60,50,58,62,60,66,60,63,51,68,66,58,54,50,49,54,53,40,52,52,49,32,52,52,49,38,41,50,51,30,20,53,53,24,26,56,48,37,41,63,48,53,23,34,23,41,62,30,54,29,41,46,70,32,93,72,89,40,49,64,41,78,45,50,45,60,60,52,50,23,29,72,76,46,37,93,82,36,57,72,57,70,71,55,54,61,46,51,54,55,53,56,73,69,54,54,82,72,52,54,56,53,47,46,61,75,44,63,73,68,77,50,59,45,49,45,34,72,59,47,30,55,52,31,10,52,49,26,25,55,47,9,52,49,41,44,51,51,49,35,53,43,52,58,50,50,41,66,37,64,82,52,28,78,62,72,56,54,67,73,60,45,63,71,68,36,78,74,56,33,69,53,46,62,52,38,53,66,72,58,34,50,50,38,43,50,55,35,51,49,49,44,40,47,51,14,55,74,61,17,76,72,83,39,89,56,80,85,63,54,69,68,55,55,32,52,54,42,40,54,48,22,52,47,46,32,60,67,57,23,65,21,76,61,54,49,50,48,12,52,48,34,22,47,52,48,52,56,48,48,35,42,40,36,76,73,63,58,34,38,47,46,70,74,50,77,50,80,67,35,48,73,48,55,27,27,51,35,23,25,42,30,37,26,44,24,41,43,32,25,31,49,36,26,51,41,26,54,77,60,73,44,63,70,42,77,43,79,75,77,64,50,74,56,77,74,74,84,67,74,73,76,76,66,75,82,78,64,80,81,76,86,78,84,85,78,88,76,86,85,82,86,88,87,85,88,81,87,90,86,88,81,91,81,88,82,89,84,92,81,90,80,91,80,88,80,90,84,89,83,88,82,84,86,81,91,81,85,86,80,87,79,88,84,82,85,80,86,77,78,80,77,78,95,73,58,76,63,58,54,52,52,51,51,50,52,50,52,52,50,53,52,50,53,53,51,54,53,51,51,51,53,51,51,50,53,51,51,52,50,50,50,52,53,50,64,68,52,50,76,43,50,43,64,59,49,51,56,52,47,66,75,70,55,58,77,92,48,48,70,57,50,55,52,51,50,57,47,39,58,69,66,46,44,78,74,42,57,69,75,54,34,63,44,36,45,94,68,83,70,50,75,65,56,48,51,52,33,52,52,48,52,53,50,52,54,52,52,52,52,52,53,52,48,53,51,52,53,53,49,52,52,52,55,52,61,57,65,73,71,72,67,72,80,75,77,76,77,79,80,78,88,78,87,90,86,80,90,76,89,81,84,87,79,85,89,133

Mean predicted aligned error: 19.49 Å

Sequence (644 aa):
MWALAPALGPRERAVSESRGGIGRFRERRFLLSTRVRRRRAEAASSSQDKSGKSSAPKKKPPPSVLVGTNFVAGSEGVKNKDYNPYTDKFAKDWSDPDAERKKRGETTALSYEAISMYLASAILGPLLDHQHSRFDVLHYEDSGSGRVILNFPEVAAKALWGPDGVPPASVVQWFDRVHAVIPEGLDDVLSAAFVRETGVLETALWVPLLFGGAGVVIGVGHTLGDMFRLKTGAKEDRFIEGNTPLPRFLEECPGKPRLGWEPEWGVVYSGIGLFAMQYATSGILATTVNPPFPDMPSHAIDAILAAWALGQWAVFDYTKQGLAMAVLTGVAGPVTEIFLINVLHLYHYSDPDFFGIPSWIAWVYFCGSPAVGNLSRAVRGELRRRQRLQTPTCEVALAAPKKAWRPPPRGNARGKRQGATAVEQPARGKMTVVLPNQTEGSNAGAKNGAGKKAVGGAKEVPSTAAKARPSASVSVKPPPEDDGVTRVQTMRKELEWMRSLQNEINDLQALKRRLEALRDAANEAAPPILPMIERRLGEVVPDQYKTRLETLESAFERKVLPKLPEKVRKRVGSRSPSAEEKATRMNSLKGLNKELRDVQKEIVEVKTRIDMSFDSDIRPPRHSDKREDSGPADDRESEDATTQ

Radius of gyration: 40.04 Å; Cα contacts (8 Å, |Δi|>4): 471; chains: 1; bounding box: 90×118×106 Å